Protein AF-A0A4P7CW45-F1 (afdb_monomer)

Secondary structure (DSSP, 8-state):
-EE-TTS-HHHHHHHHTSEEEPPPPTT--HHHHHHHHHHHHHHTTSSTTHHHHHHHHHHHHHHHHHHHTHHHHHHHHHHHHEEEEEEEEE-TTT--EEEEEEEEEPPHHHHHHHHHHHHHHH-HHHHHHHHHHHHHHHS-TT-HHHHHHHHHHHHHHHHHHHH-TTHHHHHHHHHHHHHHHHHHHTHHHHTTS-HHHHHHHHHHHHS-SS--EEE----S------EEEETTEEEEPPEESSBSEE-TTS-EE----HHHHHHHHHHTTSTTEEEEEE--SS--TTS--EEEEETTEEEEE--SEEEEEE-TTS-EEEEEEEE--TTSTTHHHHHHHHHHHHHH-TTT-SEEEEEEEETTEEEEEETTSHHHHHHHHH--S-HHHHHHSTTSEE--

Organism: NCBI:txid2547399

Foldseek 3Di:
DFFQPVDDVLNVVLLQLDWFWAFADDPQFLLVLQQLLLVLCCVLVVDPPSNVVSLVLLLVLLVVLCVVCVVQLVVLLVVQQKDWDWDWDADPVVRDIDIDIDIDGDDLVSLVVLLVLLCVLLPVVSSQVSLQVQLVVFADPVDPVSSVVSSSVSSSSSSSLSPDPVSSVSSSVSSNVSSVVVCVVCVVVLVPDDPVSVVSVVVSCNSHNDMGIDTADDDRDDDDDQWDDDDPDIDGADWDAQESDDDPVRIDGDDDDPLRVVVVVQQCPDAQWRHKYQADPDDDSNHRWFWFDDPNGIDTDTAGMWTWGADPVRNIAIEGEHAADQPDPCRLRVLLRQLVVCVVCVPSHPWYWYWYQAPNFIKIQTSSDPVSNVCSNPDPDTPNVSRVDPNIDGDD

Radius of gyration: 29.01 Å; Cα contacts (8 Å, |Δi|>4): 639; chains: 1; bounding box: 65×65×80 Å

Structure (mmCIF, N/CA/C/O backbone):
data_AF-A0A4P7CW45-F1
#
_entry.id   AF-A0A4P7CW45-F1
#
loop_
_atom_site.group_PDB
_atom_site.id
_atom_site.type_symbol
_atom_site.label_atom_id
_atom_site.label_alt_id
_atom_site.label_comp_id
_atom_site.label_asym_id
_atom_site.label_entity_id
_atom_site.label_seq_id
_atom_site.pdbx_PDB_ins_code
_atom_site.Cartn_x
_atom_site.Cartn_y
_atom_site.Cartn_z
_atom_site.occupancy
_atom_site.B_iso_or_equiv
_atom_site.auth_seq_id
_atom_site.auth_comp_id
_atom_site.auth_asym_id
_atom_site.auth_atom_id
_atom_site.pdbx_PDB_model_num
ATOM 1 N N . MET A 1 1 ? 1.813 -2.837 29.151 1.00 94.50 1 MET A N 1
ATOM 2 C CA . MET A 1 1 ? 0.608 -3.582 28.732 1.00 94.50 1 MET A CA 1
ATOM 3 C C . MET A 1 1 ? 1.060 -4.739 27.873 1.00 94.50 1 MET A C 1
ATOM 5 O O . MET A 1 1 ? 1.928 -4.531 27.031 1.00 94.50 1 MET A O 1
ATOM 9 N N . GLU A 1 2 ? 0.500 -5.916 28.099 1.00 96.88 2 GLU A N 1
ATOM 10 C CA . GLU A 1 2 ? 0.826 -7.164 27.397 1.00 96.88 2 GLU A CA 1
ATOM 11 C C . GLU A 1 2 ? -0.439 -7.715 26.720 1.00 96.88 2 GLU A C 1
ATOM 13 O O . GLU A 1 2 ? -1.537 -7.243 27.037 1.00 96.88 2 GLU A O 1
ATOM 18 N N . PRO A 1 3 ? -0.328 -8.657 25.765 1.00 97.69 3 PRO A N 1
ATOM 19 C CA . PRO A 1 3 ? -1.482 -9.331 25.192 1.00 97.69 3 PRO A CA 1
ATOM 20 C C . PRO A 1 3 ? -2.424 -9.863 26.264 1.00 97.69 3 PRO A C 1
ATOM 22 O O . PRO A 1 3 ? -2.005 -10.589 27.163 1.00 97.69 3 PRO A O 1
ATOM 25 N N . ASN A 1 4 ? -3.699 -9.506 26.146 1.00 97.75 4 ASN A N 1
ATOM 26 C CA . ASN A 1 4 ? -4.707 -9.942 27.093 1.00 97.75 4 ASN A CA 1
ATOM 27 C C . ASN A 1 4 ? -4.875 -11.474 27.002 1.00 97.75 4 ASN A C 1
ATOM 29 O O . ASN A 1 4 ? -5.133 -11.979 25.904 1.00 97.75 4 ASN A O 1
ATOM 33 N N . PRO A 1 5 ? -4.718 -12.218 28.117 1.00 97.00 5 PRO A N 1
ATOM 34 C CA . PRO A 1 5 ? -4.746 -13.681 28.117 1.00 97.00 5 PRO A CA 1
ATOM 35 C C . PRO A 1 5 ? -6.107 -14.276 27.732 1.00 97.00 5 PRO A C 1
ATOM 37 O O . PRO A 1 5 ? -6.158 -15.438 27.337 1.00 97.00 5 PRO A O 1
ATOM 40 N N . ASP A 1 6 ? -7.190 -13.497 27.809 1.00 97.00 6 ASP A N 1
ATOM 41 C CA . ASP A 1 6 ? -8.529 -13.937 27.401 1.00 97.00 6 ASP A CA 1
ATOM 42 C C . ASP A 1 6 ? -8.747 -13.846 25.878 1.00 97.00 6 ASP A C 1
ATOM 44 O O . ASP A 1 6 ? -9.738 -14.365 25.354 1.00 97.00 6 ASP A O 1
ATOM 48 N N . VAL A 1 7 ? -7.843 -13.185 25.144 1.00 97.44 7 VAL A N 1
ATOM 49 C CA . VAL A 1 7 ? -7.928 -13.039 23.685 1.00 97.44 7 VAL A CA 1
ATOM 50 C C . VAL A 1 7 ? -7.461 -14.327 23.017 1.00 97.44 7 VAL A C 1
ATOM 52 O O . VAL A 1 7 ? -6.302 -14.719 23.151 1.00 97.44 7 VAL A O 1
ATOM 55 N N . THR A 1 8 ? -8.354 -14.962 22.257 1.00 96.81 8 THR A N 1
ATOM 56 C CA . THR A 1 8 ? -8.042 -16.209 21.548 1.00 96.81 8 THR A CA 1
ATOM 57 C C . THR A 1 8 ? -7.119 -15.978 20.353 1.00 96.81 8 THR A C 1
ATOM 59 O O . THR A 1 8 ? -7.028 -14.868 19.816 1.00 96.81 8 THR A O 1
ATOM 62 N N . ASP A 1 9 ? -6.456 -17.043 19.901 1.00 96.69 9 ASP A N 1
ATOM 63 C CA . ASP A 1 9 ? -5.575 -16.974 18.735 1.00 96.69 9 ASP A CA 1
ATOM 64 C C . ASP A 1 9 ? -6.338 -16.555 17.471 1.00 96.69 9 ASP A C 1
ATOM 66 O O . ASP A 1 9 ? -5.824 -15.753 16.702 1.00 96.69 9 ASP A O 1
ATOM 70 N N . GLU A 1 10 ? -7.601 -16.957 17.297 1.00 97.50 10 GLU A N 1
ATOM 71 C CA . GLU A 1 10 ? -8.425 -16.557 16.147 1.00 97.50 10 GLU A CA 1
ATOM 72 C C . GLU A 1 10 ? -8.679 -15.039 16.097 1.00 97.50 10 GLU A C 1
ATOM 74 O O . GLU A 1 10 ? -8.800 -14.455 15.017 1.00 97.50 10 GLU A O 1
ATOM 79 N N . VAL A 1 11 ? -8.743 -14.367 17.254 1.00 98.12 11 VAL A N 1
ATOM 80 C CA . VAL A 1 11 ? -8.859 -12.900 17.315 1.00 98.12 11 VAL A CA 1
ATOM 81 C C . VAL A 1 11 ? -7.544 -12.237 16.913 1.00 98.12 11 VAL A C 1
ATOM 83 O O . VAL A 1 11 ? -7.561 -11.254 16.167 1.00 98.12 11 VAL A O 1
ATOM 86 N N . TRP A 1 12 ? -6.407 -12.785 17.346 1.00 97.75 12 TRP A N 1
ATOM 87 C CA . TRP A 1 12 ? -5.093 -12.296 16.929 1.00 97.75 12 TRP A CA 1
ATOM 88 C C . TRP A 1 12 ? -4.824 -12.543 15.447 1.00 97.75 12 TRP A C 1
ATOM 90 O O . TRP A 1 12 ? -4.409 -11.620 14.750 1.00 97.75 12 TRP A O 1
ATOM 100 N N . GLU A 1 13 ? -5.154 -13.726 14.934 1.00 96.19 13 GLU A N 1
ATOM 101 C CA . GLU A 1 13 ? -5.108 -14.031 13.505 1.00 96.19 13 GLU A CA 1
ATOM 102 C C . GLU A 1 13 ? -5.987 -13.058 12.716 1.00 96.19 13 GLU A C 1
ATOM 104 O O . GLU A 1 13 ? -5.563 -12.533 11.681 1.00 96.19 13 GLU A O 1
ATOM 109 N N . LYS A 1 14 ? -7.189 -12.740 13.227 1.00 97.62 14 LYS A N 1
ATOM 110 C CA . LYS A 1 14 ? -8.042 -11.726 12.608 1.00 97.62 14 LYS A CA 1
ATOM 111 C C . LYS A 1 14 ? -7.369 -10.355 12.607 1.00 97.62 14 LYS A C 1
ATOM 113 O O . LYS A 1 14 ? -7.381 -9.723 11.554 1.00 97.62 14 LYS A O 1
ATOM 118 N N . PHE A 1 15 ? -6.785 -9.908 13.721 1.00 98.00 15 PHE A N 1
ATOM 119 C CA . PHE A 1 15 ? -6.066 -8.630 13.826 1.00 98.00 15 PHE A CA 1
ATOM 120 C C . PHE A 1 15 ? -4.898 -8.541 12.833 1.00 98.00 15 PHE A C 1
ATOM 122 O O . PHE A 1 15 ? -4.804 -7.576 12.080 1.00 98.00 15 PHE A O 1
ATOM 129 N N . GLU A 1 16 ? -4.044 -9.562 12.779 1.00 95.38 16 GLU A N 1
ATOM 130 C CA . GLU A 1 16 ? -2.880 -9.606 11.885 1.00 95.38 16 GLU A CA 1
ATOM 131 C C . GLU A 1 16 ? -3.271 -9.709 10.405 1.00 95.38 16 GLU A C 1
ATOM 133 O O . GLU A 1 16 ? -2.514 -9.296 9.528 1.00 95.38 16 GLU A O 1
ATOM 138 N N . SER A 1 17 ? -4.466 -10.234 10.110 1.00 94.06 17 SER A N 1
ATOM 139 C CA . SER A 1 17 ? -5.009 -10.275 8.747 1.00 94.06 17 SER A CA 1
ATOM 140 C C . SER A 1 17 ? -5.509 -8.919 8.234 1.00 94.06 17 SER A C 1
ATOM 142 O O . SER A 1 17 ? -5.781 -8.792 7.037 1.00 94.06 17 SER A O 1
ATOM 144 N N . LEU A 1 18 ? -5.670 -7.915 9.109 1.00 96.56 18 LEU A N 1
ATOM 145 C CA . LEU A 1 18 ? -6.170 -6.600 8.712 1.00 96.56 18 LEU A CA 1
ATOM 146 C C . LEU A 1 18 ? -5.082 -5.840 7.928 1.00 96.56 18 LEU A C 1
ATOM 148 O O . LEU A 1 18 ? -3.987 -5.627 8.453 1.00 96.56 18 LEU A O 1
ATOM 152 N N . PRO A 1 19 ? -5.360 -5.396 6.690 1.00 94.94 19 PRO A N 1
ATOM 153 C CA . PRO A 1 19 ? -4.382 -4.729 5.852 1.00 94.94 19 PRO A CA 1
ATOM 154 C C . PRO A 1 19 ? -4.220 -3.275 6.293 1.00 94.94 19 PRO A C 1
ATOM 156 O O . PRO A 1 19 ? -5.141 -2.470 6.197 1.00 94.94 19 PRO A O 1
ATOM 159 N N . SER A 1 20 ? -3.034 -2.908 6.755 1.00 95.94 20 SER A N 1
ATOM 160 C CA . SER A 1 20 ? -2.614 -1.510 6.876 1.00 95.94 20 SER A CA 1
ATOM 161 C C . SER A 1 20 ? -1.993 -1.058 5.553 1.00 95.94 20 SER A C 1
ATOM 163 O O . SER A 1 20 ? -1.537 -1.887 4.775 1.00 95.94 20 SER A O 1
ATOM 165 N N . GLN A 1 21 ? -1.956 0.238 5.266 1.00 95.38 21 GLN A N 1
ATOM 166 C CA . GLN A 1 21 ? -1.401 0.777 4.026 1.00 95.38 21 GLN A CA 1
ATOM 167 C C . GLN A 1 21 ? -0.130 1.579 4.265 1.00 95.38 21 GLN A C 1
ATOM 169 O O . GLN A 1 21 ? -0.050 2.441 5.147 1.00 95.38 21 GLN A O 1
ATOM 174 N N . THR A 1 22 ? 0.864 1.338 3.414 1.00 91.94 22 THR A N 1
ATOM 175 C CA . THR A 1 22 ? 2.065 2.167 3.342 1.00 91.94 22 THR A CA 1
ATOM 176 C C . THR A 1 22 ? 1.744 3.528 2.737 1.00 91.94 22 THR A C 1
ATOM 178 O O . THR A 1 22 ? 0.844 3.677 1.906 1.00 91.94 22 THR A O 1
ATOM 181 N N . ARG A 1 23 ? 2.510 4.550 3.135 1.00 91.31 23 ARG A N 1
ATOM 182 C CA . ARG A 1 23 ? 2.442 5.862 2.488 1.00 91.31 23 ARG A CA 1
ATOM 183 C C . ARG A 1 23 ? 3.236 5.809 1.180 1.00 91.31 23 ARG A C 1
ATOM 185 O O . ARG A 1 23 ? 4.449 5.612 1.252 1.00 91.31 23 ARG A O 1
ATOM 192 N N . PRO A 1 24 ? 2.612 6.070 0.021 1.00 88.75 24 PRO A N 1
ATOM 193 C CA . PRO A 1 24 ? 3.321 6.137 -1.252 1.00 88.75 24 PRO A CA 1
ATOM 194 C C . PRO A 1 24 ? 4.467 7.147 -1.240 1.00 88.75 24 PRO A C 1
ATOM 196 O O . PRO A 1 24 ? 4.342 8.245 -0.686 1.00 88.75 24 PRO A O 1
ATOM 199 N N . GLN A 1 25 ? 5.577 6.798 -1.887 1.00 84.19 25 GLN A N 1
ATOM 200 C CA . GLN A 1 25 ? 6.743 7.668 -1.993 1.00 84.19 25 GLN A CA 1
ATOM 201 C C . GLN A 1 25 ? 6.697 8.505 -3.276 1.00 84.19 25 GLN A C 1
ATOM 203 O O . GLN A 1 25 ? 6.625 7.992 -4.396 1.00 84.19 25 GLN A O 1
ATOM 208 N N . LYS A 1 26 ? 6.804 9.829 -3.119 1.00 78.00 26 LYS A N 1
ATOM 209 C CA . LYS A 1 26 ? 6.908 10.765 -4.244 1.00 78.00 26 LYS A CA 1
ATOM 210 C C . LYS A 1 26 ? 8.225 10.517 -4.988 1.00 78.00 26 LYS A C 1
ATOM 212 O O . LYS A 1 26 ? 9.299 10.684 -4.418 1.00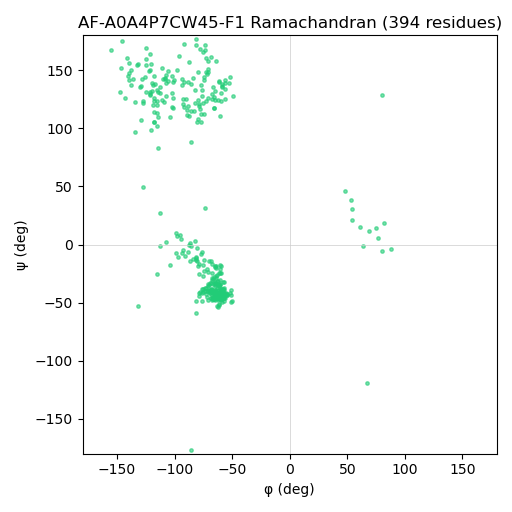 78.00 26 LYS A O 1
ATOM 217 N N . GLY A 1 27 ? 8.138 10.130 -6.261 1.00 81.25 27 GLY A N 1
ATOM 218 C CA . GLY A 1 27 ? 9.310 9.815 -7.086 1.00 81.25 27 GLY A CA 1
ATOM 219 C C . GLY A 1 27 ? 9.869 8.400 -6.899 1.00 81.25 27 GLY A C 1
ATOM 220 O O . GLY A 1 27 ? 11.023 8.160 -7.268 1.00 81.25 27 GLY A O 1
ATOM 221 N N . ALA A 1 28 ? 9.082 7.472 -6.339 1.00 85.75 28 ALA A N 1
ATOM 222 C CA . ALA A 1 28 ? 9.404 6.048 -6.374 1.00 85.75 28 ALA A CA 1
ATOM 223 C C . ALA A 1 28 ? 9.696 5.586 -7.812 1.00 85.75 28 ALA A C 1
ATOM 225 O O . ALA A 1 28 ? 9.097 6.071 -8.770 1.00 85.75 28 ALA A O 1
ATOM 226 N N . LYS A 1 29 ? 10.651 4.661 -7.955 1.00 90.88 29 LYS A N 1
ATOM 227 C CA . LYS A 1 29 ? 11.089 4.121 -9.249 1.00 90.88 29 LYS A CA 1
ATOM 228 C C . LYS A 1 29 ? 10.753 2.629 -9.321 1.00 90.88 29 LYS A C 1
ATOM 230 O O . LYS A 1 29 ? 11.515 1.841 -8.747 1.00 90.88 29 LYS A O 1
ATOM 235 N N . PRO A 1 30 ? 9.678 2.225 -10.019 1.00 93.50 30 PRO A N 1
ATOM 236 C CA . PRO A 1 30 ? 9.222 0.835 -10.080 1.00 93.50 30 PRO A CA 1
ATOM 237 C C . PRO A 1 30 ? 10.305 -0.176 -10.463 1.00 93.50 30 PRO A C 1
ATOM 239 O O . PRO A 1 30 ? 10.453 -1.204 -9.809 1.00 93.50 30 PRO A O 1
ATOM 242 N N . ALA A 1 31 ? 11.159 0.142 -11.436 1.00 92.25 31 ALA A N 1
ATOM 243 C CA . ALA A 1 31 ? 12.260 -0.745 -11.816 1.00 92.25 31 ALA A CA 1
ATOM 244 C C . ALA A 1 31 ? 13.312 -0.937 -10.708 1.00 92.25 31 ALA A C 1
ATOM 246 O O . ALA A 1 31 ? 13.865 -2.029 -10.545 1.00 92.25 31 ALA A O 1
ATOM 247 N N . LYS A 1 32 ? 13.572 0.099 -9.895 1.00 92.50 32 LYS A N 1
ATOM 248 C CA . LYS A 1 32 ? 14.445 -0.035 -8.717 1.00 92.50 32 LYS A CA 1
ATOM 249 C C . LYS A 1 32 ? 13.789 -0.891 -7.639 1.00 92.50 32 LYS A C 1
ATOM 251 O O . LYS A 1 32 ? 14.472 -1.732 -7.066 1.00 92.50 32 LYS A O 1
ATOM 256 N N . ARG A 1 33 ? 12.486 -0.704 -7.400 1.00 94.88 33 ARG A N 1
ATOM 257 C CA . ARG A 1 33 ? 11.691 -1.537 -6.485 1.00 94.88 33 ARG A CA 1
ATOM 258 C C . ARG A 1 33 ? 11.745 -3.008 -6.900 1.00 94.88 33 ARG A C 1
ATOM 260 O O . ARG A 1 33 ? 12.061 -3.851 -6.072 1.00 94.88 33 ARG A O 1
ATOM 267 N N . LEU A 1 34 ? 11.513 -3.306 -8.180 1.00 96.62 34 LEU A N 1
ATOM 268 C CA . LEU A 1 34 ? 11.586 -4.667 -8.717 1.00 96.62 34 LEU A CA 1
ATOM 269 C C . LEU A 1 34 ? 12.986 -5.275 -8.554 1.00 96.62 34 LEU A C 1
ATOM 271 O O . LEU A 1 34 ? 13.108 -6.430 -8.164 1.00 96.62 34 LEU A O 1
ATOM 275 N N . THR A 1 35 ? 14.045 -4.500 -8.803 1.00 94.19 35 THR A N 1
ATOM 276 C CA . THR A 1 35 ? 15.431 -4.974 -8.633 1.00 94.19 35 THR A CA 1
ATOM 277 C C . THR A 1 35 ? 15.760 -5.257 -7.163 1.00 94.19 35 THR A C 1
ATOM 279 O O . THR A 1 35 ? 16.380 -6.275 -6.864 1.00 94.19 35 THR A O 1
ATOM 282 N N . ALA A 1 36 ? 15.323 -4.391 -6.242 1.00 95.69 36 ALA A N 1
ATOM 283 C CA . ALA A 1 36 ? 15.482 -4.607 -4.804 1.00 95.69 36 ALA A CA 1
ATOM 284 C C . ALA A 1 36 ? 14.718 -5.858 -4.343 1.00 95.69 36 ALA A C 1
ATOM 286 O O . ALA A 1 36 ? 15.290 -6.715 -3.679 1.00 95.69 36 ALA A O 1
ATOM 287 N N . LEU A 1 37 ? 13.468 -6.025 -4.791 1.00 97.62 37 LEU A N 1
ATOM 288 C CA . LEU A 1 37 ? 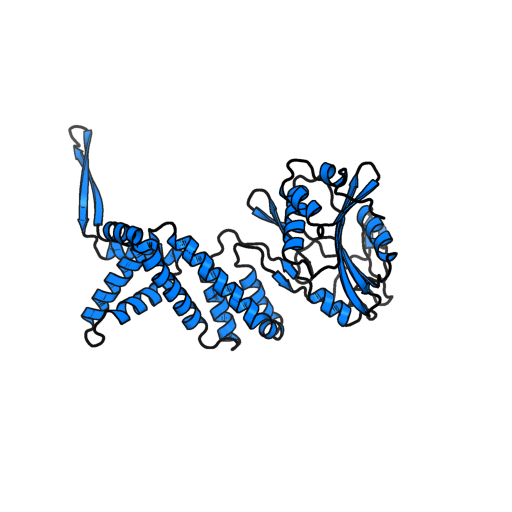12.679 -7.229 -4.532 1.00 97.62 37 LEU A CA 1
ATOM 289 C C . LEU A 1 37 ? 13.366 -8.490 -5.054 1.00 97.62 37 LEU A C 1
ATOM 291 O O . LEU A 1 37 ? 13.450 -9.489 -4.347 1.00 97.62 37 LEU A O 1
ATOM 295 N N . ALA A 1 38 ? 13.884 -8.438 -6.280 1.00 97.62 38 ALA A N 1
ATOM 296 C CA . ALA A 1 38 ? 14.621 -9.543 -6.868 1.00 97.62 38 ALA A CA 1
ATOM 297 C C . ALA A 1 38 ? 15.840 -9.923 -6.013 1.00 97.62 38 ALA A C 1
ATOM 299 O O . ALA A 1 38 ? 16.129 -11.103 -5.838 1.00 97.62 38 ALA A O 1
ATOM 300 N N . HIS A 1 39 ? 16.557 -8.934 -5.477 1.00 97.00 39 HIS A N 1
ATOM 301 C CA . HIS A 1 39 ? 17.692 -9.187 -4.600 1.00 97.00 39 HIS A CA 1
ATOM 302 C C . HIS A 1 39 ? 17.267 -9.920 -3.324 1.00 97.00 39 HIS A C 1
ATOM 304 O O . HIS A 1 39 ? 17.791 -11.003 -3.068 1.00 97.00 39 HIS A O 1
ATOM 310 N N . GLU A 1 40 ? 16.285 -9.395 -2.584 1.00 98.06 40 GLU A N 1
ATOM 311 C CA . GLU A 1 40 ? 15.845 -10.010 -1.323 1.00 98.06 40 GLU A CA 1
ATOM 312 C C . GLU A 1 40 ? 15.289 -11.424 -1.540 1.00 98.06 40 GLU A C 1
ATOM 314 O O . GLU A 1 40 ? 15.698 -12.357 -0.849 1.00 98.06 40 GLU A O 1
ATOM 319 N N . LEU A 1 41 ? 14.461 -11.628 -2.575 1.00 98.25 41 LEU A N 1
ATOM 320 C CA . LEU A 1 41 ? 13.924 -12.955 -2.903 1.00 98.25 41 LEU A CA 1
ATOM 321 C C . LEU A 1 41 ? 15.026 -13.971 -3.238 1.00 98.25 41 LEU A C 1
ATOM 323 O O . LEU A 1 41 ? 14.873 -15.160 -2.955 1.00 98.25 41 LEU A O 1
ATOM 327 N N . ALA A 1 42 ? 16.123 -13.534 -3.863 1.00 97.44 42 ALA A N 1
ATOM 328 C CA . ALA A 1 42 ? 17.260 -14.404 -4.145 1.00 97.44 42 ALA A CA 1
ATOM 329 C C . ALA A 1 42 ? 18.092 -14.691 -2.887 1.00 97.44 42 ALA A C 1
ATOM 331 O O . ALA A 1 42 ? 18.515 -15.832 -2.703 1.00 97.44 42 ALA A O 1
ATOM 332 N N . VAL A 1 43 ? 18.315 -13.683 -2.037 1.00 96.88 43 VAL A N 1
ATOM 333 C CA . VAL A 1 43 ? 19.051 -13.809 -0.766 1.00 96.88 43 VAL A CA 1
ATOM 334 C C . VAL A 1 43 ? 18.359 -14.795 0.172 1.00 96.88 43 VAL A C 1
ATOM 336 O O . VAL A 1 43 ? 19.025 -15.661 0.734 1.00 96.88 43 VAL A O 1
ATOM 339 N N . ASP A 1 44 ? 17.031 -14.735 0.271 1.00 97.44 44 ASP A N 1
ATOM 340 C CA . ASP A 1 44 ? 16.243 -15.650 1.109 1.00 97.44 44 ASP A CA 1
ATOM 341 C C . ASP A 1 44 ? 15.950 -17.001 0.432 1.00 97.44 44 ASP A C 1
ATOM 343 O O . ASP A 1 44 ? 15.233 -17.838 0.980 1.00 97.44 44 ASP A O 1
ATOM 347 N N . GLY A 1 45 ? 16.478 -17.234 -0.775 1.00 96.75 45 GLY A N 1
ATOM 348 C CA . GLY A 1 45 ? 16.298 -18.488 -1.510 1.00 96.75 45 GLY A CA 1
ATOM 349 C C . GLY A 1 45 ? 14.873 -18.738 -2.020 1.00 96.75 45 GLY A C 1
ATOM 350 O O . GLY A 1 45 ? 14.582 -19.844 -2.474 1.00 96.75 45 GLY A O 1
ATOM 351 N N . LEU A 1 46 ? 13.996 -17.731 -1.981 1.00 97.50 46 LEU A N 1
ATOM 352 C CA . LEU A 1 46 ? 12.601 -17.821 -2.427 1.00 97.50 46 LEU A CA 1
ATOM 353 C C . LEU A 1 46 ? 12.488 -17.857 -3.954 1.00 97.50 46 LEU A C 1
ATOM 355 O O . LEU A 1 46 ? 11.679 -18.604 -4.503 1.00 97.50 46 LEU A O 1
ATOM 359 N N . LEU A 1 47 ? 13.336 -17.090 -4.646 1.00 97.88 47 LEU A N 1
ATOM 360 C CA . LEU A 1 47 ? 13.405 -17.075 -6.104 1.00 97.88 47 LEU A CA 1
ATOM 361 C C . LEU A 1 47 ? 14.863 -17.132 -6.588 1.00 97.88 47 LEU A C 1
ATOM 363 O O . LEU A 1 47 ? 15.537 -16.105 -6.713 1.00 97.88 47 LEU A O 1
ATOM 367 N N . PRO A 1 48 ? 15.367 -18.327 -6.944 1.00 96.06 48 PRO A N 1
ATOM 368 C CA . PRO A 1 48 ? 16.696 -18.465 -7.519 1.00 96.06 48 PRO A CA 1
ATOM 369 C C . PRO A 1 48 ? 16.843 -17.655 -8.810 1.00 96.06 48 PRO A C 1
ATOM 371 O O . PRO A 1 48 ? 15.964 -17.674 -9.683 1.00 96.06 48 PRO A O 1
ATOM 374 N N . ALA A 1 49 ? 17.978 -16.959 -8.925 1.00 95.75 49 ALA A N 1
ATOM 375 C CA . ALA A 1 49 ? 18.309 -16.069 -10.038 1.00 95.75 49 ALA A CA 1
ATOM 376 C C . ALA A 1 49 ? 17.252 -14.978 -10.314 1.00 95.75 49 ALA A C 1
ATOM 378 O O . ALA A 1 49 ? 17.112 -14.534 -11.456 1.00 95.75 49 ALA A O 1
ATOM 379 N N . ALA A 1 50 ? 16.533 -14.518 -9.283 1.00 96.88 50 ALA A N 1
ATOM 380 C CA . ALA A 1 50 ? 15.503 -13.485 -9.403 1.00 96.88 50 ALA A CA 1
ATOM 381 C C . ALA A 1 50 ? 15.982 -12.229 -10.144 1.00 96.88 50 ALA A C 1
ATOM 383 O O . ALA A 1 50 ? 15.247 -11.710 -10.975 1.00 96.88 50 ALA A O 1
ATOM 384 N N . GLY A 1 51 ? 17.221 -11.773 -9.922 1.00 95.56 51 GLY A N 1
ATOM 385 C CA . GLY A 1 51 ? 17.776 -10.620 -10.645 1.00 95.56 51 GLY A CA 1
ATOM 386 C C . GLY A 1 51 ? 17.785 -10.817 -12.167 1.00 95.56 51 GLY A C 1
ATOM 387 O O . GLY A 1 51 ? 17.329 -9.949 -12.906 1.00 95.56 51 GLY A O 1
ATOM 388 N N . LYS A 1 52 ? 18.209 -11.998 -12.644 1.00 95.75 52 LYS A N 1
ATOM 389 C CA . LYS A 1 52 ? 18.174 -12.333 -14.079 1.00 95.75 52 LYS A CA 1
ATOM 390 C C . LYS A 1 52 ? 16.740 -12.404 -14.603 1.00 95.75 52 LYS A C 1
ATOM 392 O O . LYS A 1 52 ? 16.473 -11.912 -15.691 1.00 95.75 52 LYS A O 1
ATOM 397 N N . LYS A 1 53 ? 15.818 -12.972 -13.818 1.00 97.88 53 LYS A N 1
ATOM 398 C CA . LYS A 1 53 ? 14.390 -13.053 -14.171 1.00 97.88 53 LYS A CA 1
ATOM 399 C C . LYS A 1 53 ? 13.740 -11.670 -14.257 1.00 97.88 53 LYS A C 1
ATOM 401 O O . LYS A 1 53 ? 12.977 -11.423 -15.181 1.00 97.88 53 LYS A O 1
ATOM 406 N N . ALA A 1 54 ? 14.082 -10.763 -13.342 1.00 97.38 54 ALA A N 1
ATOM 407 C CA . ALA A 1 54 ? 13.608 -9.383 -13.363 1.00 97.38 54 ALA A CA 1
ATOM 408 C C . ALA A 1 54 ? 14.105 -8.654 -14.616 1.00 97.38 54 ALA A C 1
ATOM 410 O O . ALA A 1 54 ? 13.320 -8.000 -15.293 1.00 97.38 54 ALA A O 1
ATOM 411 N N . HIS A 1 55 ? 15.389 -8.802 -14.953 1.00 97.25 55 HIS A N 1
ATOM 412 C CA . HIS A 1 55 ? 15.949 -8.204 -16.163 1.00 97.25 55 HIS A CA 1
ATOM 413 C C . HIS A 1 55 ? 15.288 -8.766 -17.424 1.00 97.25 55 HIS A C 1
ATOM 415 O O . HIS A 1 55 ? 14.830 -7.979 -18.240 1.00 97.25 55 HIS A O 1
ATOM 421 N N . ALA A 1 56 ? 15.155 -10.090 -17.541 1.00 96.94 56 ALA A N 1
ATOM 422 C CA . ALA A 1 56 ? 14.503 -10.728 -18.684 1.00 96.94 56 ALA A CA 1
ATOM 423 C C . ALA A 1 56 ? 13.051 -10.251 -18.867 1.00 96.94 56 ALA A C 1
ATOM 425 O O . ALA A 1 56 ? 12.674 -9.855 -19.965 1.00 96.94 56 ALA A O 1
ATOM 426 N N . ALA A 1 57 ? 12.267 -10.177 -17.785 1.00 97.38 57 ALA A N 1
ATOM 427 C CA . ALA A 1 57 ? 10.908 -9.635 -17.842 1.00 97.38 57 ALA A CA 1
ATOM 428 C C . ALA A 1 57 ? 10.892 -8.177 -18.339 1.00 97.38 57 ALA A C 1
ATOM 430 O O . ALA A 1 57 ? 10.021 -7.782 -19.108 1.00 97.38 57 ALA A O 1
ATOM 431 N N . MET A 1 58 ? 11.866 -7.363 -17.926 1.00 97.94 58 MET A N 1
ATOM 432 C CA . MET A 1 58 ? 11.985 -5.973 -18.378 1.00 97.94 58 MET A CA 1
ATOM 433 C C . MET A 1 58 ? 12.524 -5.845 -19.806 1.00 97.94 58 MET A C 1
ATOM 435 O O . MET A 1 58 ? 12.162 -4.895 -20.495 1.00 97.94 58 MET A O 1
ATOM 439 N N . HIS A 1 59 ? 13.318 -6.803 -20.285 1.00 97.88 59 HIS A N 1
ATOM 440 C CA . HIS A 1 59 ? 13.720 -6.893 -21.692 1.00 97.88 59 HIS A CA 1
ATOM 441 C C . HIS A 1 59 ? 12.513 -7.169 -22.584 1.00 97.88 59 HIS A C 1
ATOM 443 O O . HIS A 1 59 ? 12.324 -6.462 -23.566 1.00 97.88 59 HIS A O 1
ATOM 449 N N . GLU A 1 60 ? 11.643 -8.107 -22.201 1.00 98.00 60 GLU A N 1
ATOM 450 C CA . GLU A 1 60 ? 10.393 -8.388 -22.925 1.00 98.00 60 GLU A CA 1
ATOM 451 C C . GLU A 1 60 ? 9.478 -7.156 -22.999 1.00 98.00 60 GLU A C 1
ATOM 453 O O . GLU A 1 60 ? 8.854 -6.894 -24.028 1.00 98.00 60 GLU A O 1
ATOM 458 N N . VAL A 1 61 ? 9.421 -6.357 -21.929 1.00 98.00 61 VAL A N 1
ATOM 459 C CA . VAL A 1 61 ? 8.668 -5.093 -21.913 1.00 98.00 61 VAL A CA 1
ATOM 460 C C . VAL A 1 61 ? 9.272 -4.070 -22.874 1.00 98.00 61 VAL A C 1
ATOM 462 O O . VAL A 1 61 ? 8.523 -3.376 -23.559 1.00 98.00 61 VAL A O 1
ATOM 465 N N . LEU A 1 62 ? 10.600 -3.960 -22.944 1.00 97.69 62 LEU A N 1
ATOM 466 C CA . LEU A 1 62 ? 11.269 -3.048 -23.873 1.00 97.69 62 LEU A CA 1
ATOM 467 C C . LEU A 1 62 ? 11.117 -3.515 -25.329 1.00 97.69 62 LEU A C 1
ATOM 469 O O . LEU A 1 62 ? 10.805 -2.683 -26.177 1.00 97.69 62 LEU A O 1
ATOM 473 N N . ASP A 1 63 ? 11.206 -4.818 -25.608 1.00 97.69 63 ASP A N 1
ATOM 474 C CA . ASP A 1 63 ? 10.889 -5.401 -26.922 1.00 97.69 63 ASP A CA 1
ATOM 475 C C . ASP A 1 63 ? 9.432 -5.077 -27.316 1.00 97.69 63 ASP A C 1
ATOM 477 O O . ASP A 1 63 ? 9.161 -4.585 -28.414 1.00 97.69 63 ASP A O 1
ATOM 481 N N . ALA A 1 64 ? 8.478 -5.248 -26.393 1.00 97.75 64 ALA A N 1
ATOM 482 C CA . ALA A 1 64 ? 7.078 -4.894 -26.625 1.00 97.75 64 ALA A CA 1
ATOM 483 C C . ALA A 1 64 ? 6.869 -3.384 -26.829 1.00 97.75 64 ALA A C 1
ATOM 485 O O . ALA A 1 64 ? 6.001 -2.980 -27.604 1.00 97.75 64 ALA A O 1
ATOM 486 N N . ALA A 1 65 ? 7.648 -2.539 -26.149 1.00 96.94 65 ALA A N 1
ATOM 487 C CA . ALA A 1 65 ? 7.606 -1.094 -26.330 1.00 96.94 65 ALA A CA 1
ATOM 488 C C . ALA A 1 65 ? 8.143 -0.680 -27.708 1.00 96.94 65 ALA A C 1
ATOM 490 O O . ALA A 1 65 ? 7.535 0.181 -28.344 1.00 96.94 65 ALA A O 1
ATOM 491 N N . GLN A 1 66 ? 9.221 -1.314 -28.186 1.00 95.19 66 GLN A N 1
ATOM 492 C CA . GLN A 1 66 ? 9.751 -1.084 -29.534 1.00 95.19 66 GLN A CA 1
ATOM 493 C C . GLN A 1 66 ? 8.687 -1.341 -30.598 1.00 95.19 66 GLN A C 1
ATOM 495 O O . GLN A 1 66 ? 8.493 -0.507 -31.476 1.00 95.19 66 GLN A O 1
ATOM 500 N N . GLU A 1 67 ? 7.952 -2.450 -30.494 1.00 96.75 67 GLU A N 1
ATOM 501 C CA . GLU A 1 67 ? 6.914 -2.771 -31.477 1.00 96.75 67 GLU A CA 1
ATOM 502 C C . GLU A 1 67 ? 5.681 -1.870 -31.318 1.00 96.75 67 GLU A C 1
ATOM 504 O O . GLU A 1 67 ? 5.146 -1.350 -32.296 1.00 96.75 67 GLU A O 1
ATOM 509 N N . LYS A 1 68 ? 5.242 -1.622 -30.079 1.00 97.12 68 LYS A N 1
ATOM 510 C CA . LYS A 1 68 ? 4.051 -0.807 -29.803 1.00 97.12 68 LYS A CA 1
ATOM 511 C C . LYS A 1 68 ? 4.210 0.657 -30.222 1.00 97.12 68 LYS A C 1
ATOM 513 O O . LYS A 1 68 ? 3.230 1.269 -30.639 1.00 97.12 68 LYS A O 1
ATOM 518 N N . PHE A 1 69 ? 5.406 1.223 -30.073 1.00 96.44 69 PHE A N 1
ATOM 519 C CA . PHE A 1 69 ? 5.707 2.630 -30.364 1.00 96.44 69 PHE A CA 1
ATOM 520 C C . PHE A 1 69 ? 6.650 2.786 -31.564 1.00 96.44 69 PHE A C 1
ATOM 522 O O . PHE A 1 69 ? 7.386 3.764 -31.652 1.00 96.44 69 PHE A O 1
ATOM 529 N N . LYS A 1 70 ? 6.638 1.819 -32.484 1.00 95.56 70 LYS A N 1
ATOM 530 C CA . LYS A 1 70 ? 7.608 1.679 -33.574 1.00 95.56 70 LYS A CA 1
ATOM 531 C C . LYS A 1 70 ? 7.841 2.945 -34.390 1.00 95.56 70 LYS A C 1
ATOM 533 O O . LYS A 1 70 ? 8.990 3.330 -34.584 1.00 95.56 70 LYS A O 1
ATOM 538 N N . ASP A 1 71 ? 6.774 3.604 -34.833 1.00 95.00 71 ASP A N 1
ATOM 539 C CA . ASP A 1 71 ? 6.883 4.810 -35.663 1.00 95.00 71 ASP A CA 1
ATOM 540 C C . ASP A 1 71 ? 7.575 5.954 -34.905 1.00 95.00 71 ASP A C 1
ATOM 542 O O . ASP A 1 71 ? 8.484 6.599 -35.433 1.00 95.00 71 ASP A O 1
ATOM 546 N N . ASP A 1 72 ? 7.213 6.149 -33.632 1.00 94.38 72 ASP A N 1
ATOM 547 C CA . ASP A 1 72 ? 7.847 7.139 -32.760 1.00 94.38 72 ASP A CA 1
ATOM 548 C C . ASP A 1 72 ? 9.311 6.775 -32.490 1.00 94.38 72 ASP A C 1
ATOM 550 O O . ASP A 1 72 ? 10.179 7.645 -32.533 1.00 94.38 72 ASP A O 1
ATOM 554 N N . VAL A 1 73 ? 9.611 5.496 -32.239 1.00 93.69 73 VAL A N 1
ATOM 555 C CA . VAL A 1 73 ? 10.980 5.016 -32.001 1.00 93.69 73 VAL A CA 1
ATOM 556 C C . VAL A 1 73 ? 11.852 5.244 -33.233 1.00 93.69 73 VAL A C 1
ATOM 558 O O . VAL A 1 73 ? 12.949 5.771 -33.088 1.00 93.69 73 VAL A O 1
ATOM 561 N N . ILE A 1 74 ? 11.367 4.941 -34.441 1.00 92.75 74 ILE A N 1
ATOM 562 C CA . ILE A 1 74 ? 12.099 5.194 -35.694 1.00 92.75 74 ILE A CA 1
ATOM 563 C C . ILE A 1 74 ? 12.379 6.691 -35.860 1.00 92.75 74 ILE A C 1
ATOM 565 O O . ILE A 1 74 ? 13.516 7.078 -36.143 1.00 92.75 74 ILE A O 1
ATOM 569 N N . ALA A 1 75 ? 11.373 7.541 -35.636 1.00 91.81 75 ALA A N 1
ATOM 570 C CA . ALA A 1 75 ? 11.539 8.989 -35.718 1.00 91.81 75 ALA A CA 1
ATOM 571 C C . ALA A 1 75 ? 12.556 9.506 -34.684 1.00 91.81 75 ALA A C 1
ATOM 573 O O . ALA A 1 75 ? 13.431 10.308 -35.011 1.00 91.81 75 ALA A O 1
ATOM 574 N N . ARG A 1 76 ? 12.496 9.016 -33.439 1.00 92.94 76 ARG A N 1
ATOM 575 C CA . ARG A 1 76 ? 13.455 9.387 -32.388 1.00 92.94 76 ARG A CA 1
ATOM 576 C C . ARG A 1 76 ? 14.848 8.836 -32.638 1.00 92.94 76 ARG A C 1
ATOM 578 O O . ARG A 1 76 ? 15.808 9.526 -32.318 1.00 92.94 76 ARG A O 1
ATOM 585 N N . ARG A 1 77 ? 14.979 7.656 -33.243 1.00 92.69 77 ARG A N 1
ATOM 586 C CA . ARG A 1 77 ? 16.273 7.084 -33.627 1.00 92.69 77 ARG A CA 1
ATOM 587 C C . ARG A 1 77 ? 16.984 7.986 -34.622 1.00 92.69 77 ARG A C 1
ATOM 589 O O . ARG A 1 77 ? 18.166 8.246 -34.439 1.00 92.69 77 ARG A O 1
ATOM 596 N N . GLN A 1 78 ? 16.259 8.525 -35.607 1.00 87.88 78 GLN A N 1
ATOM 597 C CA . GLN A 1 78 ? 16.809 9.529 -36.523 1.00 87.88 78 GLN A CA 1
ATOM 598 C C . GLN A 1 78 ? 17.340 10.742 -35.754 1.00 87.88 78 GLN A C 1
ATOM 600 O O . GLN A 1 78 ? 18.482 11.119 -35.968 1.00 87.88 78 GLN A O 1
ATOM 605 N N . SER A 1 79 ? 16.577 11.268 -34.788 1.00 84.88 79 SER A N 1
ATOM 606 C CA . SER A 1 79 ? 17.034 12.377 -33.936 1.00 84.88 79 SER A CA 1
ATOM 607 C C . SER A 1 79 ? 18.240 12.043 -33.050 1.00 84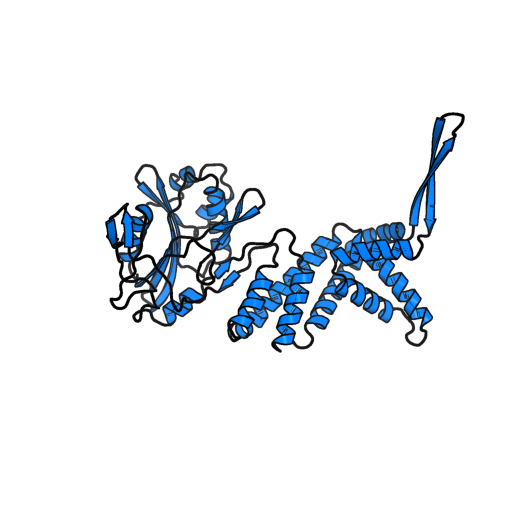.88 79 SER A C 1
ATOM 609 O O . SER A 1 79 ? 18.962 12.952 -32.670 1.00 84.88 79 SER A O 1
ATOM 611 N N . VAL A 1 80 ? 18.454 10.778 -32.675 1.00 86.56 80 VAL A N 1
ATOM 612 C CA . VAL A 1 80 ? 19.632 10.365 -31.887 1.00 86.56 80 VAL A CA 1
ATOM 613 C C . VAL A 1 80 ? 20.883 10.334 -32.758 1.00 86.56 80 VAL A C 1
ATOM 615 O O . VAL A 1 80 ? 21.949 10.731 -32.296 1.00 86.56 80 VAL A O 1
ATOM 618 N N . VAL A 1 81 ? 20.759 9.885 -34.010 1.00 87.25 81 VAL A N 1
ATOM 619 C CA . VAL A 1 81 ? 21.890 9.791 -34.947 1.00 87.25 81 VAL A CA 1
ATOM 620 C C . VAL A 1 81 ? 22.164 11.098 -35.699 1.00 87.25 81 VAL A C 1
ATOM 622 O O . VAL A 1 81 ? 23.114 11.157 -36.477 1.00 87.25 81 VAL A O 1
ATOM 625 N N . THR A 1 82 ? 21.370 12.149 -35.469 1.00 82.62 82 THR A N 1
ATOM 626 C CA . THR A 1 82 ? 21.576 13.499 -36.016 1.00 82.62 82 THR A CA 1
ATOM 627 C C . THR A 1 82 ? 21.758 14.531 -34.906 1.00 82.62 82 THR A C 1
ATOM 629 O O . THR A 1 82 ? 20.945 14.606 -33.990 1.00 82.62 82 THR A O 1
ATOM 632 N N . VAL A 1 83 ? 22.780 15.375 -35.007 1.00 72.19 83 VAL A N 1
ATOM 633 C CA . VAL A 1 83 ? 23.028 16.500 -34.098 1.00 72.19 83 VAL A CA 1
ATOM 634 C C . VAL A 1 83 ? 22.579 17.799 -34.751 1.00 72.19 83 VAL A C 1
ATOM 636 O O . VAL A 1 83 ? 23.052 18.128 -35.837 1.00 72.19 83 VAL A O 1
ATOM 639 N N . ASP A 1 84 ? 21.731 18.554 -34.051 1.00 66.81 84 ASP A N 1
ATOM 640 C CA . ASP A 1 84 ? 21.389 19.934 -34.401 1.00 66.81 84 ASP A CA 1
ATOM 641 C C . ASP A 1 84 ? 22.402 20.888 -33.749 1.00 66.81 84 ASP A C 1
ATOM 643 O O . ASP A 1 84 ? 22.450 21.038 -32.523 1.00 66.81 84 ASP A O 1
ATOM 647 N N . GLY A 1 85 ? 23.245 21.517 -34.565 1.00 61.94 85 GLY A N 1
ATOM 648 C CA . GLY A 1 85 ? 24.236 22.495 -34.131 1.00 61.94 85 GLY A CA 1
ATOM 649 C C . GLY A 1 85 ? 23.821 23.915 -34.500 1.00 61.94 85 GLY A C 1
ATOM 650 O O . GLY A 1 85 ? 23.323 24.157 -35.594 1.00 61.94 85 GLY A O 1
ATOM 651 N N . THR A 1 86 ? 24.066 24.880 -33.610 1.00 64.56 86 THR A N 1
ATOM 652 C CA . THR A 1 86 ? 23.938 26.308 -33.939 1.00 64.56 86 THR A CA 1
ATOM 653 C C . THR A 1 86 ? 25.293 26.990 -33.796 1.00 64.56 86 THR A C 1
ATOM 655 O O . THR A 1 86 ? 25.827 27.121 -32.691 1.00 64.56 86 THR A O 1
ATOM 658 N N . THR A 1 87 ? 25.854 27.468 -34.902 1.00 67.12 87 THR A N 1
ATOM 659 C CA . THR A 1 87 ? 27.079 28.267 -34.904 1.00 67.12 87 THR A CA 1
ATOM 660 C C . THR A 1 87 ? 26.733 29.742 -34.743 1.00 67.12 87 THR A C 1
ATOM 662 O O . THR A 1 87 ? 26.048 30.336 -35.572 1.00 67.12 87 THR A O 1
ATOM 665 N N . LEU A 1 88 ? 27.226 30.361 -33.667 1.00 76.94 88 LEU A N 1
ATOM 666 C CA . LEU A 1 88 ? 27.126 31.805 -33.458 1.00 76.94 88 LEU A CA 1
ATOM 667 C C . LEU A 1 88 ? 28.331 32.511 -34.089 1.00 76.94 88 LEU A C 1
ATOM 669 O O . LEU A 1 88 ? 29.443 32.459 -33.562 1.00 76.94 88 LEU A O 1
ATOM 673 N N . HIS A 1 89 ? 28.092 33.263 -35.157 1.00 72.25 89 HIS A N 1
ATOM 674 C CA . HIS A 1 89 ? 29.062 34.194 -35.718 1.00 72.25 89 HIS A CA 1
ATOM 675 C C . HIS A 1 89 ? 28.869 35.578 -35.092 1.00 72.25 89 HIS A C 1
ATOM 677 O O . HIS A 1 89 ? 27.819 36.201 -35.238 1.00 72.25 89 HIS A O 1
ATOM 683 N N . ALA A 1 90 ? 29.885 36.085 -34.390 1.00 71.88 90 ALA A N 1
ATOM 684 C CA . ALA A 1 90 ? 29.878 37.430 -33.815 1.00 71.88 90 ALA A CA 1
ATOM 685 C C . ALA A 1 90 ? 30.960 38.303 -34.467 1.00 71.88 90 ALA A C 1
ATOM 687 O O . ALA A 1 90 ? 32.153 38.075 -34.274 1.00 71.88 90 ALA A O 1
ATOM 688 N N . ASN A 1 91 ? 30.547 39.331 -35.214 1.00 73.75 91 ASN A N 1
ATOM 689 C CA . ASN A 1 91 ? 31.460 40.329 -35.767 1.00 73.75 91 ASN A CA 1
ATOM 690 C C . ASN A 1 91 ? 31.756 41.404 -34.703 1.00 73.75 91 ASN A C 1
ATOM 692 O O . ASN A 1 91 ? 30.864 42.147 -34.286 1.00 73.75 91 ASN A O 1
ATOM 696 N N . LEU A 1 92 ? 33.017 41.486 -34.268 1.00 75.12 92 LEU A N 1
ATOM 697 C CA . LEU A 1 92 ? 33.470 42.398 -33.211 1.00 75.12 92 LEU A CA 1
ATOM 698 C C . LEU A 1 92 ? 33.570 43.870 -33.652 1.00 75.12 92 LEU A C 1
ATOM 700 O O . LEU A 1 92 ? 33.493 44.748 -32.794 1.00 75.12 92 LEU A O 1
ATOM 704 N N . GLN A 1 93 ? 33.709 44.155 -34.951 1.00 75.06 93 GLN A N 1
ATOM 705 C CA . GLN A 1 93 ? 33.712 45.527 -35.480 1.00 75.06 93 GLN A CA 1
ATOM 706 C C . GLN A 1 93 ? 32.289 46.086 -35.590 1.00 75.06 93 GLN A C 1
ATOM 708 O O . GLN A 1 93 ? 32.033 47.218 -35.180 1.00 75.06 93 GLN A O 1
ATOM 713 N N . ASP A 1 94 ? 31.348 45.262 -36.053 1.00 79.00 94 ASP A N 1
ATOM 714 C CA . ASP A 1 94 ? 29.994 45.714 -36.404 1.00 79.00 94 ASP A CA 1
ATOM 715 C C . ASP A 1 94 ? 28.969 45.441 -35.289 1.00 79.00 94 ASP A C 1
ATOM 717 O O . ASP A 1 94 ? 27.805 45.830 -35.396 1.00 79.00 94 ASP A O 1
ATOM 721 N N . LYS A 1 95 ? 29.378 44.717 -34.235 1.00 75.25 95 LYS A N 1
ATOM 722 C CA . LYS A 1 95 ? 28.533 44.195 -33.141 1.00 75.25 95 LYS A CA 1
ATOM 723 C C . LYS A 1 95 ? 27.334 43.353 -33.603 1.00 75.25 95 LYS A C 1
ATOM 725 O O . LYS A 1 95 ? 26.372 43.185 -32.853 1.00 75.25 95 LYS A O 1
ATOM 730 N N . LYS A 1 96 ? 27.376 42.800 -34.817 1.00 66.81 96 LYS A N 1
ATOM 731 C CA . LYS A 1 96 ? 26.324 41.926 -35.353 1.00 66.81 96 LYS A CA 1
ATOM 732 C C . LYS A 1 96 ? 26.579 40.471 -34.974 1.00 66.81 96 LYS A C 1
ATOM 734 O O . LYS A 1 96 ? 27.719 40.008 -35.007 1.00 66.81 96 LYS A O 1
ATOM 739 N N . LYS A 1 97 ? 25.501 39.768 -34.629 1.00 77.81 97 LYS A N 1
ATOM 740 C CA . LYS A 1 97 ? 25.472 38.324 -34.388 1.00 77.81 97 LYS A CA 1
ATOM 741 C C . LYS A 1 97 ? 24.602 37.664 -35.456 1.00 77.81 97 LYS A C 1
ATOM 743 O O . LYS A 1 97 ? 23.490 38.140 -35.675 1.00 77.81 97 LYS A O 1
ATOM 748 N N . SER A 1 98 ? 25.089 36.604 -36.089 1.00 77.06 98 SER A N 1
ATOM 749 C CA . SER A 1 98 ? 24.291 35.691 -36.913 1.00 77.06 98 SER A CA 1
ATOM 750 C C . SER A 1 98 ? 24.394 34.275 -36.359 1.00 77.06 98 SER A C 1
ATOM 752 O O . SER A 1 98 ? 25.390 33.922 -35.728 1.00 77.06 98 SER A O 1
ATOM 754 N N . PHE A 1 99 ? 23.334 33.501 -36.552 1.00 72.69 99 PHE A N 1
ATOM 755 C CA . PHE A 1 99 ? 23.245 32.110 -36.135 1.00 72.69 99 PHE A CA 1
ATOM 756 C C . PHE A 1 99 ? 23.055 31.271 -37.391 1.00 72.69 99 PHE A C 1
ATOM 758 O O . PHE A 1 99 ? 22.135 31.558 -38.154 1.00 72.69 99 PHE A O 1
ATOM 765 N N . ASP A 1 100 ? 23.911 30.275 -37.583 1.00 68.38 100 ASP A N 1
ATOM 766 C CA . ASP A 1 100 ? 23.777 29.281 -38.644 1.00 68.38 100 ASP A CA 1
ATOM 767 C C . ASP A 1 100 ? 23.441 27.934 -38.001 1.00 68.38 100 ASP A C 1
ATOM 769 O O . ASP A 1 100 ? 24.148 27.479 -37.101 1.00 68.38 100 ASP A O 1
ATOM 773 N N . GLU A 1 101 ? 22.336 27.324 -38.421 1.00 61.22 101 GLU A N 1
ATOM 774 C CA . GLU A 1 101 ? 21.923 25.991 -37.975 1.00 61.22 101 GLU A CA 1
ATOM 775 C C . GLU A 1 101 ? 22.437 24.933 -38.960 1.00 61.22 101 GLU A C 1
ATOM 777 O O . GLU A 1 101 ? 22.375 25.132 -40.176 1.00 61.22 101 GLU A O 1
ATOM 782 N N . PHE A 1 102 ? 22.954 23.813 -38.451 1.00 66.88 102 PHE A N 1
ATOM 783 C CA . PHE A 1 102 ? 23.409 22.681 -39.261 1.00 66.88 102 PHE A CA 1
ATOM 784 C C . PHE A 1 102 ? 23.024 21.335 -38.631 1.00 66.88 102 PHE A C 1
ATOM 786 O O . PHE A 1 102 ? 22.834 21.244 -37.419 1.00 66.88 102 PHE A O 1
ATOM 793 N N . HIS A 1 103 ? 22.935 20.296 -39.471 1.00 64.19 103 HIS A N 1
ATOM 794 C CA . HIS A 1 103 ? 22.623 18.918 -39.079 1.00 64.19 103 HIS A CA 1
ATOM 795 C C . HIS A 1 103 ? 23.795 17.994 -39.449 1.00 64.19 103 HIS A C 1
ATOM 797 O O . HIS A 1 103 ? 24.134 17.884 -40.628 1.00 64.19 103 HIS A O 1
ATOM 803 N N . GLU A 1 104 ? 24.402 17.322 -38.470 1.00 73.69 104 GLU A N 1
ATOM 804 C CA . GLU A 1 104 ? 25.522 16.383 -38.671 1.00 73.69 104 GLU A CA 1
ATOM 805 C C . GLU A 1 104 ? 25.225 14.997 -38.084 1.00 73.69 104 GLU A C 1
ATOM 807 O O . GLU A 1 104 ? 24.350 14.853 -37.233 1.00 73.69 104 GLU A O 1
ATOM 812 N N . ALA A 1 105 ? 25.940 13.961 -38.538 1.00 76.25 105 ALA A N 1
ATOM 813 C CA . ALA A 1 105 ? 25.850 12.633 -37.932 1.00 76.25 105 ALA A CA 1
ATOM 814 C C . ALA A 1 105 ? 26.380 12.679 -36.490 1.00 76.25 105 ALA A C 1
ATOM 816 O O . ALA A 1 105 ? 27.456 13.224 -36.241 1.00 76.25 105 ALA A O 1
ATOM 817 N N . ALA A 1 106 ? 25.629 12.115 -35.547 1.00 79.38 106 ALA A N 1
ATOM 818 C CA . ALA A 1 106 ? 26.037 12.055 -34.152 1.00 79.38 106 ALA A CA 1
ATOM 819 C C . ALA A 1 106 ? 27.263 11.156 -33.980 1.00 79.38 106 ALA A C 1
ATOM 821 O O . ALA A 1 106 ? 27.315 10.049 -34.517 1.00 79.38 106 ALA A O 1
ATOM 822 N N . ASP A 1 107 ? 28.236 11.624 -33.199 1.00 85.19 107 ASP A N 1
ATOM 823 C CA . ASP A 1 107 ? 29.329 10.774 -32.747 1.00 85.19 107 ASP A CA 1
ATOM 824 C C . ASP A 1 107 ? 28.883 9.862 -31.589 1.00 85.19 107 ASP A C 1
ATOM 826 O O . ASP A 1 107 ? 27.823 10.037 -30.972 1.00 85.19 107 ASP A O 1
ATOM 830 N N . MET A 1 108 ? 29.726 8.884 -31.258 1.00 84.56 108 MET A N 1
ATOM 831 C CA . MET A 1 108 ? 29.437 7.944 -30.175 1.00 84.56 108 MET A CA 1
ATOM 832 C C . MET A 1 108 ? 29.326 8.615 -28.803 1.00 84.56 108 MET A C 1
ATOM 834 O O . MET A 1 108 ? 28.603 8.115 -27.945 1.00 84.56 108 MET A O 1
ATOM 838 N N . ALA A 1 109 ? 29.974 9.763 -28.579 1.00 87.69 109 ALA A N 1
ATOM 839 C CA . ALA A 1 109 ? 29.877 10.471 -27.305 1.00 87.69 109 ALA A CA 1
ATOM 840 C C . ALA A 1 109 ? 28.486 11.101 -27.111 1.00 87.69 109 ALA A C 1
ATOM 842 O O . ALA A 1 109 ? 27.962 11.111 -25.991 1.00 87.69 109 ALA A O 1
ATOM 843 N N . VAL A 1 110 ? 27.874 11.591 -28.193 1.00 87.81 110 VAL A N 1
ATOM 844 C CA . VAL A 1 110 ? 26.490 12.079 -28.207 1.00 87.81 110 VAL A CA 1
ATOM 845 C C . VAL A 1 110 ? 25.508 10.928 -27.990 1.00 87.81 110 VAL A C 1
ATOM 847 O O . VAL A 1 110 ? 24.636 11.032 -27.121 1.00 87.81 110 VAL A O 1
ATOM 850 N N . ILE A 1 111 ? 25.670 9.817 -28.715 1.00 89.38 111 ILE A N 1
ATOM 851 C CA . ILE A 1 111 ? 24.819 8.625 -28.558 1.00 89.38 111 ILE A CA 1
ATOM 852 C C . ILE A 1 111 ? 24.904 8.095 -27.120 1.00 89.38 111 ILE A C 1
ATOM 854 O O . ILE A 1 111 ? 23.873 7.865 -26.485 1.00 89.38 111 ILE A O 1
ATOM 858 N N . ASP A 1 112 ? 26.108 8.002 -26.550 1.00 91.31 112 ASP A N 1
ATOM 859 C CA . ASP A 1 112 ? 26.318 7.582 -25.163 1.00 91.31 112 ASP A CA 1
ATOM 860 C C . ASP A 1 112 ? 25.696 8.556 -24.143 1.00 91.31 112 ASP A C 1
ATOM 862 O O . ASP A 1 112 ? 25.302 8.147 -23.045 1.00 91.31 112 ASP A O 1
ATOM 866 N N . ASP A 1 113 ? 25.581 9.854 -24.444 1.00 92.62 113 ASP A N 1
ATOM 867 C CA . ASP A 1 113 ? 24.828 10.782 -23.592 1.00 92.62 113 ASP A CA 1
ATOM 868 C C . ASP A 1 113 ? 23.321 10.498 -23.632 1.00 92.62 113 ASP A C 1
ATOM 870 O O . ASP A 1 113 ? 22.695 10.389 -22.570 1.00 92.62 113 ASP A O 1
ATOM 874 N N . PHE A 1 114 ? 22.739 10.294 -24.818 1.00 93.88 114 PHE A N 1
ATOM 875 C CA . PHE A 1 114 ? 21.331 9.904 -24.938 1.00 93.88 114 PHE A CA 1
ATOM 876 C C . PHE A 1 114 ? 21.051 8.550 -24.277 1.00 93.88 114 PHE A C 1
ATOM 878 O O . PHE A 1 114 ? 20.092 8.431 -23.508 1.00 93.88 114 PHE A O 1
ATOM 885 N N . PHE A 1 115 ? 21.923 7.562 -24.477 1.00 96.19 115 PHE A N 1
ATOM 886 C CA . PHE A 1 115 ? 21.836 6.265 -23.813 1.00 96.19 115 PHE A CA 1
ATOM 887 C C . PHE A 1 115 ? 21.882 6.417 -22.288 1.00 96.19 115 PHE A C 1
ATOM 889 O O . PHE A 1 115 ? 21.035 5.869 -21.582 1.00 96.19 115 PHE A O 1
ATOM 896 N N . ARG A 1 116 ? 22.799 7.229 -21.740 1.00 96.25 116 ARG A N 1
ATOM 897 C CA . ARG A 1 116 ? 22.859 7.495 -20.289 1.00 96.25 116 ARG A CA 1
ATOM 898 C C . ARG A 1 116 ? 21.598 8.178 -19.761 1.00 96.25 116 ARG A C 1
ATOM 900 O O . ARG A 1 116 ? 21.207 7.919 -18.620 1.00 96.25 116 ARG A O 1
ATOM 907 N N . ARG A 1 117 ? 20.947 9.041 -20.548 1.00 94.44 117 ARG A N 1
ATOM 908 C CA . ARG A 1 117 ? 19.647 9.634 -20.183 1.00 94.44 117 ARG A CA 1
ATOM 909 C C . ARG A 1 117 ? 18.555 8.564 -20.141 1.00 94.44 117 ARG A C 1
ATOM 911 O O . ARG A 1 117 ? 17.865 8.479 -19.125 1.00 94.44 117 ARG A O 1
ATOM 918 N N . ALA A 1 118 ? 18.466 7.707 -21.158 1.00 95.12 118 ALA A N 1
ATOM 919 C CA . ALA A 1 118 ? 17.540 6.573 -21.186 1.00 95.12 118 ALA A CA 1
ATOM 920 C C . ALA A 1 118 ? 17.785 5.599 -20.016 1.00 95.12 118 ALA A C 1
ATOM 922 O O . ALA A 1 118 ? 16.859 5.208 -19.310 1.00 95.12 118 ALA A O 1
ATOM 923 N N . ALA A 1 119 ? 19.045 5.297 -19.702 1.00 95.25 119 ALA A N 1
ATOM 924 C CA . ALA A 1 119 ? 19.430 4.449 -18.577 1.00 95.25 119 ALA A CA 1
ATOM 925 C C . ALA A 1 119 ? 18.978 5.005 -17.212 1.00 95.25 119 ALA A C 1
ATOM 927 O O . ALA A 1 119 ? 18.669 4.244 -16.297 1.00 95.25 119 ALA A O 1
ATOM 928 N N . ARG A 1 120 ? 18.881 6.331 -17.035 1.00 92.06 120 ARG A N 1
ATOM 929 C CA . ARG A 1 120 ? 18.338 6.930 -15.794 1.00 92.06 120 ARG A CA 1
ATOM 930 C C . ARG A 1 120 ? 16.826 6.733 -15.642 1.00 92.06 120 ARG A C 1
ATOM 932 O O . ARG A 1 120 ? 16.336 6.798 -14.505 1.00 92.06 120 ARG A O 1
ATOM 939 N N . VAL A 1 121 ? 16.135 6.523 -16.762 1.00 89.69 121 VAL A N 1
ATOM 940 C CA . VAL A 1 121 ? 14.707 6.201 -16.851 1.00 89.69 121 VAL A CA 1
ATOM 941 C C . VAL A 1 121 ? 14.512 4.706 -16.596 1.00 89.69 121 VAL A C 1
ATOM 943 O O . VAL A 1 121 ? 13.907 4.341 -15.595 1.00 89.69 121 VAL A O 1
ATOM 946 N N . PHE A 1 122 ? 15.133 3.842 -17.404 1.00 93.19 122 PHE A N 1
ATOM 947 C CA . PHE A 1 122 ? 14.928 2.387 -17.343 1.00 93.19 122 PHE A CA 1
ATOM 948 C C . PHE A 1 122 ? 15.715 1.656 -16.247 1.00 93.19 122 PHE A C 1
ATOM 950 O O . PHE A 1 122 ? 15.520 0.461 -16.064 1.00 93.19 122 PHE A O 1
ATOM 957 N N . SER A 1 123 ? 16.561 2.362 -15.488 1.00 93.06 123 SER A N 1
ATOM 958 C CA . SER A 1 123 ? 17.603 1.822 -14.596 1.00 93.06 123 SER A CA 1
ATOM 959 C C . SER A 1 123 ? 18.875 1.402 -15.355 1.00 93.06 123 SER A C 1
ATOM 961 O O . SER A 1 123 ? 18.785 0.614 -16.298 1.00 93.06 123 SER A O 1
ATOM 963 N N . PRO A 1 124 ? 20.081 1.854 -14.940 1.00 94.62 124 PRO A N 1
ATOM 964 C CA . PRO A 1 124 ? 21.311 1.520 -15.655 1.00 94.62 124 PRO A CA 1
ATOM 965 C C . PRO A 1 124 ? 21.572 0.012 -15.804 1.00 94.62 124 PRO A C 1
ATOM 967 O O . PRO A 1 124 ? 21.862 -0.408 -16.920 1.00 94.62 124 PRO A O 1
ATOM 970 N N . PRO A 1 125 ? 21.408 -0.837 -14.767 1.00 94.44 125 PRO A N 1
ATOM 971 C CA . PRO A 1 125 ? 21.577 -2.283 -14.920 1.00 94.44 125 PRO A CA 1
ATOM 972 C C . PRO A 1 125 ? 20.669 -2.910 -15.987 1.00 94.44 125 PRO A C 1
ATOM 974 O O . PRO A 1 125 ? 21.113 -3.777 -16.741 1.00 94.44 125 PRO A O 1
ATOM 977 N N . ILE A 1 126 ? 19.413 -2.463 -16.085 1.00 96.00 126 ILE A N 1
ATOM 978 C CA . ILE A 1 126 ? 18.470 -2.976 -17.087 1.00 96.00 126 ILE A CA 1
ATOM 979 C C . ILE A 1 126 ? 18.886 -2.492 -18.474 1.00 96.00 126 ILE A C 1
ATOM 981 O O . ILE A 1 126 ? 19.029 -3.321 -19.362 1.00 96.00 126 ILE A O 1
ATOM 985 N N . ALA A 1 127 ? 19.180 -1.199 -18.644 1.00 96.69 127 ALA A N 1
ATOM 986 C CA . ALA A 1 127 ? 19.617 -0.649 -19.928 1.00 96.69 127 ALA A CA 1
ATOM 987 C C . ALA A 1 127 ? 20.893 -1.327 -20.460 1.00 96.69 127 ALA A C 1
ATOM 989 O O . ALA A 1 127 ? 20.943 -1.711 -21.622 1.00 96.69 127 ALA A O 1
ATOM 990 N N . HIS A 1 128 ? 21.903 -1.541 -19.609 1.00 96.50 128 HIS A N 1
ATOM 991 C CA . HIS A 1 128 ? 23.136 -2.224 -20.012 1.00 96.50 128 HIS A CA 1
ATOM 992 C C . HIS A 1 128 ? 22.906 -3.700 -20.354 1.00 96.50 128 HIS A C 1
ATOM 994 O O . HIS A 1 128 ? 23.376 -4.166 -21.388 1.00 96.50 128 HIS A O 1
ATOM 1000 N N . SER A 1 129 ? 22.163 -4.435 -19.520 1.00 97.00 129 SER A N 1
ATOM 1001 C CA . SER A 1 129 ? 21.863 -5.845 -19.815 1.00 97.00 129 SER A CA 1
ATOM 1002 C C . SER A 1 129 ? 20.960 -6.016 -21.038 1.00 97.00 129 SER A C 1
ATOM 1004 O O . SER A 1 129 ? 21.078 -7.018 -21.732 1.00 97.00 129 SER A O 1
ATOM 1006 N N . TYR A 1 130 ? 20.086 -5.048 -21.319 1.00 97.75 130 TYR A N 1
ATOM 1007 C CA . TYR A 1 130 ? 19.241 -5.057 -22.507 1.00 97.75 130 TYR A CA 1
ATOM 1008 C C . TYR A 1 130 ? 20.043 -4.737 -23.769 1.00 97.75 130 TYR A C 1
ATOM 1010 O O . TYR A 1 130 ? 19.864 -5.408 -24.777 1.00 97.75 130 TYR A O 1
ATOM 1018 N N . ALA A 1 131 ? 20.984 -3.787 -23.701 1.00 97.31 131 ALA A N 1
ATOM 1019 C CA . ALA A 1 131 ? 21.904 -3.517 -24.805 1.00 97.31 131 ALA A CA 1
ATOM 1020 C C . ALA A 1 131 ? 22.702 -4.773 -25.178 1.00 97.31 131 ALA A C 1
ATOM 1022 O O . ALA A 1 131 ? 22.796 -5.124 -26.348 1.00 97.31 131 ALA A O 1
ATOM 1023 N N . GLN A 1 132 ? 23.212 -5.488 -24.170 1.00 96.31 132 GLN A N 1
ATOM 1024 C CA . GLN A 1 132 ? 23.903 -6.755 -24.382 1.00 96.31 132 GLN A CA 1
ATOM 1025 C C . GLN A 1 132 ? 22.978 -7.830 -24.972 1.00 96.31 132 GLN A C 1
ATOM 1027 O O . GLN A 1 132 ? 23.355 -8.484 -25.935 1.00 96.31 132 GLN A O 1
ATOM 1032 N N . PHE A 1 133 ? 21.756 -7.967 -24.453 1.00 96.31 133 PHE A N 1
ATOM 1033 C CA . PHE A 1 133 ? 20.759 -8.899 -24.988 1.00 96.31 133 PHE A CA 1
ATOM 1034 C C . PHE A 1 133 ? 20.404 -8.629 -26.457 1.00 96.31 133 PHE A C 1
ATOM 1036 O O . PHE A 1 133 ? 20.251 -9.572 -27.229 1.00 96.31 133 PHE A O 1
ATOM 1043 N N . LEU A 1 134 ? 20.271 -7.361 -26.856 1.00 96.31 134 LEU A N 1
ATOM 1044 C CA . LEU A 1 134 ? 20.036 -6.989 -28.252 1.00 96.31 134 LEU A CA 1
ATOM 1045 C C . LEU A 1 134 ? 21.260 -7.287 -29.120 1.00 96.31 134 LEU A C 1
ATOM 1047 O O . LEU A 1 134 ? 21.111 -7.908 -30.169 1.00 96.31 134 LEU A O 1
ATOM 1051 N N . ALA A 1 135 ? 22.455 -6.915 -28.659 1.00 95.75 135 ALA A N 1
ATOM 1052 C CA . ALA A 1 135 ? 23.688 -7.137 -29.404 1.00 95.75 135 ALA A CA 1
ATOM 1053 C C . ALA A 1 135 ? 23.959 -8.631 -29.642 1.00 95.75 135 ALA A C 1
ATOM 1055 O O . ALA A 1 135 ? 24.271 -9.031 -30.757 1.00 95.75 135 ALA A O 1
ATOM 1056 N N . GLU A 1 136 ? 23.749 -9.481 -28.633 1.00 93.69 136 GLU A N 1
ATOM 1057 C CA . GLU A 1 136 ? 23.904 -10.940 -28.743 1.00 93.69 136 GLU A CA 1
ATOM 1058 C C . GLU A 1 136 ? 22.911 -11.590 -29.728 1.00 93.69 136 GLU A C 1
ATOM 1060 O O . GLU A 1 136 ? 23.167 -12.694 -30.206 1.00 93.69 136 GLU A O 1
ATOM 1065 N N . LYS A 1 137 ? 21.784 -10.935 -30.058 1.00 92.62 137 LYS A N 1
ATOM 1066 C CA . LYS A 1 137 ? 20.832 -11.428 -31.074 1.00 92.62 137 LYS A CA 1
ATOM 1067 C C . LYS A 1 137 ? 21.286 -11.147 -32.508 1.00 92.62 137 LYS A C 1
ATOM 1069 O O . LYS A 1 137 ? 20.815 -11.830 -33.418 1.00 92.62 137 LYS A O 1
ATOM 1074 N N . THR A 1 138 ? 22.105 -10.119 -32.721 1.00 91.12 138 THR A N 1
ATOM 1075 C CA . THR A 1 138 ? 22.444 -9.609 -34.060 1.00 91.12 138 THR A CA 1
ATOM 1076 C C . THR A 1 138 ? 23.914 -9.771 -34.423 1.00 91.12 138 THR A C 1
ATOM 1078 O O . THR A 1 138 ? 24.223 -9.833 -35.610 1.00 91.12 138 THR A O 1
ATOM 1081 N N . ALA A 1 139 ? 24.805 -9.834 -33.432 1.00 92.50 139 ALA A N 1
ATOM 1082 C CA . ALA A 1 139 ? 26.238 -9.988 -33.635 1.00 92.50 139 ALA A CA 1
ATOM 1083 C C . ALA A 1 139 ? 26.614 -11.399 -34.101 1.00 92.50 139 ALA A C 1
ATOM 1085 O O . ALA A 1 139 ? 26.010 -12.393 -33.686 1.00 92.50 139 ALA A O 1
ATOM 1086 N N . ASP A 1 140 ? 27.678 -11.485 -34.897 1.00 90.12 140 ASP A N 1
ATOM 1087 C CA . ASP A 1 140 ? 28.438 -12.720 -35.045 1.00 90.12 140 ASP A CA 1
ATOM 1088 C C . ASP A 1 140 ? 29.325 -12.901 -33.804 1.00 90.12 140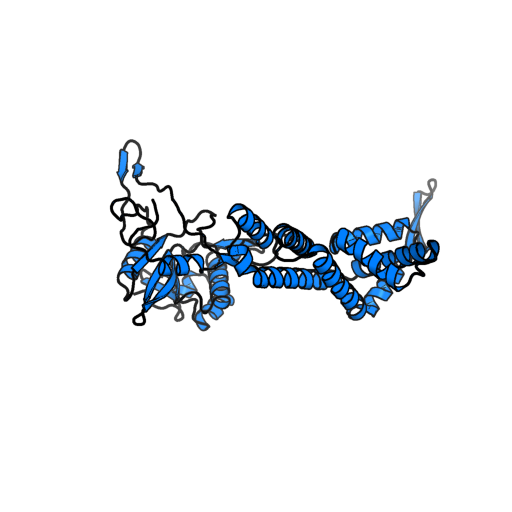 ASP A C 1
ATOM 1090 O O . ASP A 1 140 ? 30.241 -12.121 -33.556 1.00 90.12 140 ASP A O 1
ATOM 1094 N N . LEU A 1 141 ? 29.033 -13.916 -32.988 1.00 85.12 141 LEU A N 1
ATOM 1095 C CA . LEU A 1 141 ? 29.733 -14.144 -31.719 1.00 85.12 141 LEU A CA 1
ATOM 1096 C C . LEU A 1 141 ? 31.187 -14.605 -31.899 1.00 85.12 141 LEU A C 1
ATOM 1098 O O . LEU A 1 141 ? 31.954 -14.563 -30.934 1.00 85.12 141 LEU A O 1
ATOM 1102 N N . ASP A 1 142 ? 31.563 -15.024 -33.108 1.00 87.50 142 ASP A N 1
ATOM 1103 C CA . ASP A 1 142 ? 32.939 -15.384 -33.444 1.00 87.50 142 ASP A CA 1
ATOM 1104 C C . ASP A 1 142 ? 33.764 -14.166 -33.919 1.00 87.50 142 ASP A C 1
ATOM 1106 O O . ASP A 1 142 ? 34.986 -14.273 -34.064 1.00 87.50 142 ASP A O 1
ATOM 1110 N N . ASP A 1 143 ? 33.126 -13.000 -34.101 1.00 89.81 143 ASP A N 1
ATOM 1111 C CA . ASP A 1 143 ? 33.752 -11.738 -34.502 1.00 89.81 143 ASP A CA 1
ATOM 1112 C C . ASP A 1 143 ? 33.584 -10.645 -33.421 1.00 89.81 143 ASP A C 1
ATOM 1114 O O . ASP A 1 143 ? 32.508 -10.058 -33.264 1.00 89.81 143 ASP A O 1
ATOM 1118 N N . PRO A 1 144 ? 34.653 -10.316 -32.670 1.00 86.50 144 PRO A N 1
ATOM 1119 C CA . PRO A 1 144 ? 34.607 -9.270 -31.653 1.00 86.50 144 PRO A CA 1
ATOM 1120 C C . PRO A 1 144 ? 34.188 -7.890 -32.176 1.00 86.50 144 PRO A C 1
ATOM 1122 O O . PRO A 1 144 ? 33.556 -7.144 -31.424 1.00 86.50 144 PRO A O 1
ATOM 1125 N N . ASP A 1 145 ? 34.514 -7.548 -33.426 1.00 89.31 145 ASP A N 1
ATOM 1126 C CA . ASP A 1 145 ? 34.155 -6.249 -34.006 1.00 89.31 145 ASP A CA 1
ATOM 1127 C C . ASP A 1 145 ? 32.647 -6.199 -34.308 1.00 89.31 145 ASP A C 1
ATOM 1129 O O . ASP A 1 145 ? 31.988 -5.204 -34.005 1.00 89.31 145 ASP A O 1
ATOM 1133 N N . SER A 1 146 ? 32.062 -7.317 -34.757 1.00 90.81 146 SER A N 1
ATOM 1134 C CA . SER A 1 146 ? 30.609 -7.450 -34.940 1.00 90.81 146 SER A CA 1
ATOM 1135 C C . SER A 1 146 ? 29.829 -7.234 -33.639 1.00 90.81 146 SER A C 1
ATOM 1137 O O . SER A 1 146 ? 28.774 -6.594 -33.645 1.00 90.81 146 SER A O 1
ATOM 1139 N N . LEU A 1 147 ? 30.346 -7.724 -32.507 1.00 89.75 147 LEU A N 1
ATOM 1140 C CA . LEU A 1 147 ? 29.720 -7.504 -31.201 1.00 89.75 147 LEU A CA 1
ATOM 1141 C C . LEU A 1 147 ? 29.783 -6.035 -30.762 1.00 89.75 147 LEU A C 1
ATOM 1143 O O . LEU A 1 147 ? 28.826 -5.541 -30.164 1.00 89.75 147 LEU A O 1
ATOM 1147 N N . LEU A 1 148 ? 30.891 -5.341 -31.034 1.00 89.25 148 LEU A N 1
ATOM 1148 C CA . LEU A 1 148 ? 31.032 -3.919 -30.711 1.00 89.25 148 LEU A CA 1
ATOM 1149 C C . LEU A 1 148 ? 30.056 -3.065 -31.527 1.00 89.25 148 LEU A C 1
ATOM 1151 O O . LEU A 1 148 ? 29.319 -2.278 -30.933 1.00 89.25 148 LEU A O 1
ATOM 1155 N N . ASP A 1 149 ? 29.972 -3.296 -32.838 1.00 89.94 149 ASP A N 1
ATOM 1156 C CA . ASP A 1 149 ? 29.025 -2.597 -33.715 1.00 89.94 149 ASP A CA 1
ATOM 1157 C C . ASP A 1 149 ? 27.570 -2.835 -33.268 1.00 89.94 149 ASP A C 1
ATOM 1159 O O . ASP A 1 149 ? 26.779 -1.899 -33.130 1.00 89.94 149 ASP A O 1
ATOM 1163 N N . ALA A 1 150 ? 27.223 -4.085 -32.940 1.00 93.62 150 ALA A N 1
ATOM 1164 C CA . ALA A 1 150 ? 25.889 -4.436 -32.458 1.00 93.62 150 ALA A CA 1
ATOM 1165 C C . ALA A 1 150 ? 25.549 -3.791 -31.100 1.00 93.62 150 ALA A C 1
ATOM 1167 O O . ALA A 1 150 ? 24.391 -3.454 -30.841 1.00 93.62 150 ALA A O 1
ATOM 1168 N N . LEU A 1 151 ? 26.539 -3.598 -30.220 1.00 93.94 151 LEU A N 1
ATOM 1169 C CA . LEU A 1 151 ? 26.355 -2.881 -28.955 1.00 93.94 151 LEU A CA 1
ATOM 1170 C C . LEU A 1 151 ? 26.089 -1.389 -29.178 1.00 93.94 151 LEU A C 1
ATOM 1172 O O . LEU A 1 151 ? 25.264 -0.817 -28.459 1.00 93.94 151 LEU A O 1
ATOM 1176 N N . ASP A 1 152 ? 26.755 -0.768 -30.146 1.00 92.19 152 ASP A N 1
ATOM 1177 C CA . ASP A 1 152 ? 26.555 0.643 -30.486 1.00 92.19 152 ASP A CA 1
ATOM 1178 C C . ASP A 1 152 ? 25.169 0.877 -31.112 1.00 92.19 152 ASP A C 1
ATOM 1180 O O . ASP A 1 152 ? 24.449 1.808 -30.719 1.00 92.19 152 ASP A O 1
ATOM 1184 N N . ASP A 1 153 ? 24.720 -0.032 -31.982 1.00 93.06 153 ASP A N 1
ATOM 1185 C CA . ASP A 1 153 ? 23.350 -0.034 -32.507 1.00 93.06 153 ASP A CA 1
ATOM 1186 C C . ASP A 1 153 ? 22.313 -0.226 -31.391 1.00 93.06 153 ASP A C 1
ATOM 1188 O O . ASP A 1 153 ? 21.362 0.555 -31.278 1.00 93.06 153 ASP A O 1
ATOM 1192 N N . ALA A 1 154 ? 22.528 -1.190 -30.491 1.00 96.00 154 ALA A N 1
ATOM 1193 C CA . ALA A 1 154 ? 21.630 -1.428 -29.365 1.00 96.00 154 ALA A CA 1
ATOM 1194 C C . ALA A 1 154 ? 21.539 -0.218 -28.417 1.00 96.00 154 ALA A C 1
ATOM 1196 O O . ALA A 1 154 ? 20.458 0.121 -27.925 1.00 96.00 154 ALA A O 1
ATOM 1197 N N . ARG A 1 155 ? 22.655 0.481 -28.158 1.00 95.56 155 ARG A N 1
ATOM 1198 C CA . ARG A 1 155 ? 22.645 1.733 -27.378 1.00 95.56 155 ARG A CA 1
ATOM 1199 C C . ARG A 1 155 ? 21.844 2.824 -28.072 1.00 95.56 155 ARG A C 1
ATOM 1201 O O . ARG A 1 155 ? 21.115 3.549 -27.392 1.00 95.56 155 ARG A O 1
ATOM 1208 N N . THR A 1 156 ? 21.950 2.917 -29.394 1.00 95.19 156 THR A N 1
ATOM 1209 C CA . THR A 1 156 ? 21.186 3.863 -30.215 1.00 95.19 156 THR A CA 1
ATOM 1210 C C . THR A 1 156 ? 19.683 3.587 -30.132 1.00 95.19 156 THR A C 1
ATOM 1212 O O . THR A 1 156 ? 18.895 4.514 -29.928 1.00 95.19 156 THR A O 1
ATOM 1215 N N . ASP A 1 157 ? 19.271 2.320 -30.191 1.00 94.94 157 ASP A N 1
ATOM 1216 C CA . ASP A 1 157 ? 17.862 1.928 -30.070 1.00 94.94 157 ASP A CA 1
ATOM 1217 C C . ASP A 1 157 ? 17.304 2.235 -28.670 1.00 94.94 157 ASP A C 1
ATOM 1219 O O . ASP A 1 157 ? 16.210 2.788 -28.519 1.00 94.94 157 ASP A O 1
ATOM 1223 N N . ILE A 1 158 ? 18.086 1.974 -27.619 1.00 96.75 158 ILE A N 1
ATOM 1224 C CA . ILE A 1 158 ? 17.707 2.296 -26.234 1.00 96.75 158 ILE A CA 1
ATOM 1225 C C . ILE A 1 158 ? 17.640 3.809 -26.002 1.00 96.75 158 ILE A C 1
ATOM 1227 O O . ILE A 1 158 ? 16.742 4.296 -25.307 1.00 96.75 158 ILE A O 1
ATOM 1231 N N . ALA A 1 159 ? 18.567 4.566 -26.587 1.00 96.12 159 ALA A N 1
ATOM 1232 C CA . ALA A 1 159 ? 18.534 6.022 -26.587 1.00 96.12 159 ALA A CA 1
ATOM 1233 C C . ALA A 1 159 ? 17.243 6.546 -27.237 1.00 96.12 159 ALA A C 1
ATOM 1235 O O . ALA A 1 159 ? 16.568 7.394 -26.649 1.00 96.12 159 ALA A O 1
ATOM 1236 N N . ALA A 1 160 ? 16.856 5.995 -28.393 1.00 95.44 160 ALA A N 1
ATOM 1237 C CA . ALA A 1 160 ? 15.624 6.353 -29.090 1.00 95.44 160 ALA A CA 1
ATOM 1238 C C . ALA A 1 160 ? 14.376 6.053 -28.244 1.00 95.44 160 ALA A C 1
ATOM 1240 O O . ALA A 1 160 ? 13.522 6.927 -28.078 1.00 95.44 160 ALA A O 1
ATOM 1241 N N . LEU A 1 161 ? 14.307 4.863 -27.634 1.00 95.94 161 LEU A N 1
ATOM 1242 C CA . LEU A 1 161 ? 13.244 4.483 -26.695 1.00 95.94 161 LEU A CA 1
ATOM 1243 C C . LEU A 1 161 ? 13.106 5.482 -25.541 1.00 95.94 161 LEU A C 1
ATOM 1245 O O . LEU A 1 161 ? 11.993 5.865 -25.180 1.00 95.94 161 LEU A O 1
ATOM 1249 N N . GLY A 1 162 ? 14.229 5.939 -24.981 1.00 94.75 162 GLY A N 1
ATOM 1250 C CA . GLY A 1 162 ? 14.248 6.913 -23.889 1.00 94.75 162 GLY A CA 1
ATOM 1251 C C . GLY A 1 162 ? 13.692 8.294 -24.255 1.00 94.75 162 GLY A C 1
ATOM 1252 O O . GLY A 1 162 ? 13.332 9.055 -23.355 1.00 94.75 162 GLY A O 1
ATOM 1253 N N . LEU A 1 163 ? 13.598 8.627 -25.547 1.00 94.12 163 LEU A N 1
ATOM 1254 C CA . LEU A 1 163 ? 13.030 9.888 -26.037 1.00 94.12 163 LEU A CA 1
ATOM 1255 C C . LEU A 1 163 ? 11.524 9.809 -26.334 1.00 94.12 163 LEU A C 1
ATOM 1257 O O . LEU A 1 163 ? 10.892 10.843 -26.567 1.00 94.12 163 LEU A O 1
ATOM 1261 N N . VAL A 1 164 ? 10.928 8.614 -26.328 1.00 95.25 164 VAL A N 1
ATOM 1262 C CA . VAL A 1 164 ? 9.489 8.435 -26.553 1.00 95.25 164 VAL A CA 1
ATOM 1263 C C . VAL A 1 164 ? 8.739 8.597 -25.228 1.00 95.25 164 VAL A C 1
ATOM 1265 O O . VAL A 1 164 ? 8.867 7.787 -24.310 1.00 95.25 164 VAL A O 1
ATOM 1268 N N . SER A 1 165 ? 7.904 9.636 -25.126 1.00 92.06 165 SER A N 1
ATOM 1269 C CA . SER A 1 165 ? 7.238 10.038 -23.873 1.00 92.06 165 SER A CA 1
ATOM 1270 C C . SER A 1 165 ? 6.383 8.941 -23.230 1.00 92.06 165 SER A C 1
ATOM 1272 O O . SER A 1 165 ? 6.283 8.881 -22.007 1.00 92.06 165 SER A O 1
ATOM 1274 N N . ASN A 1 166 ? 5.785 8.064 -24.040 1.00 93.69 166 ASN A N 1
ATOM 1275 C CA . ASN A 1 166 ? 4.890 7.002 -23.576 1.00 93.69 166 ASN A CA 1
ATOM 1276 C C . ASN A 1 166 ? 5.615 5.710 -23.163 1.00 93.69 166 ASN A C 1
ATOM 1278 O O . ASN A 1 166 ? 5.009 4.871 -22.494 1.00 93.69 166 ASN A O 1
ATOM 1282 N N . VAL A 1 167 ? 6.896 5.543 -23.515 1.00 95.81 167 VAL A N 1
ATOM 1283 C CA . VAL A 1 167 ? 7.660 4.330 -23.176 1.00 95.81 167 VAL A CA 1
ATOM 1284 C C . VAL A 1 167 ? 7.944 4.270 -21.677 1.00 95.81 167 VAL A C 1
ATOM 1286 O O . VAL A 1 167 ? 7.817 3.207 -21.077 1.00 95.81 167 VAL A O 1
ATOM 1289 N N . HIS A 1 168 ? 8.260 5.402 -21.043 1.00 92.56 168 HIS A N 1
ATOM 1290 C CA . HIS A 1 168 ? 8.552 5.431 -19.608 1.00 92.56 168 HIS A CA 1
ATOM 1291 C C . HIS A 1 168 ? 7.348 5.012 -18.741 1.00 92.56 168 HIS A C 1
ATOM 1293 O O . HIS A 1 168 ? 7.508 4.060 -17.979 1.00 92.56 168 HIS A O 1
ATOM 1299 N N . PRO A 1 169 ? 6.137 5.596 -18.877 1.00 93.44 169 PRO A N 1
ATOM 1300 C CA . PRO A 1 169 ? 4.963 5.103 -18.155 1.00 93.44 169 PRO A CA 1
ATOM 1301 C C . PRO A 1 169 ? 4.647 3.633 -18.451 1.00 93.44 169 PRO A C 1
ATOM 1303 O O . PRO A 1 169 ? 4.278 2.892 -17.546 1.00 93.44 169 PRO A O 1
ATOM 1306 N N . PHE A 1 170 ? 4.808 3.190 -19.704 1.00 95.56 170 PHE A N 1
ATOM 1307 C CA . PHE A 1 170 ? 4.573 1.795 -20.084 1.00 95.56 170 PHE A CA 1
ATOM 1308 C C . PHE A 1 170 ? 5.520 0.830 -19.353 1.00 95.56 170 PHE A C 1
ATOM 1310 O O . PHE A 1 170 ? 5.079 -0.192 -18.828 1.00 95.56 170 PHE A O 1
ATOM 1317 N N . PHE A 1 171 ? 6.802 1.189 -19.275 1.00 96.38 171 PHE A N 1
ATOM 1318 C CA . PHE A 1 171 ? 7.826 0.435 -18.562 1.00 96.38 171 PHE A CA 1
ATOM 1319 C C . PHE A 1 171 ? 7.590 0.417 -17.045 1.00 96.38 171 PHE A C 1
ATOM 1321 O O . PHE A 1 171 ? 7.614 -0.649 -16.430 1.00 96.38 171 PHE A O 1
ATOM 1328 N N . ASP A 1 172 ? 7.293 1.573 -16.448 1.00 94.31 172 ASP A N 1
ATOM 1329 C CA . ASP A 1 172 ? 7.056 1.702 -15.007 1.00 94.31 172 ASP A CA 1
ATOM 1330 C C . ASP A 1 172 ? 5.832 0.902 -14.543 1.00 94.31 172 ASP A C 1
ATOM 1332 O O . ASP A 1 172 ? 5.904 0.201 -13.532 1.00 94.31 172 ASP A O 1
ATOM 1336 N N . VAL A 1 173 ? 4.734 0.936 -15.308 1.00 94.44 173 VAL A N 1
ATOM 1337 C CA . VAL A 1 173 ? 3.532 0.126 -15.038 1.00 94.44 173 VAL A CA 1
ATOM 1338 C C . VAL A 1 173 ? 3.860 -1.367 -15.061 1.00 94.44 173 VAL A C 1
ATOM 1340 O O . VAL A 1 173 ? 3.388 -2.119 -14.207 1.00 94.44 173 VAL A O 1
ATOM 1343 N N . ALA A 1 174 ? 4.673 -1.817 -16.019 1.00 96.38 174 ALA A N 1
ATOM 1344 C CA . ALA A 1 174 ? 5.045 -3.223 -16.123 1.00 96.38 174 ALA A CA 1
ATOM 1345 C C . ALA A 1 174 ? 5.968 -3.666 -14.976 1.00 96.38 174 ALA A C 1
ATOM 1347 O O . ALA A 1 174 ? 5.752 -4.731 -14.392 1.00 96.38 174 ALA A O 1
ATOM 1348 N N . ALA A 1 175 ? 6.949 -2.838 -14.607 1.00 96.31 175 ALA A N 1
ATOM 1349 C CA . ALA A 1 175 ? 7.837 -3.107 -13.480 1.00 96.31 175 ALA A CA 1
ATOM 1350 C C . ALA A 1 175 ? 7.074 -3.164 -12.146 1.00 96.31 175 ALA A C 1
ATOM 1352 O O . ALA A 1 175 ? 7.298 -4.076 -11.346 1.00 96.31 175 ALA A O 1
ATOM 1353 N N . ASP A 1 176 ? 6.139 -2.235 -11.916 1.00 94.31 176 ASP A N 1
ATOM 1354 C CA . ASP A 1 176 ? 5.305 -2.226 -10.712 1.00 94.31 176 ASP A CA 1
ATOM 1355 C C . ASP A 1 176 ? 4.376 -3.445 -10.653 1.00 94.31 176 ASP A C 1
ATOM 1357 O O . ASP A 1 176 ? 4.290 -4.120 -9.624 1.00 94.31 176 ASP A O 1
ATOM 1361 N N . LYS A 1 177 ? 3.751 -3.798 -11.784 1.00 95.19 177 LYS A N 1
ATOM 1362 C CA . LYS A 1 177 ? 2.931 -5.009 -11.903 1.00 95.19 177 LYS A CA 1
ATOM 1363 C C . LYS A 1 177 ? 3.731 -6.267 -11.561 1.00 95.19 177 LYS A C 1
ATOM 1365 O O . LYS A 1 177 ? 3.233 -7.113 -10.820 1.00 95.19 177 LYS A O 1
ATOM 1370 N N . GLN A 1 178 ? 4.960 -6.388 -12.067 1.00 97.25 178 GLN A N 1
ATOM 1371 C CA . GLN A 1 178 ? 5.823 -7.532 -11.772 1.00 97.25 178 GLN A CA 1
ATOM 1372 C C . GLN A 1 178 ? 6.206 -7.587 -10.286 1.00 97.25 178 GLN A C 1
ATOM 1374 O O . GLN A 1 178 ? 6.174 -8.660 -9.684 1.00 97.25 178 GLN A O 1
ATOM 1379 N N . ALA A 1 179 ? 6.520 -6.439 -9.676 1.00 96.12 179 ALA A N 1
ATOM 1380 C CA . ALA A 1 179 ? 6.844 -6.364 -8.254 1.00 96.12 179 ALA A CA 1
ATOM 1381 C C . ALA A 1 179 ? 5.649 -6.764 -7.371 1.00 96.12 179 ALA A C 1
ATOM 1383 O O . ALA A 1 179 ? 5.811 -7.552 -6.440 1.00 96.12 179 ALA A O 1
ATOM 1384 N N . LYS A 1 180 ? 4.443 -6.272 -7.688 1.00 94.12 180 LYS A N 1
ATOM 1385 C CA . LYS A 1 180 ? 3.192 -6.659 -7.013 1.00 94.12 180 LYS A CA 1
ATOM 1386 C C . LYS A 1 180 ? 2.921 -8.159 -7.142 1.00 94.12 180 LYS A C 1
ATOM 1388 O O . LYS A 1 180 ? 2.620 -8.802 -6.142 1.00 94.12 180 LYS A O 1
ATOM 1393 N N . ALA A 1 181 ? 3.088 -8.720 -8.341 1.00 96.06 181 ALA A N 1
ATOM 1394 C CA . ALA A 1 181 ? 2.880 -10.145 -8.583 1.00 96.06 181 ALA A CA 1
ATOM 1395 C C . ALA A 1 181 ? 3.806 -11.019 -7.722 1.00 96.06 181 ALA A C 1
ATOM 1397 O O . ALA A 1 181 ? 3.332 -11.941 -7.068 1.00 96.06 181 ALA A O 1
ATOM 1398 N N . TRP A 1 182 ? 5.101 -10.698 -7.656 1.00 97.44 182 TRP A N 1
ATOM 1399 C CA . TRP A 1 182 ? 6.046 -11.443 -6.819 1.00 97.44 182 TRP A CA 1
ATOM 1400 C C . TRP A 1 182 ? 5.798 -11.263 -5.319 1.00 97.44 182 TRP A C 1
ATOM 1402 O O . TRP A 1 182 ? 5.902 -12.226 -4.566 1.00 97.44 182 TRP A O 1
ATOM 1412 N N . LEU A 1 183 ? 5.454 -10.054 -4.865 1.00 95.19 183 LEU A N 1
ATOM 1413 C CA . LEU A 1 183 ? 5.125 -9.822 -3.454 1.00 95.19 183 LEU A CA 1
ATOM 1414 C C . LEU A 1 183 ? 3.902 -10.623 -2.999 1.00 95.19 183 LEU A C 1
ATOM 1416 O O . LEU A 1 183 ? 3.872 -11.049 -1.845 1.00 95.19 183 LEU A O 1
ATOM 1420 N N . GLU A 1 184 ? 2.925 -10.816 -3.885 1.00 92.81 184 GLU A N 1
ATOM 1421 C CA . GLU A 1 184 ? 1.750 -11.641 -3.612 1.00 92.81 184 GLU A CA 1
ATOM 1422 C C . GLU A 1 184 ? 2.084 -13.136 -3.684 1.00 92.81 184 GLU A C 1
ATOM 1424 O O . GLU A 1 184 ? 1.809 -13.870 -2.737 1.00 92.81 184 GLU A O 1
ATOM 1429 N N . GLU A 1 185 ? 2.762 -13.581 -4.748 1.00 96.12 185 GLU A N 1
ATOM 1430 C CA . GLU A 1 185 ? 3.172 -14.981 -4.940 1.00 96.12 185 GLU A CA 1
ATOM 1431 C C . GLU A 1 185 ? 3.990 -15.511 -3.752 1.00 96.12 185 GLU A C 1
ATOM 1433 O O . GLU A 1 185 ? 3.744 -16.612 -3.257 1.00 96.12 185 GLU A O 1
ATOM 1438 N N . TYR A 1 186 ? 4.932 -14.708 -3.250 1.00 95.94 186 TYR A N 1
ATOM 1439 C CA . TYR A 1 186 ? 5.815 -15.096 -2.150 1.00 95.94 186 TYR A CA 1
ATOM 1440 C C . TYR A 1 186 ? 5.323 -14.649 -0.768 1.00 95.94 186 TYR A C 1
ATOM 1442 O O . TYR A 1 186 ? 6.019 -14.896 0.218 1.00 95.94 186 TYR A O 1
ATOM 1450 N N . ARG A 1 187 ? 4.126 -14.053 -0.641 1.00 91.81 187 ARG A N 1
ATOM 1451 C CA . ARG A 1 187 ? 3.609 -13.499 0.628 1.00 91.81 187 ARG A CA 1
ATOM 1452 C C . ARG A 1 187 ? 3.678 -14.497 1.785 1.00 91.81 187 ARG A C 1
ATOM 1454 O O . ARG A 1 187 ? 4.201 -14.177 2.851 1.00 91.81 187 ARG A O 1
ATOM 1461 N N . ALA A 1 188 ? 3.190 -15.718 1.566 1.00 91.56 188 ALA A N 1
ATOM 1462 C CA . ALA A 1 188 ? 3.157 -16.760 2.594 1.00 91.56 188 ALA A CA 1
ATOM 1463 C C . ALA A 1 188 ? 4.556 -17.251 3.004 1.00 91.56 188 ALA A C 1
ATOM 1465 O O . ALA A 1 188 ? 4.749 -17.671 4.143 1.00 91.56 188 ALA A O 1
ATOM 1466 N N . ALA A 1 189 ? 5.527 -17.216 2.086 1.00 95.56 189 ALA A N 1
ATOM 1467 C CA . ALA A 1 189 ? 6.911 -17.567 2.387 1.00 95.56 189 ALA A CA 1
ATOM 1468 C C . ALA A 1 189 ? 7.614 -16.433 3.145 1.00 95.56 189 ALA A C 1
ATOM 1470 O O . ALA A 1 189 ? 8.283 -16.699 4.139 1.00 95.56 189 ALA A O 1
ATOM 1471 N N . ILE A 1 190 ? 7.384 -15.179 2.740 1.00 93.88 190 ILE A N 1
ATOM 1472 C CA . ILE A 1 190 ? 7.902 -13.982 3.413 1.00 93.88 190 ILE A CA 1
ATOM 1473 C C . ILE A 1 190 ? 7.422 -13.929 4.870 1.00 93.88 190 ILE A C 1
ATOM 1475 O O . ILE A 1 190 ? 8.237 -13.714 5.760 1.00 93.88 190 ILE A O 1
ATOM 1479 N N . LYS A 1 191 ? 6.140 -14.224 5.143 1.00 89.19 191 LYS A N 1
ATOM 1480 C CA . LYS A 1 191 ? 5.574 -14.247 6.511 1.00 89.19 191 LYS A CA 1
ATOM 1481 C C . LYS A 1 191 ? 6.241 -15.274 7.448 1.00 89.19 191 LYS A C 1
ATOM 1483 O O . LYS A 1 191 ? 6.094 -15.184 8.659 1.00 89.19 191 LYS A O 1
ATOM 1488 N N . LYS A 1 192 ? 6.962 -16.263 6.909 1.00 91.56 192 LYS A N 1
ATOM 1489 C CA . LYS A 1 192 ? 7.687 -17.279 7.696 1.00 91.56 192 LYS A CA 1
ATOM 1490 C C . LYS A 1 192 ? 9.146 -16.908 7.973 1.00 91.56 192 LYS A C 1
ATOM 1492 O O . LYS A 1 192 ? 9.837 -17.669 8.648 1.00 91.56 192 LYS A O 1
ATOM 1497 N N . LEU A 1 193 ? 9.635 -15.801 7.416 1.00 92.88 193 LEU A N 1
ATOM 1498 C CA . LEU A 1 193 ? 10.983 -15.304 7.677 1.00 92.88 193 LEU A CA 1
ATOM 1499 C C . LEU A 1 193 ? 11.055 -14.644 9.063 1.00 92.88 193 LEU A C 1
ATOM 1501 O O . LEU A 1 193 ? 10.026 -14.341 9.664 1.00 92.88 193 LEU A O 1
ATOM 1505 N N . SER A 1 194 ? 12.267 -14.399 9.565 1.00 90.69 194 SER A N 1
ATOM 1506 C CA . SER A 1 194 ? 12.451 -13.619 10.795 1.00 90.69 194 SER A CA 1
ATOM 1507 C C . SER A 1 194 ? 11.978 -12.174 10.623 1.00 90.69 194 SER A C 1
ATOM 1509 O O . SER A 1 194 ? 11.958 -11.656 9.504 1.00 90.69 194 SER A O 1
ATOM 1511 N N . ASP A 1 195 ? 11.664 -11.502 11.729 1.00 85.31 195 ASP A N 1
ATOM 1512 C CA . ASP A 1 195 ? 11.161 -10.121 11.728 1.00 85.31 195 ASP A CA 1
ATOM 1513 C C . ASP A 1 195 ? 12.093 -9.158 10.977 1.00 85.31 195 ASP A C 1
ATOM 1515 O O . ASP A 1 195 ? 11.643 -8.399 10.117 1.00 85.31 195 ASP A O 1
ATOM 1519 N N . ASP A 1 196 ? 13.409 -9.273 11.196 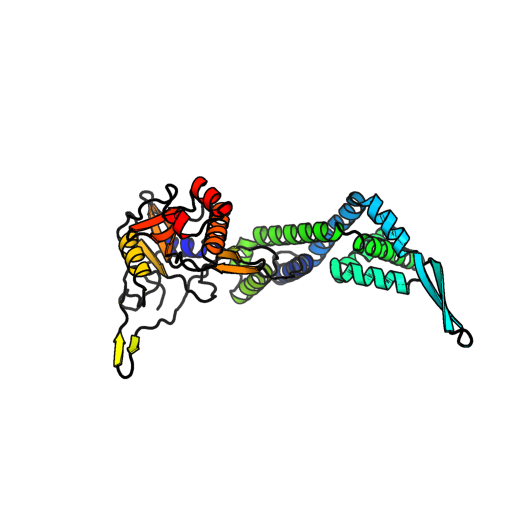1.00 89.06 196 ASP A N 1
ATOM 1520 C CA . ASP A 1 196 ? 14.432 -8.493 10.482 1.00 89.06 196 ASP A CA 1
ATOM 1521 C C . ASP A 1 196 ? 14.357 -8.668 8.954 1.00 89.06 196 ASP A C 1
ATOM 1523 O O . ASP A 1 196 ? 14.574 -7.729 8.180 1.00 89.06 196 ASP A O 1
ATOM 1527 N N . ARG A 1 197 ? 14.050 -9.884 8.489 1.00 94.06 197 ARG A N 1
ATOM 1528 C CA . ARG A 1 197 ? 13.916 -10.176 7.058 1.00 94.06 197 ARG A CA 1
ATOM 1529 C C . ARG A 1 197 ? 12.576 -9.693 6.524 1.00 94.06 197 ARG A C 1
ATOM 1531 O O . ARG A 1 197 ? 12.551 -9.083 5.457 1.00 94.06 197 ARG A O 1
ATOM 1538 N N . GLN A 1 198 ? 11.484 -9.875 7.266 1.00 90.88 198 GLN A N 1
ATOM 1539 C CA . GLN A 1 198 ? 10.170 -9.331 6.903 1.00 90.88 198 GLN A CA 1
ATOM 1540 C C . GLN A 1 198 ? 10.205 -7.804 6.744 1.00 90.88 198 GLN A C 1
ATOM 1542 O O . 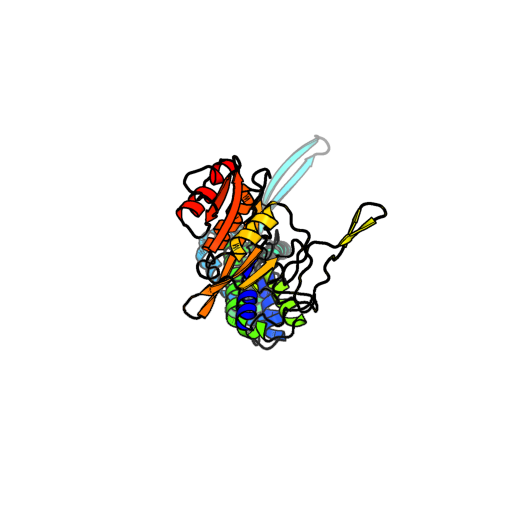GLN A 1 198 ? 9.607 -7.267 5.808 1.00 90.88 198 GLN A O 1
ATOM 1547 N N . GLU A 1 199 ? 10.965 -7.106 7.590 1.00 88.38 199 GLU A N 1
ATOM 1548 C CA . GLU A 1 199 ? 11.155 -5.655 7.506 1.00 88.38 199 GLU A CA 1
ATOM 1549 C C . GLU A 1 199 ? 11.804 -5.220 6.179 1.00 88.38 199 GLU A C 1
ATOM 1551 O O . GLU A 1 199 ? 11.402 -4.215 5.592 1.00 88.38 199 GLU A O 1
ATOM 1556 N N . SER A 1 200 ? 12.725 -6.016 5.622 1.00 94.00 200 SER A N 1
ATOM 1557 C CA . SER A 1 200 ? 13.334 -5.727 4.309 1.00 94.00 200 SER A CA 1
ATOM 1558 C C . SER A 1 200 ? 12.280 -5.714 3.186 1.00 94.00 200 SER A C 1
ATOM 1560 O O . SER A 1 200 ? 12.254 -4.811 2.346 1.00 94.00 200 SER A O 1
ATOM 1562 N N . TYR A 1 201 ? 11.331 -6.657 3.207 1.00 94.06 201 TYR A N 1
ATOM 1563 C CA . TYR A 1 201 ? 10.205 -6.670 2.263 1.00 94.06 201 TYR A CA 1
ATOM 1564 C C . TYR A 1 201 ? 9.194 -5.554 2.535 1.00 94.06 201 TYR A C 1
ATOM 1566 O O . TYR A 1 201 ? 8.617 -5.014 1.586 1.00 94.06 201 TYR A O 1
ATOM 1574 N N . ARG A 1 202 ? 8.987 -5.177 3.804 1.00 89.19 202 ARG A N 1
ATOM 1575 C CA . ARG A 1 202 ? 8.143 -4.031 4.177 1.00 89.19 202 ARG A CA 1
ATOM 1576 C C . ARG A 1 202 ? 8.682 -2.744 3.548 1.00 89.19 202 ARG A C 1
ATOM 1578 O O . ARG A 1 202 ? 7.931 -2.058 2.860 1.00 89.19 202 ARG A O 1
ATOM 1585 N N . GLN A 1 203 ? 9.984 -2.482 3.655 1.00 89.75 203 GLN A N 1
ATOM 1586 C CA . GLN A 1 203 ? 10.630 -1.322 3.023 1.00 89.75 203 GLN A CA 1
ATOM 1587 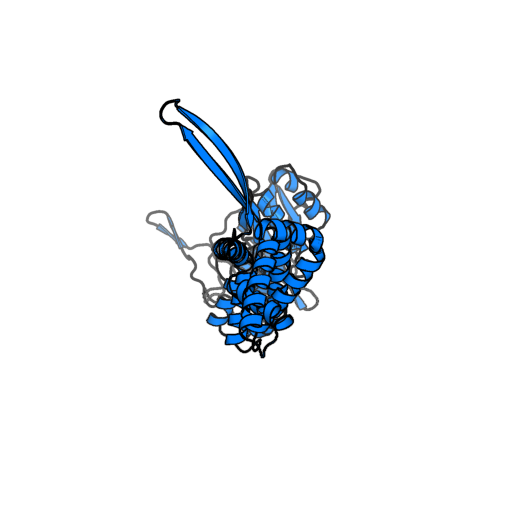C C . GLN A 1 203 ? 10.471 -1.326 1.495 1.00 89.75 203 GLN A C 1
ATOM 1589 O O . GLN A 1 203 ? 10.200 -0.292 0.886 1.00 89.75 203 GLN A O 1
ATOM 1594 N N . ILE A 1 204 ? 10.544 -2.495 0.855 1.00 93.56 204 ILE A N 1
ATOM 1595 C CA . ILE A 1 204 ? 10.311 -2.629 -0.592 1.00 93.56 204 ILE A CA 1
ATOM 1596 C C . ILE A 1 204 ? 8.844 -2.366 -0.972 1.00 93.56 204 ILE A C 1
ATOM 1598 O O . ILE A 1 204 ? 8.574 -1.817 -2.047 1.00 93.56 204 ILE A O 1
ATOM 1602 N N . ARG A 1 205 ? 7.875 -2.714 -0.115 1.00 91.75 205 ARG A N 1
ATOM 1603 C CA . ARG A 1 205 ? 6.463 -2.323 -0.300 1.00 91.75 205 ARG A CA 1
ATOM 1604 C C . ARG A 1 205 ? 6.280 -0.807 -0.205 1.00 91.75 205 ARG A C 1
ATOM 1606 O O . ARG A 1 205 ? 5.450 -0.258 -0.922 1.00 91.75 205 ARG A O 1
ATOM 1613 N N . GLU A 1 206 ? 7.074 -0.114 0.607 1.00 88.62 206 GLU A N 1
ATOM 1614 C CA . GLU A 1 206 ? 7.040 1.353 0.702 1.00 88.62 206 GLU A CA 1
ATOM 1615 C C . GLU A 1 206 ? 7.621 2.064 -0.529 1.00 88.62 206 GLU A C 1
ATOM 1617 O O . GLU A 1 206 ? 7.260 3.208 -0.800 1.00 88.62 206 GLU A O 1
ATOM 1622 N N . MET A 1 207 ? 8.457 1.397 -1.331 1.00 91.25 207 MET A N 1
ATOM 1623 C CA . MET A 1 207 ? 9.021 1.936 -2.582 1.00 91.25 207 MET A CA 1
ATOM 1624 C C . MET A 1 207 ? 8.002 2.000 -3.740 1.00 91.25 207 MET A C 1
ATOM 1626 O O . MET A 1 207 ? 8.368 1.846 -4.906 1.00 91.25 207 MET A O 1
ATOM 1630 N N . SER A 1 208 ? 6.723 2.202 -3.431 1.00 90.75 208 SER A N 1
ATOM 1631 C CA . SER A 1 208 ? 5.606 2.246 -4.374 1.00 90.75 208 SER A CA 1
ATOM 1632 C C . SER A 1 208 ? 5.112 3.677 -4.596 1.00 90.75 208 SER A C 1
ATOM 1634 O O . SER A 1 208 ? 5.158 4.521 -3.698 1.00 90.75 208 SER A O 1
ATOM 1636 N N . THR A 1 209 ? 4.604 3.947 -5.798 1.00 87.50 209 THR A N 1
ATOM 1637 C CA . THR A 1 209 ? 3.879 5.184 -6.142 1.00 87.50 209 THR A CA 1
ATOM 1638 C C . THR A 1 209 ? 2.410 5.148 -5.715 1.00 87.50 209 THR A C 1
ATOM 1640 O O . THR A 1 209 ? 1.738 6.179 -5.723 1.00 87.50 209 THR A O 1
ATOM 1643 N N . GLU A 1 210 ? 1.920 3.977 -5.314 1.00 89.31 210 GLU A N 1
ATOM 1644 C CA . GLU A 1 210 ? 0.547 3.714 -4.886 1.00 89.31 210 GLU A CA 1
ATOM 1645 C C . GLU A 1 210 ? 0.520 3.076 -3.492 1.00 89.31 210 GLU A C 1
ATOM 1647 O O . GLU A 1 210 ? 1.502 2.424 -3.115 1.00 89.31 210 GLU A O 1
ATOM 1652 N N . PRO A 1 211 ? -0.577 3.222 -2.723 1.00 92.06 211 PRO A N 1
ATOM 1653 C CA . PRO A 1 211 ? -0.698 2.585 -1.413 1.00 92.06 211 PRO A CA 1
ATOM 1654 C C . PRO A 1 211 ? -0.515 1.076 -1.542 1.00 92.06 211 PRO A C 1
ATOM 1656 O O . PRO A 1 211 ? -1.058 0.474 -2.468 1.00 92.06 211 PRO A O 1
ATOM 1659 N N . GLN A 1 212 ? 0.287 0.467 -0.671 1.00 92.00 212 GLN A N 1
ATOM 1660 C CA . GLN A 1 212 ? 0.480 -0.984 -0.651 1.00 92.00 212 GLN A CA 1
ATOM 1661 C C . GLN A 1 212 ? 0.044 -1.536 0.691 1.00 92.00 212 GLN A C 1
ATOM 1663 O O . GLN A 1 212 ? 0.374 -0.954 1.726 1.00 92.00 212 GLN A O 1
ATOM 1668 N N . ASP A 1 213 ? -0.629 -2.679 0.662 1.00 92.06 213 ASP A N 1
ATOM 1669 C CA . ASP A 1 213 ? -1.052 -3.327 1.890 1.00 92.06 213 ASP A CA 1
ATOM 1670 C C . ASP A 1 213 ? 0.141 -3.982 2.593 1.00 92.06 213 ASP A C 1
ATOM 1672 O O . ASP A 1 213 ? 1.045 -4.556 1.972 1.00 92.06 213 ASP A O 1
ATOM 1676 N N . VAL A 1 214 ? 0.147 -3.885 3.914 1.00 90.25 214 VAL A N 1
ATOM 1677 C CA . VAL A 1 214 ? 1.086 -4.505 4.843 1.00 90.25 214 VAL A CA 1
ATOM 1678 C C . VAL A 1 214 ? 0.301 -5.070 6.016 1.00 90.25 214 VAL A C 1
ATOM 1680 O O . VAL A 1 214 ? -0.673 -4.472 6.472 1.00 90.25 214 VAL A O 1
ATOM 1683 N N . ASP A 1 215 ? 0.736 -6.224 6.503 1.00 88.81 215 ASP A N 1
ATOM 1684 C CA . ASP A 1 215 ? 0.067 -6.897 7.610 1.00 88.81 215 ASP A CA 1
ATOM 1685 C C . ASP A 1 215 ? 0.371 -6.158 8.925 1.00 88.81 215 ASP A C 1
ATOM 1687 O O . ASP A 1 215 ? 1.476 -5.620 9.127 1.00 88.81 215 ASP A O 1
ATOM 1691 N N . LEU A 1 216 ? -0.627 -6.119 9.811 1.00 92.88 216 LEU A N 1
ATOM 1692 C CA . LEU A 1 216 ? -0.429 -5.671 11.182 1.00 92.88 216 LEU A CA 1
ATOM 1693 C C . LEU A 1 216 ? 0.364 -6.716 11.961 1.00 92.88 216 LEU A C 1
ATOM 1695 O O . LEU A 1 216 ? 0.215 -7.918 11.755 1.00 92.88 216 LEU A O 1
ATOM 1699 N N . VAL A 1 217 ? 1.181 -6.236 12.890 1.00 91.12 217 VAL A N 1
ATOM 1700 C CA . VAL A 1 217 ? 1.942 -7.083 13.809 1.00 91.12 217 VAL A CA 1
ATOM 1701 C C . VAL A 1 217 ? 1.332 -6.969 15.196 1.00 91.12 217 VAL A C 1
ATOM 1703 O O . VAL A 1 217 ? 1.132 -5.857 15.703 1.00 91.12 217 VAL A O 1
ATOM 1706 N N . ARG A 1 218 ? 1.019 -8.118 15.804 1.00 92.81 218 ARG A N 1
ATOM 1707 C CA . ARG A 1 218 ? 0.572 -8.205 17.195 1.00 92.81 218 ARG A CA 1
ATOM 1708 C C . ARG A 1 218 ? 1.613 -7.553 18.117 1.00 92.81 218 ARG A C 1
ATOM 1710 O O . ARG A 1 218 ? 2.775 -7.951 18.090 1.00 92.81 218 ARG A O 1
ATOM 1717 N N . PRO A 1 219 ? 1.232 -6.579 18.962 1.00 92.38 219 PRO A N 1
ATOM 1718 C CA . PRO A 1 219 ? 2.146 -6.038 19.963 1.00 92.38 219 PRO A CA 1
ATOM 1719 C C . PRO A 1 219 ? 2.474 -7.091 21.027 1.00 92.38 219 PRO A C 1
ATOM 1721 O O . PRO A 1 219 ? 1.561 -7.598 21.675 1.00 92.38 219 PRO A O 1
ATOM 1724 N N . GLU A 1 220 ? 3.757 -7.371 21.259 1.00 90.38 220 GLU A N 1
ATOM 1725 C CA . GLU A 1 220 ? 4.193 -8.203 22.394 1.00 90.38 220 GLU A CA 1
ATOM 1726 C C . GLU A 1 220 ? 4.136 -7.434 23.714 1.00 90.38 220 GLU A C 1
ATOM 1728 O O . GLU A 1 220 ? 3.750 -7.967 24.748 1.00 90.38 220 GLU A O 1
ATOM 1733 N N . THR A 1 221 ? 4.499 -6.153 23.675 1.00 90.94 221 THR A N 1
ATOM 1734 C CA . THR A 1 221 ? 4.409 -5.233 24.806 1.00 90.94 221 THR A CA 1
ATOM 1735 C C . THR A 1 221 ? 4.101 -3.830 24.299 1.00 90.94 221 THR A C 1
ATOM 1737 O O . THR A 1 221 ? 4.421 -3.462 23.166 1.00 90.94 221 THR A O 1
ATOM 1740 N N . LYS A 1 222 ? 3.443 -3.030 25.138 1.00 90.31 222 LYS A N 1
ATOM 1741 C CA . LYS A 1 222 ? 3.184 -1.617 24.863 1.00 90.31 222 LYS A CA 1
ATOM 1742 C C . LYS A 1 222 ? 3.288 -0.788 26.134 1.00 90.31 222 LYS A C 1
ATOM 1744 O O . LYS A 1 222 ? 2.592 -1.062 27.119 1.00 90.31 222 LYS A O 1
ATOM 1749 N N . ASP A 1 223 ? 4.124 0.241 26.080 1.00 90.44 223 ASP A N 1
ATOM 1750 C CA . ASP A 1 223 ? 4.198 1.262 27.116 1.00 90.44 223 ASP A CA 1
ATOM 1751 C C . ASP A 1 223 ? 3.003 2.201 26.989 1.00 90.44 223 ASP A C 1
ATOM 1753 O O . ASP A 1 223 ? 2.785 2.822 25.948 1.00 90.44 223 ASP A O 1
ATOM 1757 N N . GLU A 1 224 ? 2.224 2.301 28.062 1.00 90.62 224 GLU A N 1
ATOM 1758 C CA . GLU A 1 224 ? 1.056 3.169 28.123 1.00 90.62 224 GLU A CA 1
ATOM 1759 C C . GLU A 1 224 ? 1.142 4.105 29.315 1.00 90.62 224 GLU A C 1
ATOM 1761 O O . GLU A 1 224 ? 1.605 3.751 30.403 1.00 90.62 224 GLU A O 1
ATOM 1766 N N . MET A 1 225 ? 0.650 5.321 29.108 1.00 90.44 225 MET A N 1
ATOM 1767 C CA . MET A 1 225 ? 0.489 6.275 30.191 1.00 90.44 225 MET A CA 1
ATOM 1768 C C . MET A 1 225 ? -0.572 5.742 31.160 1.00 90.44 225 MET A C 1
ATOM 1770 O O . MET A 1 225 ? -1.685 5.444 30.751 1.00 90.44 225 MET A O 1
ATOM 1774 N N . THR A 1 226 ? -0.250 5.654 32.449 1.00 91.62 226 THR A N 1
ATOM 1775 C CA . THR A 1 226 ? -1.199 5.253 33.508 1.00 91.62 226 THR A CA 1
ATOM 1776 C C . THR A 1 226 ? -1.684 6.439 34.338 1.00 91.62 226 THR A C 1
ATOM 1778 O O . THR A 1 226 ? -2.700 6.351 35.027 1.00 91.62 226 THR A O 1
ATOM 1781 N N . GLN A 1 227 ? -0.972 7.567 34.269 1.00 91.25 227 GLN A N 1
ATOM 1782 C CA . GLN A 1 227 ? -1.264 8.785 35.017 1.00 91.25 227 GLN A CA 1
ATOM 1783 C C . GLN A 1 227 ? -1.060 10.027 34.155 1.00 91.25 227 GLN A C 1
ATOM 1785 O O . GLN A 1 227 ? -0.085 10.124 33.414 1.00 91.25 227 GLN A O 1
ATOM 1790 N N . GLU A 1 228 ? -1.929 11.021 34.321 1.00 90.06 228 GLU A N 1
ATOM 1791 C CA . GLU A 1 228 ? -1.715 12.367 33.799 1.00 90.06 228 GLU A CA 1
ATOM 1792 C C . GLU A 1 228 ? -1.240 13.313 34.905 1.00 90.06 228 GLU A C 1
ATOM 1794 O O . GLU A 1 228 ? -1.720 13.274 36.042 1.00 90.06 228 GLU A O 1
ATOM 1799 N N . ARG A 1 229 ? -0.287 14.188 34.571 1.00 87.12 229 ARG A N 1
ATOM 1800 C CA . ARG A 1 229 ? 0.195 15.231 35.479 1.00 87.12 229 ARG A CA 1
ATOM 1801 C C . ARG A 1 229 ? -0.586 16.523 35.250 1.00 87.12 229 ARG A C 1
ATOM 1803 O O . ARG A 1 229 ? -0.556 17.092 34.163 1.00 87.12 229 ARG A O 1
ATOM 1810 N N . LEU A 1 230 ? -1.244 17.004 36.297 1.00 83.31 230 LEU A N 1
ATOM 1811 C CA . LEU A 1 230 ? -1.989 18.260 36.350 1.00 83.31 230 LEU A CA 1
ATOM 1812 C C . LEU A 1 230 ? -1.277 19.194 37.343 1.00 83.31 230 LEU A C 1
ATOM 1814 O O . LEU A 1 230 ? -1.615 19.256 38.527 1.00 83.31 230 LEU A O 1
ATOM 1818 N N . GLY A 1 231 ? -0.232 19.879 36.867 1.00 84.94 231 GLY A N 1
ATOM 1819 C CA . GLY A 1 231 ? 0.653 20.697 37.706 1.00 84.94 231 GLY A CA 1
ATOM 1820 C C . GLY A 1 231 ? 1.477 19.841 38.674 1.00 84.94 231 GLY A C 1
ATOM 1821 O O . GLY A 1 231 ? 2.241 18.974 38.247 1.00 84.94 231 GLY A O 1
ATOM 1822 N N . ASP A 1 232 ? 1.308 20.064 39.977 1.00 86.00 232 ASP A N 1
ATOM 1823 C CA . ASP A 1 232 ? 2.001 19.303 41.031 1.00 86.00 232 ASP A CA 1
ATOM 1824 C C . ASP A 1 232 ? 1.262 18.026 41.459 1.00 86.00 232 ASP A C 1
ATOM 1826 O O . ASP A 1 232 ? 1.741 17.294 42.322 1.00 86.00 232 ASP A O 1
ATOM 1830 N N . LYS A 1 233 ? 0.095 17.737 40.869 1.00 84.81 233 LYS A N 1
ATOM 1831 C CA . LYS A 1 233 ? -0.704 16.543 41.175 1.00 84.81 233 LYS A CA 1
ATOM 1832 C C . LYS A 1 233 ? -0.682 15.567 40.004 1.00 84.81 233 LYS A C 1
ATOM 1834 O O . LYS A 1 233 ? -0.742 15.985 38.850 1.00 84.81 233 LYS A O 1
ATOM 1839 N N . SER A 1 234 ? -0.640 14.271 40.298 1.00 87.69 234 SER A N 1
ATOM 1840 C CA . SER A 1 234 ? -0.918 13.216 39.322 1.00 87.69 234 SER A CA 1
ATOM 1841 C C . SER A 1 234 ? -2.323 12.654 39.540 1.00 87.69 234 SER A C 1
ATOM 1843 O O . SER A 1 234 ? -2.813 12.583 40.669 1.00 87.69 234 SER A O 1
ATOM 1845 N N . LYS A 1 235 ? -2.989 12.288 38.446 1.00 91.06 235 LYS A N 1
ATOM 1846 C CA . LYS A 1 235 ? -4.283 11.603 38.447 1.00 91.06 235 LYS A CA 1
ATOM 1847 C C . LYS A 1 235 ? -4.146 10.326 37.624 1.00 91.06 235 LYS A C 1
ATOM 1849 O O . LYS A 1 235 ? -3.642 10.386 36.506 1.00 91.06 235 LYS A O 1
ATOM 1854 N N . ASN A 1 236 ? -4.602 9.194 38.158 1.00 92.69 236 ASN A N 1
ATOM 1855 C CA . ASN A 1 236 ? -4.702 7.957 37.381 1.00 92.69 236 ASN A CA 1
ATOM 1856 C C . ASN A 1 236 ? -5.664 8.154 36.204 1.00 92.69 236 ASN A C 1
ATOM 1858 O O . ASN A 1 236 ? -6.696 8.817 36.344 1.00 92.69 236 ASN A O 1
ATOM 1862 N N . LEU A 1 237 ? -5.308 7.590 35.054 1.00 94.31 237 LEU A N 1
ATOM 1863 C CA . LEU A 1 237 ? -6.209 7.536 33.913 1.00 94.31 237 LEU A CA 1
ATOM 1864 C C . LEU A 1 237 ? -7.350 6.552 34.171 1.00 94.31 237 LEU A C 1
ATOM 1866 O O . LEU A 1 237 ? -7.232 5.639 34.988 1.00 94.31 237 LEU A O 1
ATOM 1870 N N . ASP A 1 238 ? -8.446 6.756 33.443 1.00 95.06 238 ASP A N 1
ATOM 1871 C CA . ASP A 1 238 ? -9.537 5.791 33.384 1.00 95.06 238 ASP A CA 1
ATOM 1872 C C . ASP A 1 238 ? -9.004 4.472 32.788 1.00 95.06 238 ASP A C 1
ATOM 1874 O O . ASP A 1 238 ? -8.203 4.483 31.843 1.00 95.06 238 ASP A O 1
ATOM 1878 N N . THR A 1 239 ? -9.454 3.344 33.336 1.00 96.50 239 THR A N 1
ATOM 1879 C CA . THR A 1 239 ? -9.133 2.003 32.837 1.00 96.50 239 THR A CA 1
ATOM 1880 C C . THR A 1 239 ? -10.358 1.343 32.221 1.00 96.50 239 THR A C 1
ATOM 1882 O O . THR A 1 239 ? -11.498 1.644 32.581 1.00 96.50 239 THR A O 1
ATOM 1885 N N . TYR A 1 240 ? -10.113 0.450 31.269 1.00 97.38 240 TYR A N 1
ATOM 1886 C CA . TYR A 1 240 ? -11.145 -0.200 30.474 1.00 97.38 240 TYR A CA 1
ATOM 1887 C C . TYR A 1 240 ? -10.819 -1.686 30.313 1.00 97.38 240 TYR A C 1
ATOM 1889 O O . TYR A 1 240 ? -9.675 -2.044 30.044 1.00 97.38 240 TYR A O 1
ATOM 1897 N N . GLU A 1 241 ? -11.833 -2.531 30.451 1.00 97.31 241 GLU A N 1
ATOM 1898 C CA . GLU A 1 241 ? -11.758 -3.974 30.188 1.00 97.31 241 GLU A CA 1
ATOM 1899 C C . GLU A 1 241 ? -11.902 -4.270 28.682 1.00 97.31 241 GLU A C 1
ATOM 1901 O O . GLU A 1 241 ? -12.140 -3.365 27.871 1.00 97.31 241 GLU A O 1
ATOM 1906 N N . ASP A 1 242 ? -11.784 -5.548 28.310 1.00 97.75 242 ASP A N 1
ATOM 1907 C CA . ASP A 1 242 ? -11.997 -6.081 26.954 1.00 97.75 242 ASP A CA 1
ATOM 1908 C C . ASP A 1 242 ? -11.059 -5.507 25.876 1.00 97.75 242 ASP A C 1
ATOM 1910 O O . ASP A 1 242 ? -11.317 -5.625 24.678 1.00 97.75 242 ASP A O 1
ATOM 1914 N N . HIS A 1 243 ? -9.966 -4.851 26.259 1.00 98.31 243 HIS A N 1
ATOM 1915 C CA . HIS A 1 243 ? -8.966 -4.406 25.294 1.00 98.31 243 HIS A CA 1
ATOM 1916 C C . HIS A 1 243 ? -8.052 -5.580 24.897 1.00 98.31 243 HIS A C 1
ATOM 1918 O O . HIS A 1 243 ? -7.777 -6.457 25.720 1.00 98.31 243 HIS A O 1
ATOM 1924 N N . LEU A 1 244 ? -7.543 -5.590 23.655 1.00 98.19 244 LEU A N 1
ATOM 1925 C CA . LEU A 1 244 ? -6.620 -6.642 23.184 1.00 98.19 244 LEU A CA 1
ATOM 1926 C C . LEU A 1 244 ? -5.312 -6.722 23.990 1.00 98.19 244 LEU A C 1
ATOM 1928 O O . LEU A 1 244 ? -4.651 -7.755 24.015 1.00 98.19 244 LEU A O 1
ATOM 1932 N N . LEU A 1 245 ? -4.927 -5.621 24.629 1.00 97.94 245 LEU A N 1
ATOM 1933 C CA . LEU A 1 245 ? -3.803 -5.542 25.561 1.00 97.94 245 LEU A CA 1
ATOM 1934 C C . LEU A 1 245 ? -4.319 -5.149 26.941 1.00 97.94 245 LEU A C 1
ATOM 1936 O O . LEU A 1 245 ? -5.198 -4.293 27.018 1.00 97.94 245 LEU A O 1
ATOM 1940 N N . CYS A 1 246 ? -3.726 -5.660 28.011 1.00 97.56 246 CYS A N 1
ATOM 1941 C CA . CYS A 1 246 ? -4.091 -5.284 29.372 1.00 97.56 246 CYS A CA 1
ATOM 1942 C C . CYS A 1 246 ? -2.885 -5.275 30.322 1.00 97.56 246 CYS A C 1
ATOM 1944 O O . CYS A 1 246 ? -1.750 -5.579 29.943 1.00 97.56 246 CYS A O 1
ATOM 1946 N N . ASP A 1 247 ? -3.132 -4.845 31.554 1.00 96.12 247 ASP A N 1
ATOM 1947 C CA . ASP A 1 247 ? -2.274 -5.079 32.707 1.00 96.12 247 ASP A CA 1
ATOM 1948 C C . ASP A 1 247 ? -2.582 -6.440 33.360 1.00 96.12 247 ASP A C 1
ATOM 1950 O O . ASP A 1 247 ? -3.439 -7.198 32.900 1.00 96.12 247 ASP A O 1
ATOM 1954 N N . GLU A 1 248 ? -1.899 -6.742 34.465 1.00 95.00 248 GLU A N 1
ATOM 1955 C CA . GLU A 1 248 ? -2.086 -7.978 35.242 1.00 95.00 248 GLU A CA 1
ATOM 1956 C C . GLU A 1 248 ? -3.513 -8.154 35.798 1.00 95.00 248 GLU A C 1
ATOM 1958 O O . GLU A 1 248 ? -3.901 -9.262 36.161 1.00 95.00 248 GLU A O 1
ATOM 1963 N N . ASN A 1 249 ? -4.306 -7.079 35.865 1.00 94.81 249 ASN A N 1
ATOM 1964 C CA . ASN A 1 249 ? -5.683 -7.090 36.355 1.00 94.81 249 ASN A CA 1
ATOM 1965 C C . ASN A 1 249 ? -6.713 -7.134 35.214 1.00 94.81 249 ASN A C 1
ATOM 1967 O O . ASN A 1 249 ? -7.892 -6.890 35.469 1.00 94.81 249 ASN A O 1
ATOM 1971 N N . GLY A 1 250 ? -6.296 -7.360 33.963 1.00 95.94 250 GLY A N 1
ATOM 1972 C CA . GLY A 1 250 ? -7.198 -7.367 32.805 1.00 95.94 250 GLY A CA 1
ATOM 1973 C C . GLY A 1 250 ? -7.656 -5.973 32.354 1.00 95.94 250 GLY A C 1
ATOM 1974 O O . GLY A 1 250 ? -8.596 -5.852 31.570 1.00 95.94 250 GLY A O 1
ATOM 1975 N N . ASN A 1 251 ? -7.005 -4.906 32.828 1.00 97.00 251 ASN A N 1
ATOM 1976 C CA . ASN A 1 251 ? -7.392 -3.523 32.570 1.00 97.00 251 ASN A CA 1
ATOM 1977 C C . ASN A 1 251 ? -6.425 -2.815 31.615 1.00 97.00 251 ASN A C 1
ATOM 1979 O O . ASN A 1 251 ? -5.212 -2.981 31.689 1.00 97.00 251 ASN A O 1
ATOM 1983 N N . TYR A 1 252 ? -6.950 -1.955 30.743 1.00 97.06 252 TYR A N 1
ATOM 1984 C CA . TYR A 1 252 ? -6.152 -1.110 29.858 1.00 97.06 252 TYR A CA 1
ATOM 1985 C C . TYR A 1 252 ? -6.341 0.376 30.198 1.00 97.06 252 TYR A C 1
ATOM 1987 O O . TYR A 1 252 ? -7.471 0.875 30.142 1.00 97.06 252 TYR A O 1
ATOM 1995 N N . PRO A 1 253 ? -5.273 1.111 30.558 1.00 96.69 253 PRO A N 1
ATOM 1996 C CA . PRO A 1 253 ? -5.354 2.537 30.841 1.00 96.69 253 PRO A CA 1
ATOM 1997 C C . PRO A 1 253 ? -5.451 3.332 29.536 1.00 96.69 253 PRO A C 1
ATOM 1999 O O . PRO A 1 253 ? -4.620 3.183 28.642 1.00 96.69 253 PRO A O 1
ATOM 2002 N N . ALA A 1 254 ? -6.444 4.216 29.423 1.00 94.69 254 ALA A N 1
ATOM 2003 C CA . ALA A 1 254 ? -6.588 5.050 28.234 1.00 94.69 254 ALA A CA 1
ATOM 2004 C C . ALA A 1 254 ? -7.174 6.429 28.541 1.00 94.69 254 ALA A C 1
ATOM 2006 O O . ALA A 1 254 ? -8.235 6.582 29.146 1.00 94.69 254 ALA A O 1
ATOM 2007 N N . LYS A 1 255 ? -6.525 7.471 28.014 1.00 94.25 255 LYS A N 1
ATOM 2008 C CA . LYS A 1 255 ? -7.117 8.810 27.938 1.00 94.25 255 LYS A CA 1
ATOM 2009 C C . LYS A 1 255 ? -7.954 8.928 26.666 1.00 94.25 255 LYS A C 1
ATOM 2011 O O . LYS A 1 255 ? -7.430 9.316 25.620 1.00 94.25 255 LYS A O 1
ATOM 2016 N N . LEU A 1 256 ? -9.225 8.547 26.764 1.00 94.88 256 LEU A N 1
ATOM 2017 C CA . LEU A 1 256 ? -10.209 8.694 25.691 1.00 94.88 256 LEU A CA 1
ATOM 2018 C C . LEU A 1 256 ? -10.849 10.087 25.729 1.00 94.88 256 LEU A C 1
ATOM 2020 O O . LEU A 1 256 ? -11.183 10.588 26.808 1.00 94.88 256 LEU A O 1
ATOM 2024 N N . ASN A 1 257 ? -11.026 10.700 24.563 1.00 94.25 257 ASN A N 1
ATOM 2025 C CA . ASN A 1 257 ? -11.825 11.911 24.400 1.00 94.25 257 ASN A CA 1
ATOM 2026 C C . ASN A 1 257 ? -13.336 11.599 24.494 1.00 94.25 257 ASN A C 1
ATOM 2028 O O . ASN A 1 257 ? -13.745 10.438 24.539 1.00 94.25 257 ASN A O 1
ATOM 2032 N N . ASP A 1 258 ? -14.179 12.632 24.538 1.00 94.69 258 ASP A N 1
ATOM 2033 C CA . ASP A 1 258 ? -15.625 12.454 24.737 1.00 94.69 258 ASP A CA 1
ATOM 2034 C C . ASP A 1 258 ? -16.290 11.635 23.617 1.00 94.69 258 ASP A C 1
ATOM 2036 O O . ASP A 1 258 ? -17.194 10.844 23.883 1.00 94.69 258 ASP A O 1
ATOM 2040 N N . TRP A 1 259 ? -15.818 11.773 22.375 1.00 95.69 259 TRP A N 1
ATOM 2041 C CA . TRP A 1 259 ? -16.339 11.032 21.225 1.00 95.69 259 TRP A CA 1
ATOM 2042 C C . TRP A 1 259 ? -15.924 9.563 21.284 1.00 95.69 259 TRP A C 1
ATOM 2044 O O . TRP A 1 259 ? -16.762 8.673 21.133 1.00 95.69 259 TRP A O 1
ATOM 2054 N N . GLU A 1 260 ? -14.653 9.308 21.596 1.00 96.75 260 GLU A N 1
ATOM 2055 C CA . GLU A 1 260 ? -14.109 7.967 21.800 1.00 96.75 260 GLU A CA 1
ATOM 2056 C C . GLU A 1 260 ? -14.865 7.216 22.908 1.00 96.75 260 GLU A C 1
ATOM 2058 O O . GLU A 1 260 ? -15.218 6.050 22.738 1.00 96.75 260 GLU A O 1
ATOM 2063 N N . LYS A 1 261 ? -15.184 7.893 24.022 1.00 96.75 261 LYS A N 1
ATOM 2064 C CA . LYS A 1 261 ? -15.970 7.318 25.128 1.00 96.75 261 LYS A CA 1
ATOM 2065 C C . LYS A 1 261 ? -17.376 6.907 24.691 1.00 96.75 261 LYS A C 1
ATOM 2067 O O . LYS A 1 261 ? -17.847 5.838 25.082 1.00 96.75 261 LYS A O 1
ATOM 2072 N N . VAL A 1 262 ? -18.049 7.735 23.887 1.00 96.50 262 VAL A N 1
ATOM 2073 C CA . VAL A 1 262 ? -19.391 7.425 23.367 1.00 96.50 262 VAL A CA 1
ATOM 2074 C C . VAL A 1 262 ? -19.347 6.237 22.410 1.00 96.50 262 VAL A C 1
ATOM 2076 O O . VAL A 1 262 ? -20.155 5.319 22.558 1.00 96.50 262 VAL A O 1
ATOM 2079 N N . VAL A 1 263 ? -18.404 6.231 21.463 1.00 97.81 263 VAL A N 1
ATOM 2080 C CA . VAL A 1 263 ? -18.247 5.143 20.487 1.00 97.81 263 VAL A CA 1
ATOM 2081 C C . VAL A 1 263 ? -17.937 3.830 21.195 1.00 97.81 263 VAL A C 1
ATOM 2083 O O . VAL A 1 263 ? -18.693 2.874 21.030 1.00 97.81 263 VAL A O 1
ATOM 2086 N N . LEU A 1 264 ? -16.924 3.803 22.066 1.00 98.00 264 LEU A N 1
ATOM 2087 C CA . LEU A 1 264 ? -16.568 2.608 22.832 1.00 98.00 264 LEU A CA 1
ATOM 2088 C C . LEU A 1 264 ? -17.752 2.098 23.668 1.00 98.00 264 LEU A C 1
ATOM 2090 O O . LEU A 1 264 ? -18.047 0.905 23.682 1.00 98.00 264 LEU A O 1
ATOM 2094 N N . GLY A 1 265 ? -18.470 3.001 24.343 1.00 97.31 265 GLY A N 1
ATOM 2095 C CA . GLY A 1 265 ? -19.617 2.645 25.178 1.00 97.31 265 GLY A CA 1
ATOM 2096 C C . GLY A 1 265 ? -20.814 2.074 24.408 1.00 97.31 265 GLY A C 1
ATOM 2097 O O . GLY A 1 265 ? -21.579 1.297 24.987 1.00 97.31 265 GLY A O 1
ATOM 2098 N N . LYS A 1 266 ? -20.998 2.450 23.137 1.00 97.56 266 LYS A N 1
ATOM 2099 C CA . LYS A 1 266 ? -22.034 1.892 22.252 1.00 97.56 266 LYS A CA 1
ATOM 2100 C C . LYS A 1 266 ? -21.606 0.559 21.654 1.00 97.56 266 LYS A C 1
ATOM 2102 O O . LYS A 1 266 ? -22.344 -0.416 21.768 1.00 97.56 266 LYS A O 1
ATOM 2107 N N . GLU A 1 267 ? -20.396 0.489 21.107 1.00 97.94 267 GLU A N 1
ATOM 2108 C CA . GLU A 1 267 ? -19.887 -0.718 20.449 1.00 97.94 267 GLU A CA 1
ATOM 2109 C C . GLU A 1 267 ? -19.760 -1.898 21.424 1.00 97.94 267 GLU A C 1
ATOM 2111 O O . GLU A 1 267 ? -20.173 -3.005 21.084 1.00 97.94 267 GLU A O 1
ATOM 2116 N N . ARG A 1 268 ? -19.348 -1.663 22.683 1.00 97.31 268 ARG A N 1
ATOM 2117 C CA . ARG A 1 268 ? -19.314 -2.709 23.731 1.00 97.31 268 ARG A CA 1
ATOM 2118 C C . ARG A 1 268 ? -20.679 -3.335 24.045 1.00 97.31 268 ARG A C 1
ATOM 2120 O O . ARG A 1 268 ? -20.738 -4.417 24.617 1.00 97.31 268 ARG A O 1
ATOM 2127 N N . LYS A 1 269 ? -21.785 -2.658 23.717 1.00 96.94 269 LYS A N 1
ATOM 2128 C CA . LYS A 1 269 ? -23.155 -3.149 23.958 1.00 96.94 269 LYS A CA 1
ATOM 2129 C C . LYS A 1 269 ? -23.741 -3.893 22.761 1.00 96.94 269 LYS A C 1
ATOM 2131 O O . LYS A 1 269 ? -24.845 -4.428 22.871 1.00 96.94 269 LYS A O 1
ATOM 2136 N N . ARG A 1 270 ? -23.055 -3.903 21.615 1.00 95.81 270 ARG A N 1
ATOM 2137 C CA . ARG A 1 270 ? -23.535 -4.601 20.422 1.00 95.81 270 ARG A CA 1
ATOM 2138 C C . ARG A 1 270 ? -23.452 -6.110 20.603 1.00 95.81 270 ARG A C 1
ATOM 2140 O O . ARG A 1 270 ? -22.557 -6.636 21.262 1.00 95.81 270 ARG A O 1
ATOM 2147 N N . SER A 1 271 ? -24.391 -6.809 19.968 1.00 94.69 271 SER A N 1
ATOM 2148 C CA . SER A 1 271 ? -24.403 -8.270 19.974 1.00 94.69 271 SER A CA 1
ATOM 2149 C C . SER A 1 271 ? -23.105 -8.829 19.385 1.00 94.69 271 SER A C 1
ATOM 2151 O O . SER A 1 271 ? -22.613 -8.344 18.362 1.00 94.69 271 SER A O 1
ATOM 2153 N N . GLY A 1 272 ? -22.561 -9.849 20.045 1.00 96.25 272 GLY A N 1
ATOM 2154 C CA . GLY A 1 272 ? -21.344 -10.539 19.627 1.00 96.25 272 GLY A CA 1
ATOM 2155 C C . GLY A 1 272 ? -20.032 -9.831 19.974 1.00 96.25 272 GLY A C 1
ATOM 2156 O O . GLY A 1 272 ? -18.992 -10.445 19.759 1.00 96.25 272 GLY A O 1
ATOM 2157 N N . PHE A 1 273 ? -20.038 -8.602 20.513 1.00 98.06 273 PHE A N 1
ATOM 2158 C CA . PHE A 1 273 ? -18.812 -7.901 20.927 1.00 98.06 273 PHE A CA 1
ATOM 2159 C C . PHE A 1 273 ? -17.948 -8.766 21.865 1.00 98.06 273 PHE A C 1
ATOM 2161 O O . PHE A 1 273 ? -18.470 -9.442 22.758 1.00 98.06 273 PHE A O 1
ATOM 2168 N N . LYS A 1 274 ? -16.626 -8.733 21.653 1.00 97.88 274 LYS A N 1
ATOM 2169 C CA . LYS A 1 274 ? -15.638 -9.427 22.488 1.00 97.88 274 LYS A CA 1
ATOM 2170 C C . LYS A 1 274 ? -14.478 -8.549 22.906 1.00 97.88 274 LYS A C 1
ATOM 2172 O O . LYS A 1 274 ? -14.202 -8.480 24.094 1.00 97.88 274 LYS A O 1
ATOM 2177 N N . PHE A 1 275 ? -13.818 -7.899 21.951 1.00 98.62 275 PHE A N 1
ATOM 2178 C CA . PHE A 1 275 ? -12.630 -7.103 22.243 1.00 98.62 275 PHE A CA 1
ATOM 2179 C C . PHE A 1 275 ? -12.578 -5.817 21.430 1.00 98.62 275 PHE A C 1
ATOM 2181 O O . PHE A 1 275 ? -13.216 -5.696 20.384 1.00 98.62 275 PHE A O 1
ATOM 2188 N N . TRP A 1 276 ? -11.784 -4.857 21.888 1.00 98.62 276 TRP A N 1
ATOM 2189 C CA . TRP A 1 276 ? -11.479 -3.639 21.146 1.00 98.62 276 TRP A CA 1
ATOM 2190 C C . TRP A 1 276 ? -9.979 -3.349 21.147 1.00 98.62 276 TRP A C 1
ATOM 2192 O O . TRP A 1 276 ? -9.234 -3.753 22.041 1.00 98.62 276 TRP A O 1
ATOM 2202 N N . TYR A 1 277 ? -9.537 -2.627 20.127 1.00 98.38 277 TYR A N 1
ATOM 2203 C CA . TYR A 1 277 ? -8.180 -2.127 19.995 1.00 98.38 277 TYR A CA 1
ATOM 2204 C C . TYR A 1 277 ? -8.224 -0.629 19.728 1.00 98.38 277 TYR A C 1
ATOM 2206 O O . TYR A 1 277 ? -8.844 -0.193 18.753 1.00 98.38 277 TYR A O 1
ATOM 2214 N N . ARG A 1 278 ? -7.552 0.157 20.576 1.00 97.12 278 ARG A N 1
ATOM 2215 C CA . ARG A 1 278 ? -7.279 1.564 20.274 1.00 97.12 278 ARG A CA 1
ATOM 2216 C C . ARG A 1 278 ? -6.097 1.638 19.326 1.00 97.12 278 ARG A C 1
ATOM 2218 O O . ARG A 1 278 ? -4.953 1.404 19.729 1.00 97.12 278 ARG A O 1
ATOM 2225 N N . ASN A 1 279 ? -6.365 1.984 18.079 1.00 96.94 279 ASN A N 1
ATOM 2226 C CA . ASN A 1 279 ? -5.328 2.090 17.076 1.00 96.94 279 ASN A CA 1
ATOM 2227 C C . ASN A 1 279 ? -4.321 3.190 17.469 1.00 96.94 279 ASN A C 1
ATOM 2229 O O . ASN A 1 279 ? -4.715 4.334 17.720 1.00 96.94 279 ASN A O 1
ATOM 2233 N N . PRO A 1 280 ? -3.013 2.890 17.560 1.00 95.00 280 PRO A N 1
ATOM 2234 C CA . PRO A 1 280 ? -2.017 3.905 17.857 1.00 95.00 280 PRO A CA 1
ATOM 2235 C C . PRO A 1 280 ? -2.030 5.000 16.792 1.00 95.00 280 PRO A C 1
ATOM 2237 O O . PRO A 1 280 ? -1.920 4.704 15.607 1.00 95.00 280 PRO A O 1
ATOM 2240 N N . GLN A 1 281 ? -2.075 6.264 17.216 1.00 92.69 281 GLN A N 1
ATOM 2241 C CA . GLN A 1 281 ? -2.042 7.425 16.315 1.00 92.69 281 GLN A CA 1
ATOM 2242 C C . GLN A 1 281 ? -0.634 7.735 15.764 1.00 92.69 281 GLN A C 1
ATOM 2244 O O . GLN A 1 281 ? -0.474 8.562 14.865 1.00 92.69 281 GLN A O 1
ATOM 2249 N N . GLN A 1 282 ? 0.398 7.056 16.276 1.00 90.81 282 GLN A N 1
ATOM 2250 C CA . GLN A 1 282 ? 1.772 7.136 15.775 1.00 90.81 282 GLN A CA 1
ATOM 2251 C C . GLN A 1 282 ? 2.082 5.968 14.825 1.00 90.81 282 GLN A C 1
ATOM 2253 O O . GLN A 1 282 ? 1.524 4.885 15.002 1.00 90.81 282 GLN A O 1
ATOM 2258 N N . PRO A 1 283 ? 2.972 6.148 13.830 1.00 89.06 283 PRO A N 1
ATOM 2259 C CA . PRO A 1 283 ? 3.397 5.055 12.961 1.00 89.06 283 PRO A CA 1
ATOM 2260 C C . PRO A 1 283 ? 4.060 3.918 13.751 1.00 89.06 283 PRO A C 1
ATOM 2262 O O . PRO A 1 283 ? 5.052 4.137 14.441 1.00 89.06 283 PRO A O 1
ATOM 2265 N N . SER A 1 284 ? 3.530 2.705 13.616 1.00 90.12 284 SER A N 1
ATOM 2266 C CA . SER A 1 284 ? 4.130 1.458 14.099 1.00 90.12 284 SER A CA 1
ATOM 2267 C C . SER A 1 284 ? 3.601 0.283 13.272 1.00 90.12 284 SER A C 1
ATOM 2269 O O . SER A 1 284 ? 2.612 0.426 12.551 1.00 90.12 284 SER A O 1
ATOM 2271 N N . GLN A 1 285 ? 4.222 -0.893 13.389 1.00 88.94 285 GLN A N 1
ATOM 2272 C CA . GLN A 1 285 ? 3.745 -2.103 12.706 1.00 88.94 285 GLN A CA 1
ATOM 2273 C C . GLN A 1 285 ? 2.391 -2.609 13.242 1.00 88.94 285 GLN A C 1
ATOM 2275 O O . GLN A 1 285 ? 1.709 -3.366 12.562 1.00 88.94 285 GLN A O 1
ATOM 2280 N N . SER A 1 286 ? 1.979 -2.157 14.429 1.00 93.88 286 SER A N 1
ATOM 2281 C CA . SER A 1 286 ? 0.671 -2.446 15.024 1.00 93.88 286 SER A CA 1
ATOM 2282 C C . SER A 1 286 ? -0.353 -1.320 14.813 1.00 93.88 286 SER A C 1
ATOM 2284 O O . SER A 1 286 ? -1.414 -1.335 15.430 1.00 93.88 286 SER A O 1
ATOM 2286 N N . SER A 1 287 ? -0.017 -0.301 14.016 1.00 95.56 287 SER A N 1
ATOM 2287 C CA . SER A 1 287 ? -0.886 0.838 13.714 1.00 95.56 287 SER A CA 1
ATOM 2288 C C . SER A 1 287 ? -1.490 0.669 12.323 1.00 95.56 287 SER A C 1
ATOM 2290 O O . SER A 1 287 ? -0.776 0.637 11.314 1.00 95.56 287 SER A O 1
ATOM 2292 N N . LEU A 1 288 ? -2.818 0.576 12.263 1.00 97.50 288 LEU A N 1
ATOM 2293 C CA . LEU A 1 288 ? -3.553 0.542 11.007 1.00 97.50 288 LEU A CA 1
ATOM 2294 C C . LEU A 1 288 ? -3.566 1.948 10.408 1.00 97.50 288 LEU A C 1
ATOM 2296 O O . LEU A 1 288 ? -4.171 2.871 10.952 1.00 97.50 288 LEU A O 1
ATOM 2300 N N . GLY A 1 289 ? -2.880 2.108 9.283 1.00 97.12 289 GLY A N 1
ATOM 2301 C CA . GLY A 1 289 ? -2.873 3.317 8.480 1.00 97.12 289 GLY A CA 1
ATOM 2302 C C . GLY A 1 289 ? -3.640 3.102 7.185 1.00 97.12 289 GLY A C 1
ATOM 2303 O O . GLY A 1 289 ? -3.547 2.044 6.579 1.00 97.12 289 GLY A O 1
ATOM 2304 N N . ILE A 1 290 ? -4.375 4.113 6.740 1.00 97.69 290 ILE A N 1
ATOM 2305 C CA . ILE A 1 290 ? -5.041 4.130 5.437 1.00 97.69 290 ILE A CA 1
ATOM 2306 C C . ILE A 1 290 ? -4.524 5.332 4.664 1.00 97.69 290 ILE A C 1
ATOM 2308 O O . ILE A 1 290 ? -4.496 6.454 5.181 1.00 97.69 290 ILE A O 1
ATOM 2312 N N . ALA A 1 291 ? -4.079 5.106 3.432 1.00 96.62 291 ALA A N 1
ATOM 2313 C CA . ALA A 1 291 ? -3.563 6.178 2.604 1.00 96.62 291 ALA A CA 1
ATOM 2314 C C . ALA A 1 291 ? -4.706 7.012 2.022 1.00 96.62 291 ALA A C 1
ATOM 2316 O O . ALA A 1 291 ? -5.709 6.491 1.545 1.00 96.62 291 ALA A O 1
ATOM 2317 N N . TYR A 1 292 ? -4.537 8.330 2.035 1.00 96.25 292 TYR A N 1
ATOM 2318 C CA . TYR A 1 292 ? -5.465 9.260 1.407 1.00 96.25 292 TYR A CA 1
ATOM 2319 C C . TYR A 1 292 ? -4.703 10.375 0.703 1.00 96.25 292 TYR A C 1
ATOM 2321 O O . TYR A 1 292 ? -3.620 10.776 1.135 1.00 96.25 292 TYR A O 1
ATOM 2329 N N . LEU A 1 293 ? -5.262 10.873 -0.396 1.00 93.88 293 LEU A N 1
ATOM 2330 C CA . LEU A 1 293 ? -4.681 11.977 -1.146 1.00 93.88 293 LEU A CA 1
ATOM 2331 C C . LEU A 1 293 ? -5.230 13.303 -0.616 1.00 93.88 293 LEU A C 1
ATOM 2333 O O . LEU A 1 293 ? -6.442 13.509 -0.586 1.00 93.88 293 LEU A O 1
ATOM 2337 N N . ASN A 1 294 ? -4.340 14.215 -0.237 1.00 94.06 294 ASN A N 1
ATOM 2338 C CA . ASN A 1 294 ? -4.691 15.579 0.136 1.00 94.06 294 ASN A CA 1
ATOM 2339 C C . ASN A 1 294 ? -3.732 16.558 -0.544 1.00 94.06 294 ASN A C 1
ATOM 2341 O O . ASN A 1 294 ? -2.522 16.458 -0.359 1.00 94.06 294 ASN A O 1
ATOM 2345 N N . ASP A 1 295 ? -4.269 17.493 -1.328 1.00 89.81 295 ASP A N 1
ATOM 2346 C CA . ASP A 1 295 ? -3.491 18.499 -2.069 1.00 89.81 295 ASP A CA 1
ATOM 2347 C C . ASP A 1 295 ? -2.372 17.903 -2.950 1.00 89.81 295 ASP A C 1
ATOM 2349 O O . ASP A 1 295 ? -1.272 18.441 -3.056 1.00 89.81 295 ASP A O 1
ATOM 2353 N N . GLY A 1 296 ? -2.645 16.757 -3.585 1.00 87.56 296 GLY A N 1
ATOM 2354 C CA . GLY A 1 296 ? -1.686 16.063 -4.455 1.00 87.56 296 GLY A CA 1
ATOM 2355 C C . GLY A 1 296 ? -0.592 15.286 -3.713 1.00 87.56 296 GLY A C 1
ATOM 2356 O O . GLY A 1 296 ? 0.299 14.731 -4.356 1.00 87.56 296 GLY A O 1
ATOM 2357 N N . GLU A 1 297 ? -0.658 15.208 -2.382 1.00 90.75 297 GLU A N 1
ATOM 2358 C CA . GLU A 1 297 ? 0.271 14.436 -1.560 1.00 90.75 297 GLU A CA 1
ATOM 2359 C C . GLU A 1 297 ? -0.454 13.344 -0.779 1.00 90.75 297 GLU A C 1
ATOM 2361 O O . GLU A 1 297 ? -1.521 13.560 -0.200 1.00 90.75 297 GLU A O 1
ATOM 2366 N N . TYR A 1 298 ? 0.140 12.152 -0.745 1.00 93.12 298 TYR A N 1
ATOM 2367 C CA . TYR A 1 298 ? -0.392 11.071 0.068 1.00 93.12 298 TYR A CA 1
ATOM 2368 C C . TYR A 1 298 ? -0.076 11.284 1.549 1.00 93.12 298 TYR A C 1
ATOM 2370 O O . TYR A 1 298 ? 1.064 11.538 1.949 1.00 93.12 298 TYR A O 1
ATOM 2378 N N . ARG A 1 299 ? -1.101 11.108 2.375 1.00 94.88 299 ARG A N 1
ATOM 2379 C CA . ARG A 1 299 ? -1.053 11.113 3.836 1.00 94.88 299 ARG A CA 1
ATOM 2380 C C . ARG A 1 299 ? -1.653 9.815 4.370 1.00 94.88 299 ARG A C 1
ATOM 2382 O O . ARG A 1 299 ? -2.228 9.043 3.611 1.00 94.88 299 ARG A O 1
ATOM 2389 N N . ILE A 1 300 ? -1.485 9.569 5.667 1.00 96.00 300 ILE A N 1
ATOM 2390 C CA . ILE A 1 300 ? -2.039 8.396 6.352 1.00 96.00 300 ILE A CA 1
ATOM 2391 C C . ILE A 1 300 ? -3.059 8.868 7.382 1.00 96.00 300 ILE A C 1
ATOM 2393 O O . ILE A 1 300 ? -2.714 9.672 8.250 1.00 96.00 300 ILE A O 1
ATOM 2397 N N . VAL A 1 301 ? -4.290 8.371 7.286 1.00 96.88 301 VAL A N 1
ATOM 2398 C CA . VAL A 1 301 ? -5.288 8.447 8.357 1.00 96.88 301 VAL A CA 1
ATOM 2399 C C . VAL A 1 301 ? -5.203 7.174 9.189 1.00 96.88 301 VAL A C 1
ATOM 2401 O O . VAL A 1 301 ? -4.942 6.100 8.653 1.00 96.88 301 VAL A O 1
ATOM 2404 N N . ARG A 1 302 ? -5.369 7.299 10.504 1.00 97.44 302 ARG A N 1
ATOM 2405 C CA . ARG A 1 302 ? -5.351 6.179 11.446 1.00 97.44 302 ARG A CA 1
ATOM 2406 C C . ARG A 1 302 ? -6.698 6.148 12.158 1.00 97.44 302 ARG A C 1
ATOM 2408 O O . ARG A 1 302 ? -6.882 6.955 13.066 1.00 97.44 302 ARG A O 1
ATOM 2415 N N . PRO A 1 303 ? -7.629 5.286 11.715 1.00 97.00 303 PRO A N 1
ATOM 2416 C CA . PRO A 1 303 ? -8.935 5.145 12.351 1.00 97.00 303 PRO A CA 1
ATOM 2417 C C . PRO A 1 303 ? -8.783 4.813 13.831 1.00 97.00 303 PRO A C 1
ATOM 2419 O O . PRO A 1 303 ? -7.915 4.004 14.146 1.00 97.00 303 PRO A O 1
ATOM 2422 N N . ASP A 1 304 ? -9.584 5.393 14.722 1.00 97.25 304 ASP A N 1
ATOM 2423 C CA . ASP A 1 304 ? -9.336 5.254 16.168 1.00 97.25 304 ASP A CA 1
ATOM 2424 C C . ASP A 1 304 ? -9.553 3.837 16.720 1.00 97.25 304 ASP A C 1
ATOM 2426 O O . ASP A 1 304 ? -8.777 3.394 17.575 1.00 97.25 304 ASP A O 1
ATOM 2430 N N . PHE A 1 305 ? -10.581 3.114 16.260 1.00 98.50 305 PHE A N 1
ATOM 2431 C CA . PHE A 1 305 ? -10.953 1.828 16.851 1.00 98.50 305 PHE A CA 1
ATOM 2432 C C . PHE A 1 305 ? -11.083 0.689 15.853 1.00 98.50 305 PHE A C 1
ATOM 2434 O O . PHE A 1 305 ? -11.658 0.826 14.773 1.00 98.50 305 PHE A O 1
ATOM 2441 N N . ILE A 1 306 ? -10.636 -0.479 16.309 1.00 98.62 306 ILE A N 1
ATOM 2442 C CA . ILE A 1 306 ? -10.966 -1.772 15.719 1.00 98.62 306 ILE A CA 1
ATOM 2443 C C . ILE A 1 306 ? -11.713 -2.579 16.780 1.00 98.62 306 ILE A C 1
ATOM 2445 O O . ILE A 1 306 ? -11.195 -2.791 17.877 1.00 98.62 306 ILE A O 1
ATOM 2449 N N . PHE A 1 307 ? -12.922 -3.025 16.464 1.00 98.69 307 PHE A N 1
ATOM 2450 C CA . PHE A 1 307 ? -13.745 -3.862 17.334 1.00 98.69 307 PHE A CA 1
ATOM 2451 C C . PHE A 1 307 ? -13.796 -5.288 16.802 1.00 98.69 307 PHE A C 1
ATOM 2453 O O . PHE A 1 307 ? -13.943 -5.497 15.601 1.00 98.69 307 PHE A O 1
ATOM 2460 N N . PHE A 1 308 ? -13.716 -6.264 17.699 1.00 98.69 308 PHE A N 1
ATOM 2461 C CA . PHE A 1 308 ? -13.785 -7.685 17.388 1.00 98.69 308 PHE A CA 1
ATOM 2462 C C . PHE A 1 308 ? -15.066 -8.272 17.958 1.00 98.69 308 PHE A C 1
ATOM 2464 O O . PHE A 1 308 ? -15.385 -8.086 19.137 1.00 98.69 308 PHE A O 1
ATOM 2471 N N . ALA A 1 309 ? -15.791 -8.995 17.112 1.00 98.19 309 ALA A N 1
ATOM 2472 C CA . ALA A 1 309 ? -17.014 -9.684 17.480 1.00 98.19 309 ALA A CA 1
ATOM 2473 C C . ALA A 1 309 ? -16.996 -11.132 16.989 1.00 98.19 309 ALA A C 1
ATOM 2475 O O . ALA A 1 309 ? -16.327 -11.458 16.010 1.00 98.19 309 ALA A O 1
ATOM 2476 N N . ILE A 1 310 ? -17.760 -11.986 17.663 1.00 97.44 310 ILE A N 1
ATOM 2477 C CA . ILE A 1 310 ? -18.008 -13.370 17.258 1.00 97.44 310 ILE A CA 1
ATOM 2478 C C . ILE A 1 310 ? -19.460 -13.461 16.796 1.00 97.44 310 ILE A C 1
ATOM 2480 O O . ILE A 1 310 ? -20.372 -13.085 17.536 1.00 97.44 310 ILE A O 1
ATOM 2484 N N . LEU A 1 311 ? -19.659 -13.906 15.557 1.00 96.00 311 LEU A N 1
ATOM 2485 C CA . LEU A 1 311 ? -20.984 -14.153 14.991 1.00 96.00 311 LEU A CA 1
ATOM 2486 C C . LEU A 1 311 ? -21.605 -15.429 15.579 1.00 96.00 311 LEU A C 1
ATOM 2488 O O . LEU A 1 311 ? -20.918 -16.243 16.192 1.00 96.00 311 LEU A O 1
ATOM 2492 N N . ASP A 1 312 ? -22.903 -15.633 15.352 1.00 94.75 312 ASP A N 1
ATOM 2493 C CA . ASP A 1 312 ? -23.634 -16.805 15.862 1.00 94.75 312 ASP A CA 1
ATOM 2494 C C . ASP A 1 312 ? -23.061 -18.148 15.362 1.00 94.75 312 ASP A C 1
ATOM 2496 O O . ASP A 1 312 ? -23.230 -19.176 16.017 1.00 94.75 312 ASP A O 1
ATOM 2500 N N . ASP A 1 313 ? -22.367 -18.146 14.219 1.00 94.75 313 ASP A N 1
ATOM 2501 C CA . ASP A 1 313 ? -21.686 -19.313 13.643 1.00 94.75 313 ASP A CA 1
ATOM 2502 C C . ASP A 1 313 ? -20.253 -19.526 14.175 1.00 94.75 313 ASP A C 1
ATOM 2504 O O . ASP A 1 313 ? -19.576 -20.467 13.762 1.00 94.75 313 ASP A O 1
ATOM 2508 N N . GLY A 1 314 ? -19.792 -18.676 15.098 1.00 94.75 314 GLY A N 1
ATOM 2509 C CA . GLY A 1 314 ? -18.450 -18.718 15.679 1.00 94.75 314 GLY A CA 1
ATOM 2510 C C . GLY A 1 314 ? -17.388 -17.929 14.906 1.00 94.75 314 GLY A C 1
ATOM 2511 O O . GLY A 1 314 ? -16.257 -17.828 15.377 1.00 94.75 314 GLY A O 1
ATOM 2512 N N . THR A 1 315 ? -17.722 -17.336 13.758 1.00 96.94 315 THR A N 1
ATOM 2513 C CA . THR A 1 315 ? -16.765 -16.569 12.948 1.00 96.94 315 THR A CA 1
ATOM 2514 C C . THR A 1 315 ? -16.331 -15.289 13.660 1.00 96.94 315 THR A C 1
ATOM 2516 O O . THR A 1 315 ? -17.170 -14.479 14.067 1.00 96.94 315 THR A O 1
ATOM 2519 N N . VAL A 1 316 ? -15.016 -15.059 13.748 1.00 98.12 316 VAL A N 1
ATOM 2520 C CA . VAL A 1 316 ? -14.452 -13.796 14.239 1.00 98.12 316 VAL A CA 1
ATOM 2521 C C . VAL A 1 316 ? -14.490 -12.739 13.133 1.00 98.12 316 VAL A C 1
ATOM 2523 O O . VAL A 1 316 ? -13.928 -12.915 12.050 1.00 98.12 316 VAL A O 1
ATOM 2526 N N . VAL A 1 317 ? -15.119 -11.601 13.416 1.00 98.12 317 VAL A N 1
ATOM 2527 C CA . VAL A 1 317 ? -15.201 -10.446 12.514 1.00 98.12 317 VAL A CA 1
ATOM 2528 C C . VAL A 1 317 ? -14.592 -9.203 13.150 1.00 98.12 317 VAL A C 1
ATOM 2530 O O . VAL A 1 317 ? -14.549 -9.077 14.373 1.00 98.12 317 VAL A O 1
ATOM 2533 N N . ALA A 1 318 ? -14.144 -8.277 12.301 1.00 98.38 318 ALA A N 1
ATOM 2534 C CA . ALA A 1 318 ? -13.628 -6.978 12.711 1.00 98.38 318 ALA A CA 1
ATOM 2535 C C . ALA A 1 318 ? -14.507 -5.849 12.155 1.00 98.38 318 ALA A C 1
ATOM 2537 O O . ALA A 1 318 ? -14.900 -5.893 10.985 1.00 98.38 318 ALA A O 1
ATOM 2538 N N . ASP A 1 319 ? -14.772 -4.836 12.975 1.00 98.44 319 ASP A N 1
ATOM 2539 C CA . ASP A 1 319 ? -15.381 -3.570 12.571 1.00 98.44 319 ASP A CA 1
ATOM 2540 C C . ASP A 1 319 ? -14.377 -2.431 12.776 1.00 98.44 319 ASP A C 1
ATOM 2542 O O . ASP A 1 319 ? -13.760 -2.321 13.836 1.00 98.44 319 ASP A O 1
ATOM 2546 N N . LEU A 1 320 ? -14.228 -1.574 11.771 1.00 98.50 320 LEU A N 1
ATOM 2547 C CA . LEU A 1 320 ? -13.380 -0.387 11.821 1.00 98.50 320 LEU A CA 1
ATOM 2548 C C . LEU A 1 320 ? -14.269 0.834 12.059 1.00 98.50 320 LEU A C 1
ATOM 2550 O O . LEU A 1 320 ? -15.122 1.126 11.224 1.00 98.50 320 LEU A O 1
ATOM 2554 N N . VAL A 1 321 ? -14.095 1.534 13.18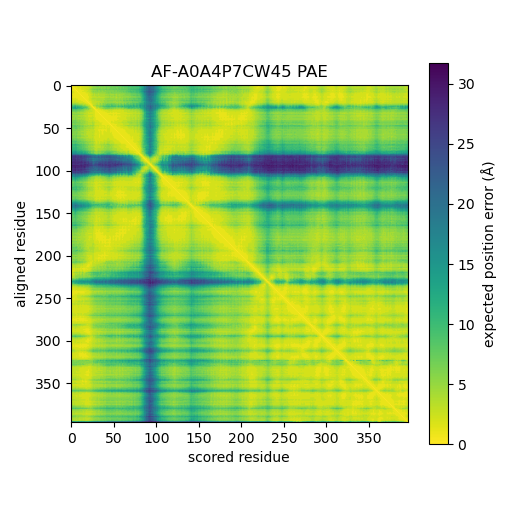0 1.00 98.31 321 VAL A N 1
ATOM 2555 C CA . VAL A 1 321 ? -14.950 2.675 13.545 1.00 98.31 321 VAL A CA 1
ATOM 2556 C C . VAL A 1 321 ? -14.089 3.893 13.860 1.00 98.31 321 VAL A C 1
ATOM 2558 O O . VAL A 1 321 ? -13.244 3.857 14.755 1.00 98.31 321 VAL A O 1
ATOM 2561 N N . ASP A 1 322 ? -14.320 4.979 13.125 1.00 97.38 322 ASP A N 1
ATOM 2562 C CA . ASP A 1 322 ? -13.553 6.223 13.210 1.00 97.38 322 ASP A CA 1
ATOM 2563 C C . ASP A 1 322 ? -14.441 7.405 13.646 1.00 97.38 322 ASP A C 1
ATOM 2565 O O . ASP A 1 322 ? -15.233 7.904 12.837 1.00 97.38 322 ASP A O 1
ATOM 2569 N N . PRO A 1 323 ? -14.342 7.881 14.903 1.00 94.88 323 PRO A N 1
ATOM 2570 C CA . PRO A 1 323 ? -14.873 9.176 15.312 1.00 94.88 323 PRO A CA 1
ATOM 2571 C C . PRO A 1 323 ? -14.211 10.308 14.507 1.00 94.88 323 PRO A C 1
ATOM 2573 O O . PRO A 1 323 ? -13.038 10.630 14.673 1.00 94.88 323 PRO A O 1
ATOM 2576 N N . HIS A 1 324 ? -14.976 10.955 13.634 1.00 90.31 324 HIS A N 1
ATOM 2577 C CA . HIS A 1 324 ? -14.440 11.797 12.575 1.00 90.31 324 HIS A CA 1
ATOM 2578 C C . HIS A 1 324 ? -14.806 13.270 12.755 1.00 90.31 324 HIS A C 1
ATOM 2580 O O . HIS A 1 324 ? -15.950 13.685 12.563 1.00 90.31 324 HIS A O 1
ATOM 2586 N N . GLY A 1 325 ? -13.813 14.097 13.087 1.00 89.25 325 GLY A N 1
ATOM 2587 C CA . GLY A 1 325 ? -14.001 15.545 13.191 1.00 89.25 325 GLY A CA 1
ATOM 2588 C C . GLY A 1 325 ? -14.331 16.178 11.836 1.00 89.25 325 GLY A C 1
ATOM 2589 O O . GLY A 1 325 ? -13.515 16.164 10.917 1.00 89.25 325 GLY A O 1
ATOM 2590 N N . THR A 1 326 ? -15.514 16.779 11.712 1.00 91.19 326 THR A N 1
ATOM 2591 C CA . THR A 1 326 ? -16.017 17.366 10.456 1.00 91.19 326 THR A CA 1
ATOM 2592 C C . THR A 1 326 ? -15.474 18.768 10.167 1.00 91.19 326 THR A C 1
ATOM 2594 O O . THR A 1 326 ? -15.608 19.265 9.049 1.00 91.19 326 THR A O 1
ATOM 2597 N N . GLN A 1 327 ? -14.853 19.404 11.162 1.00 88.88 327 GLN A N 1
ATOM 2598 C CA . GLN A 1 327 ? -14.350 20.778 11.120 1.00 88.88 327 GLN A CA 1
ATOM 2599 C C . GLN A 1 327 ? -12.994 20.937 10.418 1.00 88.88 327 GLN A C 1
ATOM 2601 O O . GLN A 1 327 ? -12.573 22.061 10.143 1.00 88.88 327 GLN A O 1
ATOM 2606 N N . TYR A 1 328 ? -12.273 19.841 10.180 1.00 90.25 328 TYR A N 1
ATOM 2607 C CA . TYR A 1 328 ? -10.922 19.894 9.628 1.00 90.25 328 TYR A CA 1
ATOM 2608 C C . TYR A 1 328 ? -10.946 19.999 8.102 1.00 90.25 328 TYR A C 1
ATOM 2610 O O . TYR A 1 328 ? -11.760 19.361 7.434 1.00 90.25 328 TYR A O 1
ATOM 2618 N N . SER A 1 329 ? -10.013 20.768 7.532 1.00 89.94 329 SER A N 1
ATOM 2619 C CA . SER A 1 329 ? -9.901 20.933 6.075 1.00 89.94 329 SER A CA 1
ATOM 2620 C C . SER A 1 329 ? -9.618 19.617 5.345 1.00 89.94 329 SER A C 1
ATOM 2622 O O . SER A 1 329 ? -9.962 19.481 4.175 1.00 89.94 329 SER A O 1
ATOM 2624 N N . ASP A 1 330 ? -9.029 18.640 6.037 1.00 91.75 330 ASP A N 1
ATOM 2625 C CA . ASP A 1 330 ? -8.724 17.319 5.499 1.00 91.75 330 ASP A CA 1
ATOM 2626 C C . ASP A 1 330 ? -9.790 16.249 5.801 1.00 91.75 330 ASP A C 1
ATOM 2628 O O . ASP A 1 330 ? -9.578 15.086 5.463 1.00 91.75 330 ASP A O 1
ATOM 2632 N N . ALA A 1 331 ? -10.950 16.615 6.364 1.00 95.69 331 ALA A N 1
ATOM 2633 C CA . ALA A 1 331 ? -12.021 15.667 6.693 1.00 95.69 331 ALA A CA 1
ATOM 2634 C C . ALA A 1 331 ? -12.572 14.939 5.450 1.00 95.69 331 ALA A C 1
ATOM 2636 O O . ALA A 1 331 ? -12.600 13.713 5.395 1.00 95.69 331 ALA A O 1
ATOM 2637 N N . VAL A 1 332 ? -12.942 15.675 4.393 1.00 97.19 332 VAL A N 1
ATOM 2638 C CA . VAL A 1 332 ? -13.405 15.057 3.131 1.00 97.19 332 VAL A CA 1
ATOM 2639 C C . VAL A 1 332 ? -12.293 14.240 2.450 1.00 97.19 332 VAL A C 1
ATOM 2641 O O . VAL A 1 332 ? -12.560 13.101 2.067 1.00 97.19 332 VAL A O 1
ATOM 2644 N N . PRO A 1 333 ? -11.046 14.742 2.316 1.00 97.38 333 PRO A N 1
ATOM 2645 C CA . PRO A 1 333 ? -9.916 13.932 1.854 1.00 97.38 333 PRO A CA 1
ATOM 2646 C C . PRO A 1 333 ? -9.729 12.611 2.615 1.00 97.38 333 PRO A C 1
ATOM 2648 O O . PRO A 1 333 ? -9.525 11.576 1.981 1.00 97.38 333 PRO A O 1
ATOM 2651 N N . LYS A 1 334 ? -9.846 12.610 3.950 1.00 97.31 334 LYS A N 1
ATOM 2652 C CA . LYS A 1 334 ? -9.769 11.380 4.754 1.00 97.31 334 LYS A CA 1
ATOM 2653 C C . LYS A 1 334 ? -10.929 10.433 4.461 1.00 97.31 334 LYS A C 1
ATOM 2655 O O . LYS A 1 334 ? -10.675 9.262 4.197 1.00 97.31 334 LYS A O 1
ATOM 2660 N N . LEU A 1 335 ? -12.170 10.931 4.431 1.00 98.12 335 LEU A N 1
ATOM 2661 C CA . LEU A 1 335 ? -13.341 10.126 4.059 1.00 98.12 335 LEU A CA 1
ATOM 2662 C C . LEU A 1 335 ? -13.159 9.475 2.681 1.00 98.12 335 LEU A C 1
ATOM 2664 O O . LEU A 1 335 ? -13.456 8.295 2.526 1.00 98.12 335 LEU A O 1
ATOM 2668 N N . ARG A 1 336 ? -12.606 10.207 1.702 1.00 97.69 336 ARG A N 1
ATOM 2669 C CA . ARG A 1 336 ? -12.276 9.672 0.369 1.00 97.69 336 ARG A CA 1
ATOM 2670 C C . ARG A 1 336 ? -11.270 8.522 0.422 1.00 97.69 336 ARG A C 1
ATOM 2672 O O . ARG A 1 336 ? -11.471 7.517 -0.253 1.00 97.69 336 ARG A O 1
ATOM 2679 N N . GLY A 1 337 ? -10.222 8.644 1.237 1.00 97.00 337 GLY A N 1
ATOM 2680 C CA . GLY A 1 337 ? -9.279 7.546 1.465 1.00 97.00 337 GLY A CA 1
ATOM 2681 C C . GLY A 1 337 ? -9.943 6.326 2.104 1.00 97.00 337 GLY A C 1
ATOM 2682 O O . GLY A 1 337 ? -9.753 5.207 1.637 1.00 97.00 337 GLY A O 1
ATOM 2683 N N . LEU A 1 338 ? -10.791 6.539 3.115 1.00 97.56 338 LEU A N 1
ATOM 2684 C CA . LEU A 1 338 ? -11.508 5.461 3.799 1.00 97.56 338 LEU A CA 1
ATOM 2685 C C . LEU A 1 338 ? -12.485 4.717 2.872 1.00 97.56 338 LEU A C 1
ATOM 2687 O O . LEU A 1 338 ? -12.532 3.490 2.909 1.00 97.56 338 LEU A O 1
ATOM 2691 N N . VAL A 1 339 ? -13.229 5.415 2.002 1.00 97.44 339 VAL A N 1
ATOM 2692 C CA . VAL A 1 339 ? -14.128 4.746 1.038 1.00 97.44 339 VAL A CA 1
ATOM 2693 C C . VAL A 1 339 ? -13.370 4.005 -0.056 1.00 97.44 339 VAL A C 1
ATOM 2695 O O . VAL A 1 339 ? -13.814 2.937 -0.475 1.00 97.44 339 VAL A O 1
ATOM 2698 N N . GLN A 1 340 ? -12.223 4.530 -0.504 1.00 96.69 340 GLN A N 1
ATOM 2699 C CA . GLN A 1 340 ? -11.361 3.820 -1.448 1.00 96.69 340 GLN A CA 1
ATOM 2700 C C . GLN A 1 340 ? -10.819 2.537 -0.811 1.00 96.69 340 GLN A C 1
ATOM 2702 O O . GLN A 1 340 ? -10.879 1.477 -1.427 1.00 96.69 340 GLN A O 1
ATOM 2707 N N . TYR A 1 341 ? -10.362 2.623 0.439 1.00 97.25 341 TYR A N 1
ATOM 2708 C CA . TYR A 1 341 ? -9.902 1.473 1.209 1.00 97.25 341 TYR A CA 1
ATOM 2709 C C . TYR A 1 341 ? -11.006 0.431 1.424 1.00 97.25 341 TYR A C 1
ATOM 2711 O O . TYR A 1 341 ? -10.762 -0.759 1.236 1.00 97.25 341 TYR A O 1
ATOM 2719 N N . ALA A 1 342 ? -12.229 0.863 1.749 1.00 96.94 342 ALA A N 1
ATOM 2720 C CA . ALA A 1 342 ? -13.384 -0.024 1.870 1.00 96.94 342 ALA A CA 1
ATOM 2721 C C . ALA A 1 342 ? -13.693 -0.748 0.548 1.00 96.94 342 ALA A C 1
ATOM 2723 O O . ALA A 1 342 ? -13.966 -1.947 0.545 1.00 96.94 342 ALA A O 1
ATOM 2724 N N . ALA A 1 343 ? -13.604 -0.039 -0.583 1.00 96.06 343 ALA A N 1
ATOM 2725 C CA . ALA A 1 343 ? -13.856 -0.603 -1.906 1.00 96.06 343 ALA A CA 1
ATOM 2726 C C . ALA A 1 343 ? -12.810 -1.649 -2.328 1.00 96.06 343 ALA A C 1
ATOM 2728 O O . ALA A 1 343 ? -13.157 -2.612 -3.010 1.00 96.06 343 ALA A O 1
ATOM 2729 N N . THR A 1 344 ? -11.544 -1.490 -1.924 1.00 94.69 344 THR A N 1
ATOM 2730 C CA . THR A 1 344 ? -10.479 -2.464 -2.226 1.00 94.69 344 THR A CA 1
ATOM 2731 C C . THR A 1 344 ? -10.423 -3.631 -1.237 1.00 94.69 344 THR A C 1
ATOM 2733 O O . THR A 1 344 ? -9.782 -4.634 -1.534 1.00 94.69 344 THR A O 1
ATOM 2736 N N . HIS A 1 345 ? -11.120 -3.541 -0.098 1.00 95.31 345 HIS A N 1
ATOM 2737 C CA . HIS A 1 345 ? -11.133 -4.557 0.964 1.00 95.31 345 HIS A CA 1
ATOM 2738 C C . HIS A 1 345 ? -12.550 -4.998 1.380 1.00 95.31 345 HIS A C 1
ATOM 2740 O O . HIS A 1 345 ? -12.849 -5.057 2.578 1.00 95.31 345 HIS A O 1
ATOM 2746 N N . PRO A 1 346 ? -13.439 -5.352 0.432 1.00 93.44 346 PRO A N 1
ATOM 2747 C CA . PRO A 1 346 ? -14.873 -5.493 0.699 1.00 93.44 346 PRO A CA 1
ATOM 2748 C C . PRO A 1 346 ? -15.235 -6.625 1.672 1.00 93.44 346 PRO A C 1
ATOM 2750 O O . PRO A 1 346 ? -16.332 -6.630 2.216 1.00 93.44 346 PRO A O 1
ATOM 2753 N N . THR A 1 347 ? -14.343 -7.598 1.879 1.00 93.25 347 THR A N 1
ATOM 2754 C CA . THR A 1 347 ? -14.593 -8.788 2.713 1.00 93.25 347 THR A CA 1
ATOM 2755 C C . THR A 1 347 ? -13.744 -8.836 3.981 1.00 93.25 347 THR A C 1
ATOM 2757 O O . THR A 1 347 ? -13.837 -9.794 4.747 1.00 93.25 347 THR A O 1
ATOM 2760 N N . VAL A 1 348 ? -12.867 -7.852 4.199 1.00 94.69 348 VAL A N 1
ATOM 2761 C CA . VAL A 1 348 ? -11.934 -7.871 5.333 1.00 94.69 348 VAL A CA 1
ATOM 2762 C C . VAL A 1 348 ? -12.636 -7.455 6.620 1.00 94.69 348 VAL A C 1
ATOM 2764 O O . VAL A 1 348 ? -12.459 -8.097 7.657 1.00 94.69 348 VAL A O 1
ATOM 2767 N N . PHE A 1 349 ? -13.447 -6.405 6.553 1.00 97.25 349 PHE A N 1
ATOM 2768 C CA . PHE A 1 349 ? -14.214 -5.891 7.680 1.00 97.25 349 PHE A CA 1
ATOM 2769 C C . PHE A 1 349 ? -15.685 -6.224 7.489 1.00 97.25 349 PHE A C 1
ATOM 2771 O O . PHE A 1 349 ? -16.188 -6.202 6.368 1.00 97.25 349 PHE A O 1
ATOM 2778 N N . ARG A 1 350 ? -16.390 -6.492 8.590 1.00 96.62 350 ARG A N 1
ATOM 2779 C CA . ARG A 1 350 ? -17.853 -6.568 8.561 1.00 96.62 350 ARG A CA 1
ATOM 2780 C C . ARG A 1 350 ? -18.444 -5.173 8.358 1.00 96.62 350 ARG A C 1
ATOM 2782 O O . ARG A 1 350 ? -19.416 -5.036 7.625 1.00 96.62 350 ARG A O 1
ATOM 2789 N N . ARG A 1 351 ? -17.857 -4.158 9.003 1.00 96.19 351 ARG A N 1
ATOM 2790 C CA . ARG A 1 351 ? -18.262 -2.750 8.902 1.00 96.19 351 ARG A CA 1
ATOM 2791 C C . ARG A 1 351 ? -17.045 -1.840 8.872 1.00 96.19 351 ARG A C 1
ATOM 2793 O O . ARG A 1 351 ? -16.053 -2.096 9.556 1.00 96.19 351 ARG A O 1
ATOM 2800 N N . ILE A 1 352 ? -17.155 -0.763 8.106 1.00 98.31 352 ILE A N 1
ATOM 2801 C CA . ILE A 1 352 ? -16.221 0.358 8.133 1.00 98.31 352 ILE A CA 1
ATOM 2802 C C . ILE A 1 352 ? -17.071 1.610 8.280 1.00 98.31 352 ILE A C 1
ATOM 2804 O O . ILE A 1 352 ? -17.771 1.997 7.350 1.00 98.31 352 ILE A O 1
ATOM 2808 N N . GLU A 1 353 ? -17.042 2.215 9.457 1.00 98.44 353 GLU A N 1
ATOM 2809 C CA . GLU A 1 353 ? -17.948 3.289 9.842 1.00 98.44 353 GLU A CA 1
ATOM 2810 C C . GLU A 1 353 ? -17.159 4.542 10.210 1.00 98.44 353 GLU A C 1
ATOM 2812 O O . GLU A 1 353 ? -16.227 4.508 11.013 1.00 98.44 353 GLU A O 1
ATOM 2817 N N . SER A 1 354 ? -17.563 5.672 9.641 1.00 98.25 354 SER A N 1
ATOM 2818 C CA . SER A 1 354 ? -17.140 6.985 10.117 1.00 98.25 354 SER A CA 1
ATOM 2819 C C . SER A 1 354 ? -18.280 7.594 10.920 1.00 98.25 354 SER A C 1
ATOM 2821 O O . SER A 1 354 ? -19.420 7.592 10.457 1.00 98.25 354 SER A O 1
ATOM 2823 N N . VAL A 1 355 ? -17.998 8.082 12.127 1.00 98.25 355 VAL A N 1
ATOM 2824 C CA . VAL A 1 355 ? -19.009 8.544 13.086 1.00 98.25 355 VAL A CA 1
ATOM 2825 C C . VAL A 1 355 ? -18.754 9.998 13.439 1.00 98.25 355 VAL A C 1
ATOM 2827 O O . VAL A 1 355 ? -17.653 10.351 13.844 1.00 98.25 355 VAL A O 1
ATOM 2830 N N . ALA A 1 356 ? -19.772 10.848 13.359 1.00 97.25 356 ALA A N 1
ATOM 2831 C CA . ALA A 1 356 ? -19.650 12.242 13.769 1.00 97.25 356 ALA A CA 1
ATOM 2832 C C . ALA A 1 356 ? -20.868 12.722 14.549 1.00 97.25 356 ALA A C 1
ATOM 2834 O O . ALA A 1 356 ? -21.994 12.281 14.313 1.00 97.25 356 ALA A O 1
ATOM 2835 N N . GLN A 1 357 ? -20.649 13.671 15.459 1.00 95.81 357 GLN A N 1
ATOM 2836 C CA . GLN A 1 357 ? -21.739 14.429 16.055 1.00 95.81 357 GLN A CA 1
ATOM 2837 C C . GLN A 1 357 ? -22.024 15.677 15.209 1.00 95.81 357 GLN A C 1
ATOM 2839 O O . GLN A 1 357 ? -21.183 16.570 15.107 1.00 95.81 357 GLN A O 1
ATOM 2844 N N . VAL A 1 358 ? -23.219 15.754 14.623 1.00 93.31 358 VAL A N 1
ATOM 2845 C CA . VAL A 1 358 ? -23.715 16.921 13.875 1.00 93.31 358 VAL A CA 1
ATOM 2846 C C . VAL A 1 358 ? -25.106 17.288 14.377 1.00 93.31 358 VAL A C 1
ATOM 2848 O O . VAL A 1 358 ? -25.938 16.414 14.611 1.00 93.31 358 VAL A O 1
ATOM 2851 N N . ASN A 1 359 ? -25.356 18.582 14.598 1.00 89.88 359 ASN A N 1
ATOM 2852 C CA . ASN A 1 359 ? -26.615 19.079 15.172 1.00 89.88 359 ASN A CA 1
ATOM 2853 C C . ASN A 1 359 ? -27.041 18.301 16.433 1.00 89.88 359 ASN A C 1
ATOM 2855 O O . ASN A 1 359 ? -28.182 17.860 16.551 1.00 89.88 359 ASN A O 1
ATOM 2859 N N . GLU A 1 360 ? -26.078 18.075 17.337 1.00 89.88 360 GLU A N 1
ATOM 2860 C CA . GLU A 1 360 ? -26.220 17.327 18.601 1.00 89.88 360 GLU A CA 1
ATOM 2861 C C . GLU A 1 360 ? -26.574 15.834 18.458 1.00 89.88 360 GLU A C 1
ATOM 2863 O O . GLU A 1 360 ? -26.615 15.115 19.458 1.00 89.88 360 GLU A O 1
ATOM 2868 N N . LYS A 1 361 ? -26.744 15.326 17.233 1.00 94.06 361 LYS A N 1
ATOM 2869 C CA . LYS A 1 361 ? -27.027 13.918 16.942 1.00 94.06 361 LYS A CA 1
ATOM 2870 C C . LYS A 1 361 ? -25.775 13.181 16.498 1.00 94.06 361 LYS A C 1
ATOM 2872 O O . LYS A 1 361 ? -24.967 13.702 15.735 1.00 94.06 361 LYS A O 1
ATOM 2877 N N . TRP A 1 362 ? -25.645 11.939 16.949 1.00 97.19 362 TRP A N 1
ATOM 2878 C CA . TRP A 1 362 ? -24.608 11.031 16.474 1.00 97.19 362 TRP A CA 1
ATOM 2879 C C . TRP A 1 362 ? -25.053 10.388 15.169 1.00 97.19 362 TRP A C 1
ATOM 2881 O O . TRP A 1 362 ? -26.101 9.747 15.122 1.00 97.19 362 TRP A O 1
ATOM 2891 N N . ARG A 1 363 ? -24.257 10.575 14.123 1.00 98.06 363 ARG A N 1
ATOM 2892 C CA . ARG A 1 363 ? -24.524 10.114 12.763 1.00 98.06 363 ARG A CA 1
ATOM 2893 C C . ARG A 1 363 ? -23.393 9.218 12.297 1.00 98.06 363 ARG A C 1
ATOM 2895 O O . ARG A 1 363 ? -22.249 9.413 12.707 1.00 98.06 363 ARG A O 1
ATOM 2902 N N . VAL A 1 364 ? -23.715 8.260 11.438 1.00 98.44 364 VAL A N 1
ATOM 2903 C CA . VAL A 1 364 ? -22.753 7.305 10.893 1.00 98.44 364 VAL A CA 1
ATOM 2904 C C . VAL A 1 364 ? -22.851 7.234 9.376 1.00 98.44 364 VAL A C 1
ATOM 2906 O O . VAL A 1 364 ? -23.939 7.202 8.807 1.00 98.44 364 VAL A O 1
ATOM 2909 N N . LEU A 1 365 ? -21.689 7.219 8.730 1.00 98.62 365 LEU A N 1
ATOM 2910 C CA . LEU A 1 365 ? -21.521 6.880 7.325 1.00 98.62 365 LEU A CA 1
ATOM 2911 C C . LEU A 1 365 ? -20.936 5.469 7.263 1.00 98.62 365 LEU A C 1
ATOM 2913 O O . LEU A 1 365 ? -19.773 5.268 7.621 1.00 98.62 365 LEU A O 1
ATOM 2917 N N . ASP A 1 366 ? -21.738 4.501 6.821 1.00 98.12 366 ASP A N 1
ATOM 2918 C CA . ASP A 1 366 ? -21.268 3.141 6.558 1.00 98.12 366 ASP A CA 1
ATOM 2919 C C . ASP A 1 366 ? -20.592 3.092 5.182 1.00 98.12 366 ASP A C 1
ATOM 2921 O O . ASP A 1 366 ? -21.229 3.131 4.128 1.00 98.12 366 ASP A O 1
ATOM 2925 N N . LEU A 1 367 ? -19.264 3.020 5.205 1.00 98.19 367 LEU A N 1
ATOM 2926 C CA . LEU A 1 367 ? -18.403 3.090 4.029 1.00 98.19 367 LEU A CA 1
ATOM 2927 C C . LEU A 1 367 ? -18.405 1.777 3.226 1.00 98.19 367 LEU A C 1
ATOM 2929 O O . LEU A 1 367 ? -17.846 1.714 2.125 1.00 98.19 367 LEU A O 1
ATOM 2933 N N . THR A 1 368 ? -19.058 0.728 3.739 1.00 96.75 368 THR A N 1
ATOM 2934 C CA . THR A 1 368 ? -19.304 -0.518 3.000 1.00 96.75 368 THR A CA 1
ATOM 2935 C C . THR A 1 368 ? -20.477 -0.392 2.021 1.00 96.75 368 THR A C 1
ATOM 2937 O O . THR A 1 368 ? -20.549 -1.162 1.055 1.00 96.75 368 THR A O 1
ATOM 2940 N N . ARG A 1 369 ? -21.328 0.632 2.168 1.00 97.50 369 ARG A N 1
ATOM 2941 C CA . ARG A 1 369 ? -22.426 0.914 1.238 1.00 97.50 369 ARG A CA 1
ATOM 2942 C C . ARG A 1 369 ? -21.959 1.687 0.005 1.00 97.50 369 ARG A C 1
ATOM 2944 O O . ARG A 1 369 ? -21.259 2.693 0.098 1.00 97.50 369 ARG A O 1
ATOM 2951 N N . GLU A 1 370 ? -22.381 1.234 -1.174 1.00 96.69 370 GLU A N 1
ATOM 2952 C CA . GLU A 1 370 ? -21.976 1.840 -2.451 1.00 96.69 370 GLU A CA 1
ATOM 2953 C C . GLU A 1 370 ? -22.489 3.277 -2.624 1.00 96.69 370 GLU A C 1
ATOM 2955 O O . GLU A 1 370 ? -21.748 4.136 -3.095 1.00 96.69 370 GLU A O 1
ATOM 2960 N N . ASP A 1 371 ? -23.720 3.572 -2.203 1.00 97.62 371 ASP A N 1
ATOM 2961 C CA . ASP A 1 371 ? -24.302 4.916 -2.286 1.00 97.62 371 ASP A CA 1
ATOM 2962 C C . ASP A 1 371 ? -23.529 5.937 -1.434 1.00 97.62 371 ASP A C 1
ATOM 2964 O O . ASP A 1 371 ? -23.221 7.034 -1.906 1.00 97.62 371 ASP A O 1
ATOM 2968 N N . VAL A 1 372 ? -23.125 5.545 -0.221 1.00 98.19 372 VAL A N 1
ATOM 2969 C CA . VAL A 1 372 ? -22.270 6.348 0.666 1.00 98.19 372 VAL A CA 1
ATOM 2970 C C . VAL A 1 372 ? -20.904 6.602 0.023 1.00 98.19 372 VAL A C 1
ATOM 2972 O O . VAL A 1 372 ? -20.442 7.748 -0.016 1.00 98.19 372 VAL A O 1
ATOM 2975 N N . ARG A 1 373 ? -20.266 5.566 -0.542 1.00 97.88 373 ARG A N 1
ATOM 2976 C CA . ARG A 1 373 ? -18.972 5.713 -1.231 1.00 97.88 373 ARG A CA 1
ATOM 2977 C C . ARG A 1 373 ? -19.047 6.683 -2.406 1.00 97.88 373 ARG A C 1
ATOM 2979 O O . ARG A 1 373 ? -18.189 7.558 -2.521 1.00 97.88 373 ARG A O 1
ATOM 2986 N N . GLN A 1 374 ? -20.071 6.562 -3.249 1.00 97.50 374 GLN A N 1
ATOM 2987 C CA . GLN A 1 374 ? -20.255 7.438 -4.411 1.00 97.50 374 GLN A CA 1
ATOM 2988 C C . GLN A 1 374 ? -20.496 8.894 -4.003 1.00 97.50 374 GLN A C 1
ATOM 2990 O O . GLN A 1 374 ? -19.905 9.813 -4.582 1.00 97.50 374 GLN A O 1
ATOM 2995 N N . ALA A 1 375 ? -21.309 9.118 -2.970 1.00 97.94 375 ALA A N 1
ATOM 2996 C CA . ALA A 1 375 ? -21.553 10.454 -2.442 1.00 97.94 375 ALA A CA 1
ATOM 2997 C C . ALA A 1 375 ? -20.266 11.100 -1.900 1.00 97.94 375 ALA A C 1
ATOM 2999 O O . ALA A 1 375 ? -19.961 12.242 -2.240 1.00 97.94 375 ALA A O 1
ATOM 3000 N N . ILE A 1 376 ? -19.455 10.365 -1.132 1.00 97.88 376 ILE A N 1
ATOM 3001 C CA . ILE A 1 376 ? -18.163 10.855 -0.617 1.00 97.88 376 ILE A CA 1
ATOM 3002 C C . ILE A 1 376 ? -17.163 11.120 -1.756 1.00 97.88 376 ILE A C 1
ATOM 3004 O O . ILE A 1 376 ? -16.452 12.130 -1.745 1.00 97.88 376 ILE A O 1
ATOM 3008 N N . ALA A 1 377 ? -17.097 10.238 -2.755 1.00 95.38 377 ALA A N 1
ATOM 3009 C CA . ALA A 1 377 ? -16.178 10.387 -3.880 1.00 95.38 377 ALA A CA 1
ATOM 3010 C C . ALA A 1 377 ? -16.456 11.676 -4.674 1.00 95.38 377 ALA A C 1
ATOM 3012 O O . ALA A 1 377 ? -15.527 12.420 -4.997 1.00 95.38 377 ALA A O 1
ATOM 3013 N N . THR A 1 378 ? -17.732 11.976 -4.925 1.00 95.31 378 THR A N 1
ATOM 3014 C CA . THR A 1 378 ? -18.162 13.062 -5.823 1.00 95.31 378 THR A CA 1
ATOM 3015 C C . THR A 1 378 ? -18.510 14.377 -5.122 1.00 95.31 378 THR A C 1
ATOM 3017 O O . THR A 1 378 ? -18.656 15.398 -5.792 1.00 95.31 378 THR A O 1
ATOM 3020 N N . THR A 1 379 ? -18.608 14.393 -3.788 1.00 95.56 379 THR A N 1
ATOM 3021 C CA . THR A 1 379 ? -19.021 15.586 -3.033 1.00 95.56 379 THR A CA 1
ATOM 3022 C C . THR A 1 379 ? -18.118 16.800 -3.259 1.00 95.56 379 THR A C 1
ATOM 3024 O O . THR A 1 379 ? -16.887 16.720 -3.253 1.00 95.56 379 THR A O 1
ATOM 3027 N N . THR A 1 380 ? -18.741 17.966 -3.392 1.00 93.94 380 THR A N 1
ATOM 3028 C CA . THR A 1 380 ? -18.080 19.278 -3.313 1.00 93.94 380 THR A CA 1
ATOM 3029 C C . THR A 1 380 ? -18.430 20.016 -2.019 1.00 93.94 380 THR A C 1
ATOM 3031 O O . THR A 1 380 ? -18.022 21.160 -1.831 1.00 93.94 380 THR A O 1
ATOM 3034 N N . SER A 1 381 ? -19.217 19.385 -1.145 1.00 93.31 381 SER A N 1
ATOM 3035 C CA . SER A 1 381 ? -19.693 19.942 0.120 1.00 93.31 381 SER A CA 1
ATOM 3036 C C . SER A 1 381 ? -18.750 19.597 1.277 1.00 93.31 381 SER A C 1
ATOM 3038 O O . SER A 1 381 ? -17.797 18.833 1.126 1.00 93.31 381 SER A O 1
ATOM 3040 N N . SER A 1 382 ? -19.009 20.176 2.452 1.00 95.12 382 SER A N 1
ATOM 3041 C CA . SER A 1 382 ? -18.261 19.861 3.672 1.00 95.12 382 SER A CA 1
ATOM 3042 C C . SER A 1 382 ? -18.542 18.436 4.164 1.00 95.12 382 SER A C 1
ATOM 3044 O O . SER A 1 382 ? -19.570 17.842 3.838 1.00 95.12 382 SER A O 1
ATOM 3046 N N . ALA A 1 383 ? -17.658 17.907 5.017 1.00 95.56 383 ALA A N 1
ATOM 3047 C CA . ALA A 1 383 ? -17.892 16.627 5.683 1.00 95.56 383 ALA A CA 1
ATOM 3048 C C . ALA A 1 383 ? -19.178 16.657 6.527 1.00 95.56 383 ALA A C 1
ATOM 3050 O O . ALA A 1 383 ? -19.957 15.713 6.482 1.00 95.56 383 ALA A O 1
ATOM 3051 N N . ALA A 1 384 ? -19.448 17.767 7.228 1.00 96.31 384 ALA A N 1
ATOM 3052 C CA . ALA A 1 384 ? -20.673 17.938 8.012 1.00 96.31 384 ALA A CA 1
ATOM 3053 C C . ALA A 1 384 ? -21.945 17.730 7.169 1.00 96.31 384 ALA A C 1
ATOM 3055 O O . ALA A 1 384 ? -22.837 17.004 7.596 1.00 96.31 384 ALA A O 1
ATOM 3056 N N . ALA A 1 385 ? -21.987 18.266 5.943 1.00 96.81 385 ALA A N 1
ATOM 3057 C CA . ALA A 1 385 ? -23.137 18.106 5.054 1.00 96.81 385 ALA A CA 1
ATOM 3058 C C . ALA A 1 385 ? -23.404 16.636 4.678 1.00 96.81 385 ALA A C 1
ATOM 3060 O O . ALA A 1 385 ? -24.556 16.251 4.500 1.00 96.81 385 ALA A O 1
ATOM 3061 N N . LEU A 1 386 ? -22.363 15.798 4.587 1.00 97.50 386 LEU A N 1
ATOM 3062 C CA . LEU A 1 386 ? -22.524 14.359 4.342 1.00 97.50 386 LEU A CA 1
ATOM 3063 C C . LEU A 1 386 ? -23.203 13.678 5.535 1.00 97.50 386 LEU A C 1
ATOM 3065 O O . LEU A 1 386 ? -24.169 12.944 5.348 1.00 97.50 386 LEU A O 1
ATOM 3069 N N . PHE A 1 387 ? -22.756 13.973 6.758 1.00 97.50 387 PHE A N 1
ATOM 3070 C CA . PHE A 1 387 ? -23.342 13.418 7.985 1.00 97.50 387 PHE A CA 1
ATOM 3071 C C . PHE A 1 387 ? -24.772 13.909 8.264 1.00 97.50 387 PHE A C 1
ATOM 3073 O O . PHE A 1 387 ? -25.561 13.197 8.887 1.00 97.50 387 PHE A O 1
ATOM 3080 N N . GLU A 1 388 ? -25.118 15.114 7.810 1.00 96.88 388 GLU A N 1
ATOM 3081 C CA . GLU A 1 388 ? -26.468 15.685 7.926 1.00 96.88 388 GLU A CA 1
ATOM 3082 C C . GLU A 1 388 ? -27.449 15.149 6.875 1.00 96.88 388 GLU A C 1
ATOM 3084 O O . GLU A 1 388 ? -28.661 15.268 7.047 1.00 96.88 388 GLU A O 1
ATOM 3089 N N . SER A 1 389 ? -26.939 14.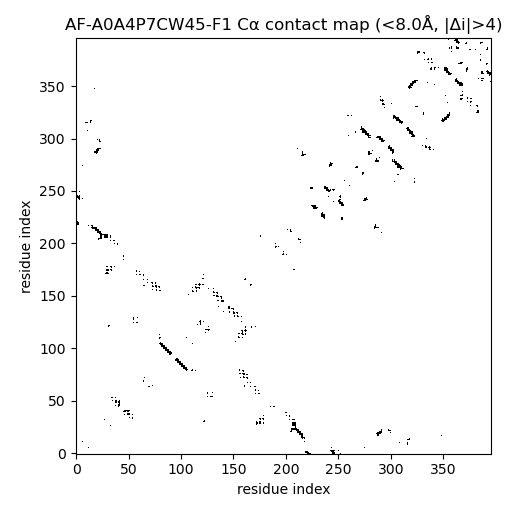569 5.789 1.00 96.31 389 SER A N 1
ATOM 3090 C CA . SER A 1 389 ? -27.758 14.098 4.673 1.00 96.31 389 SER A CA 1
ATOM 3091 C C . SER A 1 389 ? -28.390 12.721 4.918 1.00 96.31 389 SER A C 1
ATOM 3093 O O . SER A 1 389 ? -28.073 12.023 5.883 1.00 96.31 389 SER A O 1
ATOM 3095 N N . GLU A 1 390 ? -29.282 12.317 4.010 1.00 96.19 390 GLU A N 1
ATOM 3096 C CA . GLU A 1 390 ? -30.027 11.049 4.071 1.00 96.19 390 GLU A CA 1
ATOM 3097 C C . GLU A 1 390 ? -29.156 9.800 3.865 1.00 96.19 390 GLU A C 1
ATOM 3099 O O . GLU A 1 390 ? -29.598 8.698 4.173 1.00 96.19 390 GLU A O 1
ATOM 3104 N N . ILE A 1 391 ? -27.921 9.950 3.368 1.00 96.81 391 ILE A N 1
ATOM 3105 C CA . ILE A 1 391 ? -26.991 8.815 3.246 1.00 96.81 391 ILE A CA 1
ATOM 3106 C C . ILE A 1 391 ? -26.395 8.392 4.594 1.00 96.81 391 ILE A C 1
ATOM 3108 O O . ILE A 1 391 ? -25.864 7.290 4.695 1.00 96.81 391 ILE A O 1
ATOM 3112 N N . ALA A 1 392 ? -26.463 9.259 5.610 1.00 97.50 392 ALA A N 1
ATOM 3113 C CA . ALA A 1 392 ? -26.026 8.947 6.961 1.00 97.50 392 ALA A CA 1
ATOM 3114 C C . ALA A 1 392 ? -27.189 8.396 7.791 1.00 97.50 392 ALA A C 1
ATOM 3116 O O . ALA A 1 392 ? -28.302 8.927 7.754 1.00 97.50 392 ALA A O 1
ATOM 3117 N N . ASP A 1 393 ? -26.899 7.388 8.604 1.00 97.81 393 ASP A N 1
ATOM 3118 C CA . ASP A 1 393 ? -27.845 6.829 9.564 1.00 97.81 393 ASP A CA 1
ATOM 3119 C C . ASP A 1 393 ? -27.627 7.442 10.955 1.00 97.81 393 ASP A C 1
ATOM 3121 O O . ASP A 1 393 ? -26.580 8.029 11.249 1.00 97.81 393 ASP A O 1
ATOM 3125 N N . ASP A 1 394 ? -28.618 7.312 11.839 1.00 96.81 394 ASP A N 1
ATOM 3126 C CA . ASP A 1 394 ? -28.419 7.621 13.255 1.00 96.81 394 ASP A CA 1
ATOM 3127 C C . ASP A 1 394 ? -27.535 6.537 13.881 1.00 96.81 394 ASP A C 1
ATOM 3129 O O . ASP A 1 394 ? -27.831 5.344 13.811 1.00 96.81 394 ASP A O 1
ATOM 3133 N N . TYR A 1 395 ? -26.441 6.950 14.515 1.00 96.25 395 TYR A N 1
ATOM 3134 C CA . TYR A 1 395 ? -25.538 6.025 15.185 1.00 96.25 395 TYR A CA 1
ATOM 3135 C C . TYR A 1 395 ? -26.166 5.603 16.514 1.00 96.25 395 TYR A C 1
ATOM 3137 O O . TYR A 1 395 ? -26.213 6.402 17.456 1.00 96.25 395 TYR A O 1
ATOM 3145 N N . SER A 1 396 ? -26.681 4.376 16.593 1.00 84.88 396 SER A N 1
ATOM 3146 C CA . SER A 1 396 ? -27.387 3.838 17.767 1.00 84.88 396 SER A CA 1
ATOM 3147 C C . SER A 1 396 ? -26.465 3.111 18.729 1.00 84.88 396 SER A C 1
ATOM 3149 O O . SER A 1 396 ? -25.790 2.165 18.269 1.00 84.88 396 SER A O 1
#

Nearest PDB structures (foldseek):
  8gym-assembly1_2K  TM=4.598E-01  e=1.948E+00  Tetrahymena thermophila SB210
  7z83-assembly1_L  TM=2.604E-01  e=3.226E+00  Escherichia coli BL21(DE3)
  5xth-assembly1_l  TM=1.821E-01  e=5.619E+00  Homo sapiens

Mean predicted aligned error: 6.88 Å

Solvent-accessible surface area (backbone atoms only — not comparable to full-atom values): 21281 Å² total; per-residue (Å²): 67,33,61,29,88,87,61,52,68,66,56,52,53,52,53,32,66,41,71,15,34,34,59,40,33,90,85,44,47,28,52,58,31,31,51,53,48,19,47,53,34,34,76,74,62,77,32,81,63,24,53,59,53,52,42,51,57,51,41,55,50,50,55,49,42,50,68,75,42,37,71,59,34,54,57,33,33,53,56,52,48,37,38,84,44,74,50,76,48,70,44,85,90,77,73,47,74,50,75,49,77,48,79,43,77,43,51,71,71,55,37,51,49,43,26,52,54,19,16,72,72,62,35,53,73,45,43,55,54,40,20,50,56,50,10,69,74,71,27,49,90,91,37,73,65,42,38,51,54,26,36,54,53,27,36,42,53,46,19,10,44,53,68,38,82,66,44,57,62,56,49,38,54,52,29,39,50,52,38,53,51,51,53,58,74,42,39,75,60,46,72,70,48,57,70,78,55,39,47,57,54,51,55,49,50,34,40,24,76,51,68,31,78,41,66,32,44,83,65,74,65,46,94,67,69,54,58,47,75,63,85,97,42,77,42,74,44,55,68,40,65,50,34,58,41,12,45,99,83,54,35,28,56,48,92,66,52,75,62,54,49,51,50,53,64,43,54,68,70,41,88,42,51,64,36,35,38,78,38,47,88,57,97,50,62,60,25,52,27,41,41,21,61,51,97,92,38,67,41,71,48,52,53,45,33,40,38,34,28,41,47,99,88,65,52,75,44,36,33,40,41,22,79,48,67,47,87,47,94,57,30,50,35,45,52,38,19,52,26,53,51,33,67,77,40,72,81,73,40,80,41,39,35,42,32,35,77,56,95,93,38,50,19,26,40,51,34,76,39,68,69,43,31,52,49,54,68,68,57,89,70,59,41,51,58,52,52,72,34,89,72,23,44,75,58,118

InterPro domains:
  IPR059867 YagJ-like domain [PF27151] (241-395)

Sequence (396 aa):
MEPNPDVTDEVWEKFESLPSQTRPQKGAKPAKRLTALAHELAVDGLLPAAGKKAHAAMHEVLDAAQEKFKDDVIARRQSVVTVDGTTLHANLQDKKKSFDEFHEAADMAVIDDFFRRAARVFSPPIAHSYAQFLAEKTADLDDPDSLLDALDDARTDIAALGLVSNVHPFFDVAADKQAKAWLEEYRAAIKKLSDDRQESYRQIREMSTEPQDVDLVRPETKDEMTQERLGDKSKNLDTYEDHLLCDENGNYPAKLNDWEKVVLGKERKRSGFKFWYRNPQQPSQSSLGIAYLNDGEYRIVRPDFIFFAILDDGTVVADLVDPHGTQYSDAVPKLRGLVQYAATHPTVFRRIESVAQVNEKWRVLDLTREDVRQAIATTTSSAAALFESEIADDYS

pLDDT: mean 93.01, std 6.63, range [61.22, 98.69]